Protein AF-0000000087009778 (afdb_homodimer)

Organism: NCBI:txid2722751

InterPro domains:
  IPR010699 Protein of unknown function DUF1275 [PF06912] (2-200)

pLDDT: mean 80.8, std 17.92, range [35.16, 97.31]

Sequence (434 aa):
MLWTVVTGLVDAYSYLVLGRVFVANMTGNVVFVGFALGGAPGFTWWASILAICAFIVGAFTGGKLRRSRLGNHRAQFLAAVMTVQLLLMLFAMGTSLLLNSTLQLVGLVATISLLSTSMGLQNASARAIAVPDLTTTVLTLTITGLAGDGSPVGEKEHNVGRRLVSILAMAFGAFVGAGFIVHDLPIAVLIMAVILLSIILWRLLVHSRDTEEWVKRMLWTVVTGLVDAYSYLVLGRVFVANMTGNVVFVGFALGGAPGFTWWASILAICAFIVGAFTGGKLRRSRLGNHRAQFLAAVMTVQLLLMLFAMGTSLLLNSTLQLVGLVATISLLSTSMGLQNASARAIAVPDLTTTVLTLTITGLAGDGSPVGEKEHNVGRRLVSILAMAFGAFVGAGFIVHDLPIAVLIMAVILLSIILWRLLVHSRDTEEWVKR

Secondary structure (DSSP, 8-state):
-HHHHHHHHHHHHHHHHTTS--SS-HHHHHHHHHHHHTT-TT--HHHHHHHHHHHHHHHHHHHHHHHSGGGGSHHHHHHHHHHHHHHHHHHHHHHHHHHTTT-HHHHHHHHHHHHHHHHHHHHHHHHHHS-TT--SS-HHHHHHHHHH-----TTTHHHHHHHHHHHHHHHHHHHHHHHHHHTT-HHHHHHHHHHHHHHHHHHHHHHHHHHHHHHH-/-HHHHHHHHHHHHHHHHTTS--SS-HHHHHHHHHHHHTT-TT--HHHHHHHHHHHHHHHHHHHHHHHSGGGGSHHHHHHHHHHHHHHHHHHHHHHHHHHTTT-HHHHHHHHHHHHHHHHHHHHHHHHHH--TT--SS-HHHHHHHHHH-----GGGHHHHHHHHHHHHHHHHHHHHHHHHHHTT-HHHHHHHHHHHHHHHHHHHHHHHHHHHHHHH-

Solvent-accessible surface area (backbone atoms only — not comparable to full-atom values): 20302 Å² total; per-residue (Å²): 100,69,66,33,21,38,47,15,18,50,28,28,46,29,27,77,68,64,49,61,24,39,36,66,44,44,48,58,22,40,37,41,30,10,24,21,74,24,58,34,82,78,44,49,38,66,58,22,51,43,15,47,53,25,16,36,53,15,2,30,50,26,28,51,48,47,73,36,81,41,38,77,36,65,64,57,32,51,48,51,53,46,49,53,33,46,50,30,45,52,52,23,47,49,32,51,71,66,20,54,82,74,35,50,65,61,18,48,53,49,27,41,34,29,43,1,18,30,38,16,23,49,53,19,40,45,50,70,66,34,58,96,82,51,63,77,85,44,47,44,55,48,45,30,47,60,30,25,54,68,68,77,56,76,81,51,59,66,51,48,56,55,47,50,49,38,50,49,28,19,19,49,17,4,18,53,19,17,35,33,40,68,70,73,33,57,66,55,33,50,51,49,40,49,50,53,49,49,52,52,45,51,53,52,57,55,50,48,48,50,56,52,54,52,69,74,98,100,69,66,32,22,38,47,15,17,50,29,27,46,29,28,77,69,64,48,60,24,38,36,65,45,44,47,57,20,41,36,41,30,9,24,22,74,23,58,33,81,78,44,49,39,66,58,22,51,44,15,49,53,24,16,36,51,16,3,30,49,25,28,52,47,46,73,35,81,40,38,77,37,66,63,55,31,51,48,51,52,45,50,54,32,46,51,29,44,52,49,23,47,46,32,50,70,66,21,55,81,75,36,49,66,60,18,47,51,49,26,42,34,28,43,1,18,29,39,16,23,49,54,20,41,45,50,70,66,34,56,96,82,51,64,76,84,44,48,45,55,48,46,31,47,59,28,25,54,68,69,76,57,75,82,49,58,67,49,48,56,56,49,52,49,37,50,49,29,19,18,48,17,4,19,55,19,18,35,32,41,66,70,72,32,56,66,55,32,49,51,49,40,50,51,55,49,49,53,53,44,50,53,49,58,55,51,48,48,51,55,54,53,52,68,74,96

Structure (mmCIF, N/CA/C/O backbone):
data_AF-0000000087009778-model_v1
#
loop_
_entity.id
_entity.type
_entity.pdbx_description
1 polymer 'DUF1275 domain-containing protein'
#
loop_
_atom_site.group_PDB
_atom_site.id
_atom_site.type_symbol
_atom_site.label_atom_id
_atom_site.label_alt_id
_atom_site.label_comp_id
_atom_site.label_asym_id
_atom_site.label_entity_id
_atom_site.label_seq_id
_atom_site.pdbx_PDB_ins_code
_atom_site.Cartn_x
_atom_site.Cartn_y
_atom_site.Cartn_z
_atom_site.occupancy
_atom_site.B_iso_or_equiv
_atom_site.auth_seq_id
_atom_site.auth_comp_id
_atom_site.auth_asym_id
_atom_site.auth_atom_id
_atom_site.pdbx_PDB_model_num
ATOM 1 N N . MET A 1 1 ? -13.031 1.924 13.297 1 70.81 1 MET A N 1
ATOM 2 C CA . MET A 1 1 ? -12.461 0.58 13.383 1 70.81 1 MET A CA 1
ATOM 3 C C . MET A 1 1 ? -13.203 -0.381 12.461 1 70.81 1 MET A C 1
ATOM 5 O O . MET A 1 1 ? -12.578 -1.101 11.672 1 70.81 1 MET A O 1
ATOM 9 N N . LEU A 1 2 ? -14.422 -0.281 12.469 1 75.81 2 LEU A N 1
ATOM 10 C CA . LEU A 1 2 ? -15.203 -1.204 11.641 1 75.81 2 LEU A CA 1
ATOM 11 C C . LEU A 1 2 ? -14.992 -0.917 10.164 1 75.81 2 LEU A C 1
ATOM 13 O O . LEU A 1 2 ? -14.969 -1.84 9.344 1 75.81 2 LEU A O 1
ATOM 17 N N . TRP A 1 3 ? -14.672 0.315 9.867 1 81.88 3 TRP A N 1
ATOM 18 C CA . TRP A 1 3 ? -14.414 0.718 8.492 1 81.88 3 TRP A CA 1
ATOM 19 C C . TRP A 1 3 ? -13.141 0.063 7.965 1 81.88 3 TRP A C 1
ATOM 21 O O . TRP A 1 3 ? -13.086 -0.367 6.809 1 81.88 3 TRP A O 1
ATOM 31 N N . THR A 1 4 ? -12.258 -0.094 8.914 1 85.56 4 THR A N 1
ATOM 32 C CA . THR A 1 4 ? -10.969 -0.644 8.523 1 85.56 4 THR A CA 1
ATOM 33 C C . THR A 1 4 ? -11.062 -2.154 8.32 1 85.56 4 THR A C 1
ATOM 35 O O . THR A 1 4 ? -10.375 -2.713 7.457 1 85.56 4 THR A O 1
ATOM 38 N N . VAL A 1 5 ? -11.945 -2.73 9.094 1 91.38 5 VAL A N 1
ATOM 39 C CA . VAL A 1 5 ? -12.188 -4.156 8.891 1 91.38 5 VAL A CA 1
ATOM 40 C C . VAL A 1 5 ? -12.766 -4.391 7.5 1 91.38 5 VAL A C 1
ATOM 42 O O . VAL A 1 5 ? -12.375 -5.336 6.809 1 91.38 5 VAL A O 1
ATOM 45 N N . VAL A 1 6 ? -13.672 -3.523 7.102 1 92.75 6 VAL A N 1
ATOM 46 C CA . VAL A 1 6 ? -14.289 -3.617 5.785 1 92.75 6 VAL A CA 1
ATOM 47 C C . VAL A 1 6 ? -13.219 -3.477 4.703 1 92.75 6 VAL A C 1
ATOM 49 O O . VAL A 1 6 ? -13.258 -4.18 3.689 1 92.75 6 VAL A O 1
ATOM 52 N N . THR A 1 7 ? -12.297 -2.635 4.902 1 91.25 7 THR A N 1
ATOM 53 C CA . THR A 1 7 ? -11.203 -2.43 3.963 1 91.25 7 THR A CA 1
ATOM 54 C C . THR A 1 7 ? -10.422 -3.725 3.75 1 91.25 7 THR A C 1
ATOM 56 O O . THR A 1 7 ? -10.156 -4.117 2.611 1 91.25 7 THR A O 1
ATOM 59 N N . GLY A 1 8 ? -10.078 -4.398 4.875 1 94.25 8 GLY A N 1
ATOM 60 C CA . GLY A 1 8 ? -9.383 -5.672 4.781 1 94.25 8 GLY A CA 1
ATOM 61 C C . GLY A 1 8 ? -10.188 -6.746 4.078 1 94.25 8 GLY A C 1
ATOM 62 O O . GLY A 1 8 ? -9.648 -7.523 3.291 1 94.25 8 GLY A O 1
ATOM 63 N N . LEU A 1 9 ? -11.484 -6.766 4.352 1 95.44 9 LEU A N 1
ATOM 64 C CA . LEU A 1 9 ? -12.391 -7.73 3.74 1 95.44 9 LEU A CA 1
ATOM 65 C C . LEU A 1 9 ? -12.43 -7.559 2.227 1 95.44 9 LEU A C 1
ATOM 67 O O . LEU A 1 9 ? -12.242 -8.523 1.48 1 95.44 9 LEU A O 1
ATOM 71 N N . VAL A 1 10 ? -12.617 -6.34 1.778 1 95.44 10 VAL A N 1
ATOM 72 C CA . VAL A 1 10 ? -12.82 -6.086 0.355 1 95.44 10 VAL A CA 1
ATOM 73 C C . VAL A 1 10 ? -11.5 -6.238 -0.394 1 95.44 10 VAL A C 1
ATOM 75 O O . VAL A 1 10 ? -11.477 -6.676 -1.548 1 95.44 10 VAL A O 1
ATOM 78 N N . ASP A 1 11 ? -10.398 -5.918 0.274 1 95.19 11 ASP A N 1
ATOM 79 C CA . ASP A 1 11 ? -9.102 -6.156 -0.352 1 95.19 11 ASP A CA 1
ATOM 80 C C . ASP A 1 11 ? -8.828 -7.648 -0.503 1 95.19 11 ASP A C 1
ATOM 82 O O . ASP A 1 11 ? -8.203 -8.078 -1.475 1 95.19 11 ASP A O 1
ATOM 86 N N . ALA A 1 12 ? -9.234 -8.43 0.474 1 95.69 12 ALA A N 1
ATOM 87 C CA . ALA A 1 12 ? -9.109 -9.875 0.336 1 95.69 12 ALA A CA 1
ATOM 88 C C . ALA A 1 12 ? -9.898 -10.383 -0.869 1 95.69 12 ALA A C 1
ATOM 90 O O . ALA A 1 12 ? -9.383 -11.164 -1.674 1 95.69 12 ALA A O 1
ATOM 91 N N . TYR A 1 13 ? -11.125 -9.922 -0.999 1 94.94 13 TYR A N 1
ATOM 92 C CA . TYR A 1 13 ? -11.977 -10.32 -2.115 1 94.94 13 TYR A CA 1
ATOM 93 C C . TYR A 1 13 ? -11.359 -9.898 -3.445 1 94.94 13 TYR A C 1
ATOM 95 O O . TYR A 1 13 ? -11.227 -10.711 -4.359 1 94.94 13 TYR A O 1
ATOM 103 N N . SER A 1 14 ? -11 -8.625 -3.572 1 94.12 14 SER A N 1
ATOM 104 C CA . SER A 1 14 ? -10.516 -8.102 -4.844 1 94.12 14 SER A CA 1
ATOM 105 C C . SER A 1 14 ? -9.188 -8.727 -5.234 1 94.12 14 SER A C 1
ATOM 107 O O . SER A 1 14 ? -8.969 -9.062 -6.402 1 94.12 14 SER A O 1
ATOM 109 N N . TYR A 1 15 ? -8.305 -8.953 -4.293 1 94 15 TYR A N 1
ATOM 110 C CA . TYR A 1 15 ? -6.988 -9.508 -4.602 1 94 15 TYR A CA 1
ATOM 111 C C . TYR A 1 15 ? -7.09 -10.984 -4.941 1 94 15 TYR A C 1
ATOM 113 O O . TYR A 1 15 ? -6.492 -11.445 -5.918 1 94 15 TYR A O 1
ATOM 121 N N . LEU A 1 16 ? -7.82 -11.766 -4.176 1 93.06 16 LEU A N 1
ATOM 122 C CA . LEU A 1 16 ? -7.805 -13.219 -4.293 1 93.06 16 LEU A CA 1
ATOM 123 C C . LEU A 1 16 ? -8.789 -13.688 -5.355 1 93.06 16 LEU A C 1
ATOM 125 O O . LEU A 1 16 ? -8.625 -14.766 -5.934 1 93.06 16 LEU A O 1
ATOM 129 N N . VAL A 1 17 ? -9.844 -12.82 -5.598 1 91.25 17 VAL A N 1
ATOM 130 C CA . VAL A 1 17 ? -10.898 -13.289 -6.488 1 91.25 17 VAL A CA 1
ATOM 131 C C . VAL A 1 17 ? -10.836 -12.523 -7.809 1 91.25 17 VAL A C 1
ATOM 133 O O . VAL A 1 17 ? -11.078 -13.094 -8.875 1 91.25 17 VAL A O 1
ATOM 136 N N . LEU A 1 18 ? -10.438 -11.25 -7.824 1 89.56 18 LEU A N 1
ATOM 137 C CA . LEU A 1 18 ? -10.586 -10.414 -9.008 1 89.56 18 LEU A CA 1
ATOM 138 C C . LEU A 1 18 ? -9.258 -10.25 -9.727 1 89.56 18 LEU A C 1
ATOM 140 O O . LEU A 1 18 ? -9.047 -9.266 -10.438 1 89.56 18 LEU A O 1
ATOM 144 N N . GLY A 1 19 ? -8.273 -11.07 -9.516 1 88.62 19 GLY A N 1
ATOM 145 C CA . GLY A 1 19 ? -7.059 -11.062 -10.312 1 88.62 19 GLY A CA 1
ATOM 146 C C . GLY A 1 19 ? -5.953 -10.219 -9.711 1 88.62 19 GLY A C 1
ATOM 147 O O . GLY A 1 19 ? -5.27 -9.484 -10.43 1 88.62 19 GLY A O 1
ATOM 148 N N . ARG A 1 20 ? -5.766 -10.195 -8.453 1 91.5 20 ARG A N 1
ATOM 149 C CA . ARG A 1 20 ? -4.668 -9.57 -7.719 1 91.5 20 ARG A CA 1
ATOM 150 C C . ARG A 1 20 ? -4.688 -8.055 -7.887 1 91.5 20 ARG A C 1
ATOM 152 O O . ARG A 1 20 ? -3.668 -7.453 -8.227 1 91.5 20 ARG A O 1
ATOM 159 N N . VAL A 1 21 ? -5.789 -7.512 -7.73 1 93.56 21 VAL A N 1
ATOM 160 C CA . VAL A 1 21 ? -5.984 -6.066 -7.699 1 93.56 21 VAL A CA 1
ATOM 161 C C . VAL A 1 21 ? -6.457 -5.637 -6.312 1 93.56 21 VAL A C 1
ATOM 163 O O . VAL A 1 21 ? -7.258 -6.328 -5.68 1 93.56 21 VAL A O 1
ATOM 166 N N . PHE A 1 22 ? -5.922 -4.598 -5.855 1 94.12 22 PHE A N 1
ATOM 167 C CA . PHE A 1 22 ? -6.414 -4.012 -4.613 1 94.12 22 PHE A CA 1
ATOM 168 C C . PHE A 1 22 ? -7.422 -2.906 -4.898 1 94.12 22 PHE A C 1
ATOM 170 O O . PHE A 1 22 ? -7.23 -2.105 -5.816 1 94.12 22 PHE A O 1
ATOM 177 N N . VAL A 1 23 ? -8.461 -2.871 -4.148 1 93.81 23 VAL A N 1
ATOM 178 C CA . VAL A 1 23 ? -9.43 -1.8 -4.348 1 93.81 23 VAL A CA 1
ATOM 179 C C . VAL A 1 23 ? -9.203 -0.701 -3.309 1 93.81 23 VAL A C 1
ATOM 181 O O . VAL A 1 23 ? -9.695 0.421 -3.467 1 93.81 23 VAL A O 1
ATOM 184 N N . ALA A 1 24 ? -8.445 -1.03 -2.232 1 90.88 24 ALA A N 1
ATOM 185 C CA . ALA A 1 24 ? -8.195 -0.034 -1.194 1 90.88 24 ALA A CA 1
ATOM 186 C C . ALA A 1 24 ? -6.715 0.315 -1.114 1 90.88 24 ALA A C 1
ATOM 188 O O . ALA A 1 24 ? -6.348 1.38 -0.611 1 90.88 24 ALA A O 1
ATOM 189 N N . ASN A 1 25 ? -5.844 -0.516 -1.491 1 88.94 25 ASN A N 1
ATOM 190 C CA . ASN A 1 25 ? -4.402 -0.291 -1.456 1 88.94 25 ASN A CA 1
ATOM 191 C C . ASN A 1 25 ? -3.869 0.136 -2.82 1 88.94 25 ASN A C 1
ATOM 193 O O . ASN A 1 25 ? -3.41 -0.699 -3.602 1 88.94 25 ASN A O 1
ATOM 197 N N . MET A 1 26 ? -3.777 1.418 -3.076 1 88.88 26 MET A N 1
ATOM 198 C CA . MET A 1 26 ? -3.404 1.957 -4.379 1 88.88 26 MET A CA 1
ATOM 199 C C . MET A 1 26 ? -1.898 1.851 -4.602 1 88.88 26 MET A C 1
ATOM 201 O O . MET A 1 26 ? -1.443 1.664 -5.73 1 88.88 26 MET A O 1
ATOM 205 N N . THR A 1 27 ? -1.139 1.951 -3.533 1 87.06 27 THR A N 1
ATOM 206 C CA . THR A 1 27 ? 0.302 1.765 -3.666 1 87.06 27 THR A CA 1
ATOM 207 C C . THR A 1 27 ? 0.62 0.385 -4.234 1 87.06 27 THR A C 1
ATOM 209 O O . THR A 1 27 ? 1.451 0.254 -5.133 1 87.06 27 THR A O 1
ATOM 212 N N . GLY A 1 28 ? -0.049 -0.585 -3.691 1 91.19 28 GLY A N 1
ATOM 213 C CA . GLY A 1 28 ? 0.099 -1.924 -4.238 1 91.19 28 GLY A CA 1
ATOM 214 C C . GLY A 1 28 ? -0.248 -2.008 -5.715 1 91.19 28 GLY A C 1
ATOM 215 O O . GLY A 1 28 ? 0.47 -2.639 -6.492 1 91.19 28 GLY A O 1
ATOM 216 N N . ASN A 1 29 ? -1.295 -1.335 -6.109 1 93.56 29 ASN A N 1
ATOM 217 C CA . ASN A 1 29 ? -1.711 -1.36 -7.508 1 93.56 29 ASN A CA 1
ATOM 218 C C . ASN A 1 29 ? -0.676 -0.698 -8.414 1 93.56 29 ASN A C 1
ATOM 220 O O . ASN A 1 29 ? -0.46 -1.14 -9.547 1 93.56 29 ASN A O 1
ATOM 224 N N . VAL A 1 30 ? -0.097 0.364 -7.922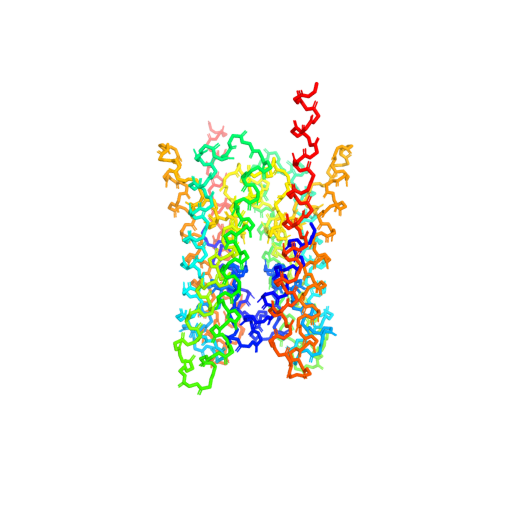 1 91.44 30 VAL A N 1
ATOM 225 C CA . VAL A 1 30 ? 0.926 1.058 -8.703 1 91.44 30 VAL A CA 1
ATOM 226 C C . VAL A 1 30 ? 2.084 0.107 -8.992 1 91.44 30 VAL A C 1
ATOM 228 O O . VAL A 1 30 ? 2.557 0.026 -10.133 1 91.44 30 VAL A O 1
ATOM 231 N N . VAL A 1 31 ? 2.488 -0.584 -7.992 1 93.12 31 VAL A N 1
ATOM 232 C CA . VAL A 1 31 ? 3.58 -1.542 -8.141 1 93.12 31 VAL A CA 1
ATOM 233 C C . VAL A 1 31 ? 3.129 -2.703 -9.023 1 93.12 31 VAL A C 1
ATOM 235 O O . VAL A 1 31 ? 3.895 -3.188 -9.859 1 93.12 31 VAL A O 1
ATOM 238 N N . PHE A 1 32 ? 1.885 -3.119 -8.938 1 95.12 32 PHE A N 1
ATOM 239 C CA . PHE A 1 32 ? 1.366 -4.242 -9.711 1 95.12 32 PHE A CA 1
ATOM 240 C C . PHE A 1 32 ? 1.28 -3.885 -11.188 1 95.12 32 PHE A C 1
ATOM 242 O O . PHE A 1 32 ? 1.487 -4.738 -12.055 1 95.12 32 PHE A O 1
ATOM 249 N N . VAL A 1 33 ? 0.936 -2.625 -11.445 1 94.94 33 VAL A N 1
ATOM 250 C CA . VAL A 1 33 ? 0.977 -2.174 -12.836 1 94.94 33 VAL A CA 1
ATOM 251 C C . VAL A 1 33 ? 2.383 -2.363 -13.398 1 94.94 33 VAL A C 1
ATOM 253 O O . VAL A 1 33 ? 2.547 -2.863 -14.516 1 94.94 33 VAL A O 1
ATOM 256 N N . GLY A 1 34 ? 3.369 -1.984 -12.633 1 95.12 34 GLY A N 1
ATOM 257 C CA . GLY A 1 34 ? 4.75 -2.195 -13.039 1 95.12 34 GLY A CA 1
ATOM 258 C C . GLY A 1 34 ? 5.09 -3.656 -13.266 1 95.12 34 GLY A C 1
ATOM 259 O O . GLY A 1 34 ? 5.711 -4.008 -14.273 1 95.12 34 GLY A O 1
ATOM 260 N N . PHE A 1 35 ? 4.66 -4.496 -12.328 1 95.31 35 PHE A N 1
ATOM 261 C CA . PHE A 1 35 ? 4.898 -5.93 -12.461 1 95.31 35 PHE A CA 1
ATOM 262 C C . PHE A 1 35 ? 4.309 -6.457 -13.758 1 95.31 35 PHE A C 1
ATOM 264 O O . PHE A 1 35 ? 4.98 -7.172 -14.508 1 95.31 35 PHE A O 1
ATOM 271 N N . ALA A 1 36 ? 3.045 -6.105 -13.961 1 94.31 36 ALA A N 1
ATOM 272 C CA . ALA A 1 36 ? 2.311 -6.613 -15.117 1 94.31 36 ALA A CA 1
ATOM 273 C C . ALA A 1 36 ? 2.965 -6.168 -16.422 1 94.31 36 ALA A C 1
ATOM 275 O O . ALA A 1 36 ? 3.176 -6.977 -17.328 1 94.31 36 ALA A O 1
ATOM 276 N N . LEU A 1 37 ? 3.322 -4.961 -16.5 1 94.62 37 LEU A N 1
ATOM 277 C CA . LEU A 1 37 ? 3.941 -4.426 -17.719 1 94.62 37 LEU A CA 1
ATOM 278 C C . LEU A 1 37 ? 5.348 -4.984 -17.891 1 94.62 37 LEU A C 1
ATOM 280 O O . LEU A 1 37 ? 5.848 -5.062 -19.016 1 94.62 37 LEU A O 1
ATOM 284 N N . GLY A 1 38 ? 6.008 -5.34 -16.812 1 94.69 38 GLY A N 1
ATOM 285 C CA . GLY A 1 38 ? 7.316 -5.965 -16.875 1 94.69 38 GLY A CA 1
ATOM 286 C C . GLY A 1 38 ? 7.266 -7.43 -17.25 1 94.69 38 GLY A C 1
ATOM 287 O O . GLY A 1 38 ? 8.305 -8.055 -17.469 1 94.69 38 GLY A O 1
ATOM 288 N N . GLY A 1 39 ? 5.965 -7.996 -17.297 1 93.38 39 GLY A N 1
ATOM 289 C CA . GLY A 1 39 ? 5.789 -9.359 -17.781 1 93.38 39 GLY A CA 1
ATOM 290 C C . GLY A 1 39 ? 5.57 -10.359 -16.656 1 93.38 39 GLY A C 1
ATOM 291 O O . GLY A 1 39 ? 5.527 -11.57 -16.891 1 93.38 39 GLY A O 1
ATOM 292 N N . ALA A 1 40 ? 5.488 -9.867 -15.43 1 90.44 40 ALA A N 1
ATOM 293 C CA . ALA A 1 40 ? 5.246 -10.797 -14.328 1 90.44 40 ALA A CA 1
ATOM 294 C C . ALA A 1 40 ? 3.877 -11.453 -14.461 1 90.44 40 ALA A C 1
ATOM 296 O O . ALA A 1 40 ? 2.871 -10.773 -14.672 1 90.44 40 ALA A O 1
ATOM 297 N N . PRO A 1 41 ? 3.844 -12.742 -14.398 1 88.19 41 PRO A N 1
ATOM 298 C CA . PRO A 1 41 ? 2.564 -13.438 -14.57 1 88.19 41 PRO A CA 1
ATOM 299 C C . PRO A 1 41 ? 1.607 -13.203 -13.406 1 88.19 41 PRO A C 1
ATOM 301 O O . PRO A 1 41 ? 2.049 -12.992 -12.273 1 88.19 41 PRO A O 1
ATOM 304 N N . GLY A 1 42 ? 0.315 -13.289 -13.695 1 87.31 42 GLY A N 1
ATOM 305 C CA . GLY A 1 42 ? -0.693 -13.273 -12.648 1 87.31 42 GLY A CA 1
ATOM 306 C C . GLY A 1 42 ? -1.255 -11.891 -12.391 1 87.31 42 GLY A C 1
ATOM 307 O O . GLY A 1 42 ? -2.174 -11.727 -11.586 1 87.31 42 GLY A O 1
ATOM 308 N N . PHE A 1 43 ? -0.651 -10.945 -13.109 1 88.06 43 PHE A N 1
ATOM 309 C CA . PHE A 1 43 ? -1.097 -9.57 -12.914 1 88.06 43 PHE A CA 1
ATOM 310 C C . PHE A 1 43 ? -1.745 -9.031 -14.188 1 88.06 43 PHE A C 1
ATOM 312 O O . PHE A 1 43 ? -1.33 -9.367 -15.297 1 88.06 43 PHE A O 1
ATOM 319 N N . THR A 1 44 ? -2.814 -8.266 -13.961 1 88.62 44 THR A N 1
ATOM 320 C CA . THR A 1 44 ? -3.51 -7.586 -15.055 1 88.62 44 THR A CA 1
ATOM 321 C C . THR A 1 44 ? -3.361 -6.074 -14.93 1 88.62 44 THR A C 1
ATOM 323 O O . THR A 1 44 ? -3.957 -5.457 -14.047 1 88.62 44 THR A O 1
ATOM 326 N N . TRP A 1 45 ? -2.609 -5.531 -15.844 1 91.62 45 TRP A N 1
ATOM 327 C CA . TRP A 1 45 ? -2.225 -4.129 -15.719 1 91.62 45 TRP A CA 1
ATOM 328 C C . TRP A 1 45 ? -3.447 -3.219 -15.781 1 91.62 45 TRP A C 1
ATOM 330 O O . TRP A 1 45 ? -3.525 -2.227 -15.055 1 91.62 45 TRP A O 1
ATOM 340 N N . TRP A 1 46 ? -4.422 -3.506 -16.641 1 92.5 46 TRP A N 1
ATOM 341 C CA . TRP A 1 46 ? -5.551 -2.604 -16.828 1 92.5 46 TRP A CA 1
ATOM 342 C C . TRP A 1 46 ? -6.492 -2.654 -15.633 1 92.5 46 TRP A C 1
ATOM 344 O O . TRP A 1 46 ? -7.203 -1.687 -15.352 1 92.5 46 TRP A O 1
ATOM 354 N N . ALA A 1 47 ? -6.582 -3.793 -14.945 1 93.44 47 ALA A N 1
ATOM 355 C CA . ALA A 1 47 ? -7.426 -3.92 -13.758 1 93.44 47 ALA A CA 1
ATOM 356 C C . ALA A 1 47 ? -6.934 -3.014 -12.641 1 93.44 47 ALA A C 1
ATOM 358 O O . ALA A 1 47 ? -7.73 -2.369 -11.953 1 93.44 47 ALA A O 1
ATOM 359 N N . SER A 1 48 ? -5.578 -2.996 -12.484 1 94.12 48 SER A N 1
ATOM 360 C CA . SER A 1 48 ? -4.992 -2.123 -11.477 1 94.12 48 SER A CA 1
ATOM 361 C C . SER A 1 48 ? -5.203 -0.654 -11.82 1 94.12 48 SER A C 1
ATOM 363 O O . SER A 1 48 ? -5.516 0.157 -10.945 1 94.12 48 SER A O 1
ATOM 365 N N . ILE A 1 49 ? -5.047 -0.321 -13.039 1 93.94 49 ILE A N 1
ATOM 366 C CA . ILE A 1 49 ? -5.281 1.05 -13.477 1 93.94 49 ILE A CA 1
ATOM 367 C C . ILE A 1 49 ? -6.746 1.423 -13.25 1 93.94 49 ILE A C 1
ATOM 369 O O . ILE A 1 49 ? -7.047 2.527 -12.789 1 93.94 49 ILE A O 1
ATOM 373 N N . LEU A 1 50 ? -7.637 0.518 -13.57 1 94.94 50 LEU A N 1
ATOM 374 C CA . LEU A 1 50 ? -9.062 0.729 -13.359 1 94.94 50 LEU A CA 1
ATOM 375 C C . LEU A 1 50 ? -9.359 0.999 -11.883 1 94.94 50 LEU A C 1
ATOM 377 O O . LEU A 1 50 ? -10.117 1.913 -11.555 1 94.94 50 LEU A O 1
ATOM 381 N N . ALA A 1 51 ? -8.773 0.187 -11.047 1 95.06 51 ALA A N 1
ATOM 382 C CA . ALA A 1 51 ? -8.977 0.356 -9.617 1 95.06 51 ALA A CA 1
ATOM 383 C C . ALA A 1 51 ? -8.5 1.729 -9.148 1 95.06 51 ALA A C 1
ATOM 385 O O . ALA A 1 51 ? -9.18 2.4 -8.375 1 95.06 51 ALA A O 1
ATOM 386 N N . ILE A 1 52 ? -7.32 2.143 -9.648 1 91.88 52 ILE A N 1
ATOM 387 C CA . ILE A 1 52 ? -6.75 3.432 -9.273 1 91.88 52 ILE A CA 1
ATOM 388 C C . ILE A 1 52 ? -7.672 4.559 -9.742 1 91.88 52 ILE A C 1
ATOM 390 O O . ILE A 1 52 ? -8.008 5.453 -8.9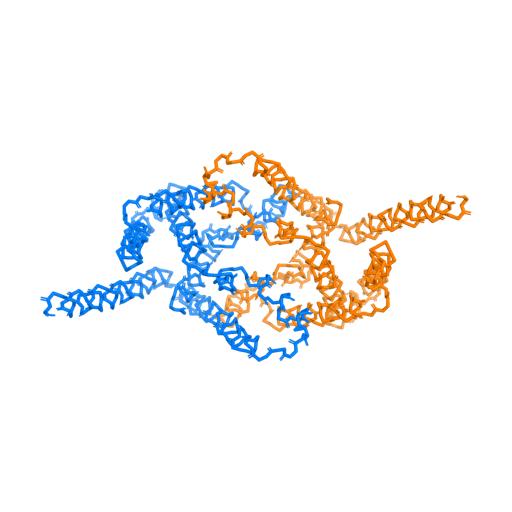61 1 91.88 52 ILE A O 1
ATOM 394 N N . CYS A 1 53 ? -8.109 4.516 -11 1 93.12 53 CYS A N 1
ATOM 395 C CA . CYS A 1 53 ? -8.984 5.543 -11.547 1 93.12 53 CYS A CA 1
ATOM 396 C C . CYS A 1 53 ? -10.32 5.582 -10.805 1 93.12 53 CYS A C 1
ATOM 398 O O . CYS A 1 53 ? -10.812 6.656 -10.469 1 93.12 53 CYS A O 1
ATOM 400 N N . ALA A 1 54 ? -10.914 4.438 -10.578 1 94.56 54 ALA A N 1
ATOM 401 C CA . ALA A 1 54 ? -12.172 4.363 -9.852 1 94.56 54 ALA A CA 1
ATOM 402 C C . ALA A 1 54 ? -12.023 4.91 -8.438 1 94.56 54 ALA A C 1
ATOM 404 O O . ALA A 1 54 ? -12.914 5.594 -7.926 1 94.56 54 ALA A O 1
ATOM 405 N N . PHE A 1 55 ? -10.945 4.559 -7.828 1 92.31 55 PHE A N 1
ATOM 406 C CA . PHE A 1 55 ? -10.641 5.082 -6.504 1 92.31 55 PHE A CA 1
ATOM 407 C C . PHE A 1 55 ? -10.602 6.605 -6.52 1 92.31 55 PHE A C 1
ATOM 409 O O . PHE A 1 55 ? -11.148 7.258 -5.629 1 92.31 55 PHE A O 1
ATOM 416 N N . ILE A 1 56 ? -9.953 7.152 -7.516 1 88 56 ILE A N 1
ATOM 417 C CA . ILE A 1 56 ? -9.828 8.602 -7.66 1 88 56 ILE A CA 1
ATOM 418 C C . ILE A 1 56 ? -11.219 9.219 -7.809 1 88 56 ILE A C 1
ATOM 420 O O . ILE A 1 56 ? -11.508 10.258 -7.211 1 88 56 ILE A O 1
ATOM 424 N N . VAL A 1 57 ? -12.047 8.609 -8.586 1 90.81 57 VAL A N 1
ATOM 425 C CA . VAL A 1 57 ? -13.414 9.086 -8.766 1 90.81 57 VAL A CA 1
ATOM 426 C C . VAL A 1 57 ? -1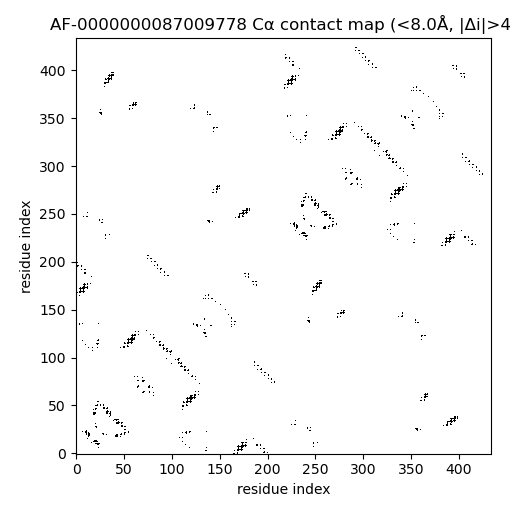4.141 9.094 -7.426 1 90.81 57 VAL A C 1
ATOM 428 O O . VAL A 1 57 ? -14.82 10.062 -7.086 1 90.81 57 VAL A O 1
ATOM 431 N N . GLY A 1 58 ? -14.023 8.016 -6.688 1 91.94 58 GLY A N 1
ATOM 432 C CA . GLY A 1 58 ? -14.617 7.957 -5.363 1 91.94 58 GLY A CA 1
ATOM 433 C C . GLY A 1 58 ? -14.102 9.039 -4.43 1 91.94 58 GLY A C 1
ATOM 434 O O . GLY A 1 58 ? -14.883 9.688 -3.73 1 91.94 58 GLY A O 1
ATOM 435 N N . ALA A 1 59 ? -12.805 9.188 -4.441 1 86.38 59 ALA A N 1
ATOM 436 C CA . ALA A 1 59 ? -12.195 10.203 -3.588 1 86.38 59 ALA A CA 1
ATOM 437 C C . ALA A 1 59 ? -12.672 11.602 -3.969 1 86.38 59 ALA A C 1
ATOM 439 O O . ALA A 1 59 ? -12.938 12.43 -3.096 1 86.38 59 ALA A O 1
ATOM 440 N N . PHE A 1 60 ? -12.781 11.844 -5.25 1 84.19 60 PHE A N 1
ATOM 441 C CA . PHE A 1 60 ? -13.281 13.117 -5.742 1 84.19 60 PHE A CA 1
ATOM 442 C C . PHE A 1 60 ? -14.719 13.359 -5.277 1 84.19 60 PHE A C 1
ATOM 444 O O . PHE A 1 60 ? -15.062 14.469 -4.863 1 84.19 60 PHE A O 1
ATOM 451 N N . THR A 1 61 ? -15.5 12.391 -5.371 1 85.62 61 THR A N 1
ATOM 452 C CA . THR A 1 61 ? -16.891 12.477 -4.926 1 85.62 61 THR A CA 1
ATOM 453 C C . THR A 1 61 ? -16.953 12.758 -3.428 1 85.62 61 THR A C 1
ATOM 455 O O . THR A 1 61 ? -17.797 13.539 -2.975 1 85.62 61 THR A O 1
ATOM 458 N N . GLY A 1 62 ? -16.156 12.062 -2.674 1 83.31 62 GLY A N 1
ATOM 459 C CA . GLY A 1 62 ? -16.094 12.328 -1.246 1 83.31 62 GLY A CA 1
ATOM 460 C C . GLY A 1 62 ? -15.719 13.766 -0.928 1 83.31 62 GLY A C 1
ATOM 461 O O . GLY A 1 62 ? -16.297 14.383 -0.031 1 83.31 62 GLY A O 1
ATOM 462 N N . GLY A 1 63 ? -14.734 14.273 -1.642 1 78.19 63 GLY A N 1
ATOM 463 C CA . GLY A 1 63 ? -14.359 15.664 -1.48 1 78.19 63 GLY A CA 1
ATOM 464 C C . GLY A 1 63 ? -15.492 16.625 -1.819 1 78.19 63 GLY A C 1
ATOM 465 O O . GLY A 1 63 ? -15.703 17.609 -1.114 1 78.19 63 GLY A O 1
ATOM 466 N N . LYS A 1 64 ? -16.203 16.344 -2.863 1 83.31 64 LYS A N 1
ATOM 467 C CA . LYS A 1 64 ? -17.328 17.172 -3.268 1 83.31 64 LYS A CA 1
ATOM 468 C C . LYS A 1 64 ? -18.438 17.141 -2.223 1 83.31 64 LYS A C 1
ATOM 470 O O . LYS A 1 64 ? -19.062 18.156 -1.942 1 83.31 64 LYS A O 1
ATOM 475 N N . LEU A 1 65 ? -18.703 16.016 -1.72 1 82.75 65 LEU A N 1
ATOM 476 C CA . LEU A 1 65 ? -19.719 15.859 -0.698 1 82.75 65 LEU A CA 1
ATOM 477 C C . LEU A 1 65 ? -19.375 16.656 0.556 1 82.75 65 LEU A C 1
ATOM 479 O O . LEU A 1 65 ? -20.25 17.219 1.212 1 82.75 65 LEU A O 1
ATOM 483 N N . ARG A 1 66 ? -18.109 16.656 0.859 1 81 66 ARG A N 1
ATOM 484 C CA . ARG A 1 66 ? -17.656 17.391 2.033 1 81 66 ARG A CA 1
ATOM 485 C C . ARG A 1 66 ? -17.844 18.891 1.847 1 81 66 ARG A C 1
ATOM 487 O O . ARG A 1 66 ? -18.141 19.609 2.805 1 81 66 ARG A O 1
ATOM 494 N N . ARG A 1 67 ? -17.688 19.359 0.691 1 79.56 67 ARG A N 1
ATOM 495 C CA . ARG A 1 67 ? -17.812 20.781 0.393 1 79.56 67 ARG A CA 1
ATOM 496 C C . ARG A 1 67 ? 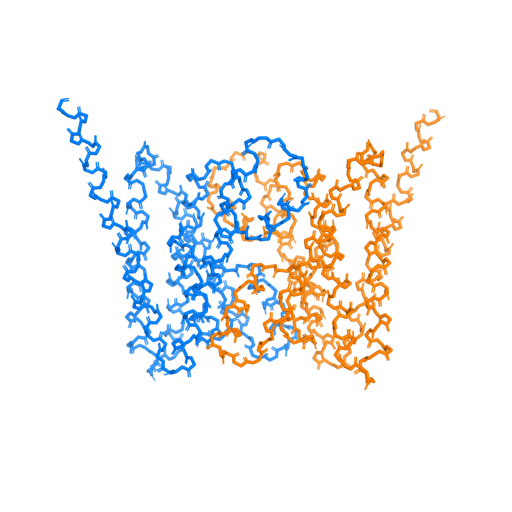-19.266 21.188 0.257 1 79.56 67 ARG A C 1
ATOM 498 O O . ARG A 1 67 ? -19.594 22.375 0.287 1 79.56 67 ARG A O 1
ATOM 505 N N . SER A 1 68 ? -20.062 20.266 0.2 1 81.56 68 SER A N 1
ATOM 506 C CA . SER A 1 68 ? -21.5 20.547 0.092 1 81.56 68 SER A CA 1
ATOM 507 C C . SER A 1 68 ? -22.094 20.875 1.453 1 81.56 68 SER A C 1
ATOM 509 O O . SER A 1 68 ? -21.375 20.969 2.451 1 81.56 68 SER A O 1
ATOM 511 N N . ARG A 1 69 ? -23.359 21.141 1.452 1 76.25 69 ARG A N 1
ATOM 512 C CA . ARG A 1 69 ? -24.078 21.516 2.662 1 76.25 69 ARG A CA 1
ATOM 513 C C . ARG A 1 69 ? -23.984 20.438 3.725 1 76.25 69 ARG A C 1
ATOM 515 O O . ARG A 1 69 ? -24.031 20.719 4.922 1 76.25 69 ARG A O 1
ATOM 522 N N . LEU A 1 70 ? -23.812 19.266 3.297 1 74.31 70 LEU A N 1
ATOM 523 C CA . LEU A 1 70 ? -23.75 18.125 4.207 1 74.31 70 LEU A CA 1
ATOM 524 C C . LEU A 1 70 ? -22.453 18.156 5.027 1 74.31 70 LEU A C 1
ATOM 526 O O . LEU A 1 70 ? -22.391 17.578 6.113 1 74.31 70 LEU A O 1
ATOM 530 N N . GLY A 1 71 ? -21.484 18.812 4.398 1 70.31 71 GLY A N 1
ATOM 531 C CA . GLY A 1 71 ? -20.188 18.891 5.043 1 70.31 71 GLY A CA 1
ATOM 532 C C . GLY A 1 71 ? -20.203 19.703 6.324 1 70.31 71 GLY A C 1
ATOM 533 O O . GLY A 1 71 ? -19.281 19.594 7.141 1 70.31 71 GLY A O 1
ATOM 534 N N . ASN A 1 72 ? -21.297 20.469 6.473 1 74.62 72 ASN A N 1
ATOM 535 C CA . ASN A 1 72 ? -21.391 21.328 7.641 1 74.62 72 ASN A CA 1
ATOM 536 C C . ASN A 1 72 ? -21.781 20.547 8.891 1 74.62 72 ASN A C 1
ATOM 538 O O . ASN A 1 72 ? -21.531 21 10.016 1 74.62 72 ASN A O 1
ATOM 542 N N . HIS A 1 73 ? -22.391 19.484 8.664 1 80.38 73 HIS A N 1
ATOM 543 C CA . HIS A 1 73 ? -22.797 18.609 9.766 1 80.38 73 HIS A CA 1
ATOM 544 C C . HIS A 1 73 ? -22.078 17.266 9.688 1 80.38 73 HIS A C 1
ATOM 546 O O . HIS A 1 73 ? -22.359 16.469 8.805 1 80.38 73 HIS A O 1
ATOM 552 N N . ARG A 1 74 ? -21.266 16.969 10.586 1 79.5 74 ARG A N 1
ATOM 553 C CA . ARG A 1 74 ? -20.406 15.789 10.594 1 79.5 74 ARG A CA 1
ATOM 554 C C . ARG A 1 74 ? -21.219 14.508 10.477 1 79.5 74 ARG A C 1
ATOM 556 O O . ARG A 1 74 ? -20.891 13.617 9.695 1 79.5 74 ARG A O 1
ATOM 563 N N . ALA A 1 75 ? -22.281 14.445 11.234 1 78.38 75 ALA A N 1
ATOM 564 C CA . ALA A 1 75 ? -23.094 13.234 11.266 1 78.38 75 ALA A CA 1
ATOM 565 C C . ALA A 1 75 ? -23.797 13.023 9.93 1 78.38 75 ALA A C 1
ATOM 567 O O . ALA A 1 75 ? -23.875 11.898 9.43 1 78.38 75 ALA A O 1
ATOM 568 N N . GLN A 1 76 ? -24.297 14.133 9.391 1 82.06 76 GLN A N 1
ATOM 569 C CA . GLN A 1 76 ? -25 14.039 8.117 1 82.06 76 GLN A CA 1
ATOM 570 C C . GLN A 1 76 ? -24.031 13.68 6.984 1 82.06 76 GLN A C 1
ATOM 572 O O . GLN A 1 76 ? -24.391 12.922 6.078 1 82.06 76 GLN A O 1
ATOM 577 N N . PHE A 1 77 ? -22.922 14.234 7.051 1 85.94 77 PHE A N 1
ATOM 578 C CA . PHE A 1 77 ? -21.875 13.953 6.062 1 85.94 77 PHE A CA 1
ATOM 579 C C . PHE A 1 77 ? -21.484 12.477 6.094 1 85.94 77 PHE A C 1
ATOM 581 O O . PHE A 1 77 ? -21.5 11.812 5.059 1 85.94 77 PHE A O 1
ATOM 588 N N . LEU A 1 78 ? -21.281 11.938 7.25 1 83.62 78 LEU A N 1
ATOM 589 C CA . LEU A 1 78 ? -20.859 10.547 7.402 1 83.62 78 LEU A CA 1
ATOM 590 C C . LEU A 1 78 ? -21.969 9.602 6.98 1 83.62 78 LEU A C 1
ATOM 592 O O . LEU A 1 78 ? -21.719 8.562 6.363 1 83.62 78 LEU A O 1
ATOM 596 N N . ALA A 1 79 ? -23.141 10.039 7.332 1 86.81 79 ALA A N 1
ATOM 597 C CA . ALA A 1 79 ? -24.297 9.219 6.941 1 86.81 79 ALA A CA 1
ATOM 598 C C . ALA A 1 79 ? -24.438 9.156 5.426 1 86.81 79 ALA A C 1
ATOM 600 O O . ALA A 1 79 ? -24.734 8.102 4.863 1 86.81 79 ALA A O 1
ATOM 601 N N . ALA A 1 80 ? -24.234 10.258 4.801 1 89.62 80 ALA A N 1
ATOM 602 C CA . ALA A 1 80 ? -24.312 10.32 3.346 1 89.62 80 ALA A CA 1
ATOM 603 C C . ALA A 1 80 ? -23.234 9.469 2.693 1 89.62 80 ALA A C 1
ATOM 605 O O . ALA A 1 80 ? -23.5 8.703 1.765 1 89.62 80 ALA A O 1
ATOM 606 N N . VAL A 1 81 ? -22.031 9.578 3.15 1 89.69 81 VAL A N 1
ATOM 607 C CA . VAL A 1 81 ? -20.906 8.828 2.627 1 89.69 81 VAL A CA 1
ATOM 608 C C . VAL A 1 81 ? -21.141 7.332 2.789 1 89.69 81 VAL A C 1
ATOM 610 O O . VAL A 1 81 ? -20.984 6.562 1.839 1 89.69 81 VAL A O 1
ATOM 613 N N . MET A 1 82 ? -21.625 6.977 3.922 1 90.56 82 MET A N 1
ATOM 614 C CA . MET A 1 82 ? -21.844 5.562 4.219 1 90.56 82 MET A CA 1
ATOM 615 C C . MET A 1 82 ? -22.984 4.996 3.377 1 90.56 82 MET A C 1
ATOM 617 O O . MET A 1 82 ? -22.953 3.828 2.992 1 90.56 82 MET A O 1
ATOM 621 N N . THR A 1 83 ? -23.953 5.848 3.209 1 93.75 83 THR A N 1
ATOM 622 C CA . THR A 1 83 ? -25.062 5.41 2.377 1 93.75 83 THR A CA 1
ATOM 623 C C . THR A 1 83 ? -24.594 5.133 0.95 1 93.75 83 THR A C 1
ATOM 625 O O . THR A 1 83 ? -24.922 4.094 0.373 1 93.75 83 THR A O 1
ATOM 628 N N . VAL A 1 84 ? -23.859 6.051 0.402 1 94.69 84 VAL A N 1
ATOM 629 C CA . VAL A 1 84 ? -23.344 5.875 -0.952 1 94.69 84 VAL A CA 1
ATOM 630 C C . VAL A 1 84 ? -22.438 4.648 -1.006 1 94.69 84 VAL A C 1
ATOM 632 O O . VAL A 1 84 ? -22.516 3.844 -1.938 1 94.69 84 VAL A O 1
ATOM 635 N N . GLN A 1 85 ? -21.594 4.492 -0.057 1 94.38 85 GLN A N 1
ATOM 636 C CA . GLN A 1 85 ? -20.688 3.35 0.025 1 94.38 85 GLN A CA 1
ATOM 637 C C . GLN A 1 85 ? -21.469 2.039 0.079 1 94.38 85 GLN A C 1
ATOM 639 O O . GLN A 1 85 ? -21.125 1.075 -0.608 1 94.38 85 GLN A O 1
ATOM 644 N N . LEU A 1 86 ? -22.484 2.047 0.912 1 95.56 86 LEU A N 1
ATOM 645 C CA . LEU A 1 86 ? -23.312 0.856 1.044 1 95.56 86 LEU A CA 1
ATOM 646 C C . LEU A 1 86 ? -23.969 0.494 -0.29 1 95.56 86 LEU A C 1
ATOM 648 O O . LEU A 1 86 ? -24 -0.679 -0.669 1 95.56 86 LEU A O 1
ATOM 652 N N . LEU A 1 87 ? -24.469 1.47 -0.966 1 96.81 87 LEU A N 1
ATOM 653 C CA . LEU A 1 87 ? -25.094 1.229 -2.258 1 96.81 87 LEU A CA 1
ATOM 654 C C . LEU A 1 87 ? -24.094 0.681 -3.264 1 96.81 87 LEU A C 1
ATOM 656 O O . LEU A 1 87 ? -24.391 -0.266 -3.994 1 96.81 87 LEU A O 1
ATOM 660 N N . LEU A 1 88 ? -22.953 1.254 -3.332 1 97.25 88 LEU A N 1
ATOM 661 C CA . LEU A 1 88 ? -21.906 0.788 -4.238 1 97.25 88 LEU A CA 1
ATOM 662 C C . LEU A 1 88 ? -21.531 -0.66 -3.938 1 97.25 88 LEU A C 1
ATOM 664 O O . LEU A 1 88 ? -21.375 -1.467 -4.855 1 97.25 88 LEU A O 1
ATOM 668 N N . MET A 1 89 ? -21.438 -0.978 -2.682 1 95.81 89 MET A N 1
ATOM 669 C CA . MET A 1 89 ? -21.047 -2.33 -2.281 1 95.81 89 MET A CA 1
ATOM 670 C C . MET A 1 89 ? -22.156 -3.326 -2.619 1 95.81 89 MET A C 1
ATOM 672 O O . MET A 1 89 ? -21.875 -4.461 -3.004 1 95.81 89 MET A O 1
ATOM 676 N N . LEU A 1 90 ? -23.422 -2.926 -2.416 1 96.44 90 LEU A N 1
ATOM 677 C CA . LEU A 1 90 ? -24.547 -3.771 -2.781 1 96.44 90 LEU A CA 1
ATOM 678 C C . LEU A 1 90 ? -24.562 -4.059 -4.277 1 96.44 90 LEU A C 1
ATOM 680 O O . LEU A 1 90 ? -24.781 -5.195 -4.699 1 96.44 90 LEU A O 1
ATOM 684 N N . PHE A 1 91 ? -24.312 -3.039 -5.039 1 96.12 91 PHE A N 1
ATOM 685 C CA . PHE A 1 91 ? -24.266 -3.221 -6.488 1 96.12 91 PHE A CA 1
ATOM 686 C C . PHE A 1 91 ? -23.094 -4.117 -6.879 1 96.12 91 PHE A C 1
ATOM 688 O O . PHE A 1 91 ? -23.203 -4.93 -7.797 1 96.12 91 PHE A O 1
ATOM 695 N N . ALA A 1 92 ? -21.953 -3.967 -6.207 1 95.31 92 ALA A N 1
ATOM 696 C CA . ALA A 1 92 ? -20.812 -4.84 -6.465 1 95.31 92 ALA A CA 1
ATOM 697 C C . ALA A 1 92 ? -21.141 -6.293 -6.152 1 95.31 92 ALA A C 1
ATOM 699 O O . ALA A 1 92 ? -20.766 -7.199 -6.898 1 95.31 92 ALA A O 1
ATOM 700 N N . MET A 1 93 ? -21.859 -6.48 -5.039 1 93.81 93 MET A N 1
ATOM 701 C CA . MET A 1 93 ? -22.312 -7.82 -4.672 1 93.81 93 MET A CA 1
ATOM 702 C C . MET A 1 93 ? -23.234 -8.398 -5.738 1 93.81 93 MET A C 1
ATOM 704 O O . MET A 1 93 ? -23.094 -9.562 -6.121 1 93.81 93 MET A O 1
ATOM 708 N N . GLY A 1 94 ? -24.141 -7.578 -6.23 1 92.62 94 GLY A N 1
ATOM 709 C CA . GLY A 1 94 ? -25.047 -8 -7.285 1 92.62 94 GLY A CA 1
ATOM 710 C C . GLY A 1 94 ? -24.328 -8.383 -8.57 1 92.62 94 GLY A C 1
ATOM 711 O O . GLY A 1 94 ? -24.641 -9.406 -9.18 1 92.62 94 GLY A O 1
ATOM 712 N N . THR A 1 95 ? -23.406 -7.539 -8.953 1 90.88 95 THR A N 1
ATOM 713 C CA . THR A 1 95 ? -22.656 -7.82 -10.172 1 90.88 95 THR A CA 1
ATOM 714 C C . THR A 1 95 ? -21.844 -9.094 -10.023 1 90.88 95 THR A C 1
ATOM 716 O O . THR A 1 95 ? -21.703 -9.867 -10.984 1 90.88 95 THR A O 1
ATOM 719 N N . SER A 1 96 ? -21.266 -9.32 -8.883 1 87.94 96 SER A N 1
ATOM 720 C CA . SER A 1 96 ? -20.484 -10.523 -8.633 1 87.94 96 SER A CA 1
ATOM 721 C C . SER A 1 96 ? -21.344 -11.773 -8.719 1 87.94 96 SER A C 1
ATOM 723 O O . SER A 1 96 ? -20.906 -12.82 -9.188 1 87.94 96 SER A O 1
ATOM 725 N N . LEU A 1 97 ? -22.578 -11.703 -8.328 1 85.62 97 LEU A N 1
ATOM 726 C CA . LEU A 1 97 ? -23.5 -12.836 -8.32 1 85.62 97 LEU A CA 1
ATOM 727 C C . LEU A 1 97 ? -24.062 -13.086 -9.719 1 85.62 97 LEU A C 1
ATOM 729 O O . LEU A 1 97 ? -24.203 -14.234 -10.141 1 85.62 97 LEU A O 1
ATOM 733 N N . LEU A 1 98 ? -24.281 -12 -10.422 1 82.5 98 LEU A N 1
ATOM 734 C CA . LEU A 1 98 ? -25.047 -12.125 -11.656 1 82.5 98 LEU A CA 1
ATOM 735 C C . LEU A 1 98 ? -24.109 -12.297 -12.852 1 82.5 98 LEU A C 1
ATOM 737 O O . LEU A 1 98 ? -24.453 -12.992 -13.812 1 82.5 98 LEU A O 1
ATOM 741 N N . LEU A 1 99 ? -22.953 -11.641 -12.805 1 72.31 99 LEU A N 1
ATOM 742 C CA . LEU A 1 99 ? -22.125 -11.562 -14.008 1 72.31 99 LEU A CA 1
ATOM 743 C C . LEU A 1 99 ? -20.938 -12.508 -13.906 1 72.31 99 LEU A C 1
ATOM 745 O O . LEU A 1 99 ? -20.172 -12.648 -14.867 1 72.31 99 LEU A O 1
ATOM 749 N N . ASN A 1 100 ? -20.484 -13.039 -12.789 1 63.88 100 ASN A N 1
ATOM 750 C CA . ASN A 1 100 ? -19.312 -13.883 -12.625 1 63.88 100 ASN A CA 1
ATOM 751 C C . ASN A 1 100 ? -19.312 -15.055 -13.602 1 63.88 100 ASN A C 1
ATOM 753 O O . ASN A 1 100 ? -18.266 -15.438 -14.125 1 63.88 100 ASN A O 1
ATOM 757 N N . SER A 1 101 ? -20.422 -15.539 -14.008 1 59.41 101 SER A N 1
ATOM 758 C CA . SER A 1 101 ? -20.516 -16.734 -14.828 1 59.41 101 SER A CA 1
ATOM 759 C C . SER A 1 101 ? -20.656 -16.391 -16.312 1 59.41 101 SER A C 1
ATOM 761 O O . SER A 1 101 ? -20.141 -17.109 -17.172 1 59.41 101 SER A O 1
ATOM 763 N N . THR A 1 102 ? -21.266 -15.297 -16.547 1 54.22 102 THR A N 1
ATOM 764 C CA . THR A 1 102 ? -21.688 -15.102 -17.922 1 54.22 102 THR A CA 1
ATOM 765 C C . THR A 1 102 ? -20.766 -14.117 -18.641 1 54.22 102 THR A C 1
ATOM 767 O O . THR A 1 102 ? -20.406 -14.32 -19.797 1 54.22 102 THR A O 1
ATOM 770 N N . LEU A 1 103 ? -20.484 -13.086 -17.984 1 66.19 103 LEU A N 1
ATOM 771 C CA . LEU A 1 103 ? -19.672 -12.016 -18.547 1 66.19 103 LEU A CA 1
ATOM 772 C C . LEU A 1 103 ? -18.531 -11.648 -17.609 1 66.19 103 LEU A C 1
ATOM 774 O O . LEU A 1 103 ? -18.547 -10.594 -16.984 1 66.19 103 LEU A O 1
ATOM 778 N N . GLN A 1 104 ? -17.609 -12.508 -17.766 1 77.88 104 GLN A N 1
ATOM 779 C CA . GLN A 1 104 ? -16.547 -12.508 -16.75 1 77.88 104 GLN A CA 1
ATOM 780 C C . GLN A 1 104 ? -15.812 -11.172 -16.719 1 77.88 104 GLN A C 1
ATOM 782 O O . GLN A 1 104 ? -15.617 -10.586 -15.656 1 77.88 104 GLN A O 1
ATOM 787 N N . LEU A 1 105 ? -15.711 -10.633 -17.984 1 84.62 105 LEU A N 1
ATOM 788 C CA . LEU A 1 105 ? -14.945 -9.398 -18.047 1 84.62 105 LEU A CA 1
ATOM 789 C C . LEU A 1 105 ? -15.766 -8.219 -17.547 1 84.62 105 LEU A C 1
ATOM 791 O O . LEU A 1 105 ? -15.266 -7.379 -16.797 1 84.62 105 LEU A O 1
ATOM 795 N N . VAL A 1 106 ? -17.062 -8.227 -17.953 1 85.88 106 VAL A N 1
ATOM 796 C CA . VAL A 1 106 ? -17.953 -7.137 -17.562 1 85.88 106 VAL A CA 1
ATOM 797 C C . VAL A 1 106 ? -18.156 -7.156 -16.047 1 85.88 106 VAL A C 1
ATOM 799 O O . VAL A 1 106 ? -18.156 -6.105 -15.398 1 85.88 106 VAL A O 1
ATOM 802 N N . GLY A 1 107 ? -18.359 -8.352 -15.539 1 88.62 107 GLY A N 1
ATOM 803 C CA . GLY A 1 107 ? -18.5 -8.492 -14.102 1 88.62 107 GLY A CA 1
ATOM 804 C C . GLY A 1 107 ? -17.281 -8.047 -13.328 1 88.62 107 GLY A C 1
ATOM 805 O O . GLY A 1 107 ? -17.391 -7.383 -12.297 1 88.62 107 GLY A O 1
ATOM 806 N N . LEU A 1 108 ? -16.156 -8.359 -13.906 1 90.38 108 LEU A N 1
ATOM 807 C CA . LEU A 1 108 ? -14.891 -8 -13.273 1 90.38 108 LEU A CA 1
ATOM 808 C C . LEU A 1 108 ? -14.711 -6.488 -13.242 1 90.38 108 LEU A C 1
ATOM 810 O O . LEU A 1 108 ? -14.414 -5.918 -12.188 1 90.38 108 LEU A O 1
ATOM 814 N N . VAL A 1 109 ? -14.992 -5.863 -14.328 1 93.5 109 VAL A N 1
ATOM 815 C CA . VAL A 1 109 ? -14.82 -4.422 -14.469 1 93.5 109 VAL A CA 1
ATOM 816 C C . VAL A 1 109 ? -15.789 -3.693 -13.531 1 93.5 109 VAL A C 1
ATOM 818 O O . VAL A 1 109 ? -15.391 -2.768 -12.82 1 93.5 109 VAL A O 1
ATOM 821 N N . ALA A 1 110 ? -16.969 -4.18 -13.555 1 94.56 110 ALA A N 1
ATOM 822 C CA . ALA A 1 110 ? -18 -3.541 -12.742 1 94.56 110 ALA A CA 1
ATOM 823 C C . ALA A 1 110 ? -17.688 -3.682 -11.25 1 94.56 110 ALA A C 1
ATOM 825 O O . ALA A 1 110 ? -17.766 -2.707 -10.5 1 94.56 110 ALA A O 1
ATOM 826 N N . THR A 1 111 ? -17.312 -4.852 -10.852 1 94.62 111 THR A N 1
ATOM 827 C CA . THR A 1 111 ? -17.062 -5.121 -9.438 1 94.62 111 THR A CA 1
ATOM 828 C C . THR A 1 111 ? -15.844 -4.336 -8.953 1 94.62 111 THR A C 1
ATOM 830 O O . THR A 1 111 ? -15.898 -3.703 -7.895 1 94.62 111 THR A O 1
ATOM 833 N N . ILE A 1 112 ? -14.812 -4.277 -9.727 1 95.62 112 ILE A N 1
ATOM 834 C CA . ILE A 1 112 ? -13.609 -3.523 -9.375 1 95.62 112 ILE A CA 1
ATOM 835 C C . ILE A 1 112 ? -13.945 -2.037 -9.281 1 95.62 112 ILE A C 1
ATOM 837 O O . ILE A 1 112 ? -13.562 -1.373 -8.312 1 95.62 112 ILE A O 1
ATOM 841 N N . SER A 1 113 ? -14.68 -1.547 -10.273 1 97.12 113 SER A N 1
ATOM 842 C CA . SER A 1 113 ? -15.016 -0.128 -10.312 1 97.12 113 SER A CA 1
ATOM 843 C C . SER A 1 113 ? -15.859 0.279 -9.109 1 97.12 113 SER A C 1
ATOM 845 O O . SER A 1 113 ? -15.586 1.294 -8.469 1 97.12 113 SER A O 1
ATOM 847 N N . LEU A 1 114 ? -16.812 -0.511 -8.805 1 97.31 114 LEU A N 1
ATOM 848 C CA . LEU A 1 114 ? -17.75 -0.191 -7.727 1 97.31 114 LEU A CA 1
ATOM 849 C C . LEU A 1 114 ? -17.047 -0.256 -6.371 1 97.31 114 LEU A C 1
ATOM 851 O O . LEU A 1 114 ? -17.188 0.66 -5.555 1 97.31 114 LEU A O 1
ATOM 855 N N . LEU A 1 115 ? -16.297 -1.303 -6.156 1 96.69 115 LEU A N 1
ATOM 856 C CA . LEU A 1 115 ? -15.617 -1.474 -4.883 1 96.69 115 LEU A CA 1
ATOM 857 C C . LEU A 1 115 ? -14.539 -0.407 -4.695 1 96.69 115 LEU A C 1
ATOM 859 O O . LEU A 1 115 ? -14.414 0.167 -3.609 1 96.69 115 LEU A O 1
ATOM 863 N N . SER A 1 116 ? -13.766 -0.165 -5.734 1 96.19 116 SER A N 1
ATOM 864 C CA . SER A 1 116 ? -12.688 0.813 -5.633 1 96.19 116 SER A CA 1
ATOM 865 C C . SER A 1 116 ? -13.234 2.223 -5.438 1 96.19 116 SER A C 1
ATOM 867 O O . SER A 1 116 ? -12.672 3.01 -4.668 1 96.19 116 SER A O 1
ATOM 869 N N . THR A 1 117 ? -14.297 2.582 -6.16 1 95.12 117 THR A N 1
ATOM 870 C CA . THR A 1 117 ? -14.953 3.869 -5.945 1 95.12 117 THR A CA 1
ATOM 871 C C . THR A 1 117 ? -15.422 4.004 -4.5 1 95.12 117 THR A C 1
ATOM 873 O O . THR A 1 117 ? -15.242 5.059 -3.883 1 95.12 117 THR A O 1
ATOM 876 N N . SER A 1 118 ? -15.992 2.965 -3.996 1 94.75 118 SER A N 1
ATOM 877 C CA . SER A 1 118 ? -16.438 2.947 -2.609 1 94.75 118 SER A CA 1
ATOM 878 C C . SER A 1 118 ? -15.297 3.223 -1.647 1 94.75 118 SER A C 1
ATOM 880 O O . SER A 1 118 ? -15.43 4.02 -0.716 1 94.75 118 SER A O 1
ATOM 882 N N . MET A 1 119 ? -14.203 2.561 -1.917 1 92.06 119 MET A N 1
ATOM 883 C CA . MET A 1 119 ? -13.047 2.721 -1.038 1 92.06 119 MET A CA 1
ATOM 884 C C . MET A 1 119 ? -12.445 4.117 -1.18 1 92.06 119 MET A C 1
ATOM 886 O O . MET A 1 119 ? -11.977 4.695 -0.199 1 92.06 119 MET A O 1
ATOM 890 N N . GLY A 1 120 ? -12.406 4.652 -2.4 1 89.25 120 GLY A N 1
ATOM 891 C CA . GLY A 1 120 ? -11.977 6.027 -2.592 1 89.25 120 GLY A CA 1
ATOM 892 C C . GLY A 1 120 ? -12.812 7.027 -1.813 1 89.25 120 GLY A C 1
ATOM 893 O O . GLY A 1 120 ? -12.266 7.938 -1.182 1 89.25 120 GLY A O 1
ATOM 894 N N . LEU A 1 121 ? -14.094 6.84 -1.915 1 88.38 121 LEU A N 1
ATOM 895 C CA . LEU A 1 121 ? -15.031 7.676 -1.175 1 88.38 121 LEU A CA 1
ATOM 896 C C . LEU A 1 121 ? -14.766 7.602 0.324 1 88.38 121 LEU A C 1
ATOM 898 O O . LEU A 1 121 ? -14.703 8.633 1.001 1 88.38 121 LEU A O 1
ATOM 902 N N . GLN A 1 122 ? -14.609 6.422 0.762 1 85.5 122 GLN A N 1
ATOM 903 C CA . GLN A 1 122 ? -14.352 6.184 2.178 1 85.5 122 GLN A CA 1
ATOM 904 C C . GLN A 1 122 ? -13.062 6.871 2.617 1 85.5 122 GLN A C 1
ATOM 906 O O . GLN A 1 122 ? -13.023 7.539 3.652 1 85.5 122 GLN A O 1
ATOM 911 N N . ASN A 1 123 ? -12.023 6.719 1.913 1 82.56 123 ASN A N 1
ATOM 912 C CA . ASN A 1 123 ? -10.719 7.254 2.275 1 82.56 123 ASN A CA 1
ATOM 913 C C . ASN A 1 123 ? -10.711 8.781 2.254 1 82.56 123 ASN A C 1
ATOM 915 O O . ASN A 1 123 ? -10.125 9.414 3.137 1 82.56 123 ASN A O 1
ATOM 919 N N . ALA A 1 124 ? -11.336 9.344 1.283 1 80.75 124 ALA A N 1
ATOM 920 C CA . ALA A 1 124 ? -11.414 10.805 1.208 1 80.75 124 ALA A CA 1
ATOM 921 C C . ALA A 1 124 ? -12.234 11.367 2.363 1 80.75 124 ALA A C 1
ATOM 923 O O . ALA A 1 124 ? -11.891 12.414 2.924 1 80.75 124 ALA A O 1
ATOM 924 N N . SER A 1 125 ? -13.289 10.711 2.682 1 79.81 125 SER A N 1
ATOM 925 C CA . SER A 1 125 ? -14.156 11.164 3.766 1 79.81 125 SER A CA 1
ATOM 926 C C . SER A 1 125 ? -13.461 11.031 5.117 1 79.81 125 SER A C 1
ATOM 928 O O . SER A 1 125 ? -13.609 11.898 5.984 1 79.81 125 SER A O 1
ATOM 930 N N . ALA A 1 126 ? -12.781 9.93 5.336 1 75.12 126 ALA A N 1
ATOM 931 C CA . ALA A 1 126 ? -12.016 9.742 6.566 1 75.12 126 ALA A CA 1
ATOM 932 C C . ALA A 1 126 ? -10.961 10.836 6.727 1 75.12 126 ALA A C 1
ATOM 934 O O . ALA A 1 126 ? -10.75 11.352 7.828 1 75.12 126 ALA A O 1
ATOM 935 N N . ARG A 1 127 ? -10.344 11.141 5.645 1 70.62 127 ARG A N 1
ATOM 936 C CA . ARG A 1 127 ? -9.336 12.195 5.652 1 70.62 127 ARG A CA 1
ATOM 937 C C . ARG A 1 127 ? -9.961 13.547 5.984 1 70.62 127 ARG A C 1
ATOM 939 O O . ARG A 1 127 ? -9.359 14.359 6.688 1 70.62 127 ARG A O 1
ATOM 946 N N . ALA A 1 128 ? -11.086 13.766 5.422 1 67.62 128 ALA A N 1
ATOM 947 C CA . ALA A 1 128 ? -11.758 15.047 5.613 1 67.62 128 ALA A CA 1
ATOM 948 C C . ALA A 1 128 ? -12.156 15.242 7.074 1 67.62 128 ALA A C 1
ATOM 950 O O . ALA A 1 128 ? -12.188 16.375 7.57 1 67.62 128 ALA A O 1
ATOM 951 N N . ILE A 1 129 ? -12.633 14.094 7.617 1 65 129 ILE A N 1
ATOM 952 C CA . ILE A 1 129 ? -13.062 14.203 9.008 1 65 129 ILE A CA 1
ATOM 953 C C . ILE A 1 129 ? -11.836 14.234 9.922 1 65 129 ILE A C 1
ATOM 955 O O . ILE A 1 129 ? -11.898 14.75 11.039 1 65 129 ILE A O 1
ATOM 959 N N . ALA A 1 130 ? -10.75 13.25 9.594 1 56.97 130 ALA A N 1
ATOM 960 C CA . ALA A 1 130 ? -9.57 13.102 10.445 1 56.97 130 ALA A CA 1
ATOM 961 C C . ALA A 1 130 ? -8.836 14.43 10.609 1 56.97 130 ALA A C 1
ATOM 963 O O . ALA A 1 130 ? -8.539 15.102 9.617 1 56.97 130 ALA A O 1
ATOM 964 N N . VAL A 1 131 ? -9.289 14.969 11.602 1 44 131 VAL A N 1
ATOM 965 C CA . VAL A 1 131 ? -8.328 15.898 12.18 1 44 131 VAL A CA 1
ATOM 966 C C . VAL A 1 131 ? -6.91 15.406 11.914 1 44 131 VAL A C 1
ATOM 968 O O . VAL A 1 131 ? -6.691 14.211 11.695 1 44 131 VAL A O 1
ATOM 971 N N . PRO A 1 132 ? -5.887 15.953 11.922 1 41.12 132 PRO A N 1
ATOM 972 C CA . PRO A 1 132 ? -4.492 15.734 11.531 1 41.12 132 PRO A CA 1
ATOM 973 C C . PRO A 1 132 ? -4.09 14.258 11.594 1 41.12 132 PRO A C 1
ATOM 975 O O . PRO A 1 132 ? -3.338 13.781 10.742 1 41.12 132 PRO A O 1
ATOM 978 N N . ASP A 1 133 ? -4.207 13.398 12.641 1 37.56 133 ASP A N 1
ATOM 979 C CA . ASP A 1 133 ? -3.43 12.203 12.977 1 37.56 133 ASP A CA 1
ATOM 980 C C . ASP A 1 133 ? -4.168 10.938 12.555 1 37.56 133 ASP A C 1
ATOM 982 O O . ASP A 1 133 ? -3.713 9.82 12.836 1 37.56 133 ASP A O 1
ATOM 986 N N . LEU A 1 134 ? -5.441 10.977 12.133 1 38.19 134 LEU A N 1
ATOM 987 C CA . LEU A 1 134 ? -6.164 9.711 12.031 1 38.19 134 LEU A CA 1
ATOM 988 C C . LEU A 1 134 ? -6.031 9.117 10.641 1 38.19 134 LEU A C 1
ATOM 990 O O . LEU A 1 134 ? -6.871 9.367 9.773 1 38.19 134 LEU A O 1
ATOM 994 N N . THR A 1 135 ? -4.988 8.945 10.016 1 40.88 135 THR A N 1
ATOM 995 C CA . THR A 1 135 ? -4.887 8.414 8.664 1 40.88 135 THR A CA 1
ATOM 996 C C . THR A 1 135 ? -5.336 6.957 8.617 1 40.88 135 THR A C 1
ATOM 998 O O . THR A 1 135 ? -4.617 6.062 9.07 1 40.88 135 THR A O 1
ATOM 1001 N N . THR A 1 136 ? -6.656 6.547 8.695 1 39.41 136 THR A N 1
ATOM 1002 C CA . THR A 1 136 ? -7.27 5.223 8.75 1 39.41 136 THR A CA 1
ATOM 1003 C C . THR A 1 136 ? -6.586 4.27 7.77 1 39.41 136 THR A C 1
ATOM 1005 O O . THR A 1 136 ? -6.41 3.088 8.07 1 39.41 136 THR A O 1
ATOM 1008 N N . THR A 1 137 ? -6.504 4.562 6.355 1 43.31 137 THR A N 1
ATOM 1009 C CA . THR A 1 137 ? -6.211 3.51 5.391 1 43.31 137 THR A CA 1
ATOM 1010 C C . THR A 1 137 ? -4.73 3.512 5.02 1 43.31 137 THR A C 1
ATOM 1012 O O . THR A 1 137 ? -4.27 2.635 4.285 1 43.31 137 THR A O 1
ATOM 1015 N N . VAL A 1 138 ? -3.846 4.488 5.488 1 50.44 138 VAL A N 1
ATOM 1016 C CA . VAL A 1 138 ? -2.471 4.492 5 1 50.44 138 VAL A CA 1
ATOM 1017 C C . VAL A 1 138 ? -1.519 4.113 6.129 1 50.44 138 VAL A C 1
ATOM 1019 O O . VAL A 1 138 ? -1.144 4.961 6.945 1 50.44 138 VAL A O 1
ATOM 1022 N N . LEU A 1 139 ? -1.397 2.672 6.305 1 53.47 139 LEU A N 1
ATOM 1023 C CA . LEU A 1 139 ? -0.712 2.08 7.449 1 53.47 139 LEU A CA 1
ATOM 1024 C C . LEU A 1 139 ? 0.791 2.326 7.367 1 53.47 139 LEU A C 1
ATOM 1026 O O . LEU A 1 139 ? 1.467 2.41 8.391 1 53.47 139 LEU A O 1
ATOM 1030 N N . THR A 1 140 ? 1.233 2.559 6.074 1 54.44 140 THR A N 1
ATOM 1031 C CA . THR A 1 140 ? 2.676 2.764 5.992 1 54.44 140 THR A CA 1
ATOM 1032 C C . THR A 1 140 ? 3.08 4.051 6.707 1 54.44 140 THR A C 1
ATOM 1034 O O . THR A 1 140 ? 4.035 4.062 7.484 1 54.44 140 THR A O 1
ATOM 1037 N N . LEU A 1 141 ? 2.311 5.051 6.504 1 53 141 LEU A N 1
ATOM 1038 C CA . LEU A 1 141 ? 2.607 6.309 7.176 1 53 141 LEU A CA 1
ATOM 1039 C C . LEU A 1 141 ? 2.359 6.195 8.672 1 53 141 LEU A C 1
ATOM 1041 O O . LEU A 1 141 ? 3.098 6.773 9.477 1 53 141 LEU A O 1
ATOM 1045 N N . THR A 1 142 ? 1.391 5.434 8.945 1 51.47 142 THR A N 1
ATOM 1046 C CA . THR A 1 142 ? 1.08 5.223 10.352 1 51.47 142 THR A CA 1
ATOM 1047 C C . THR A 1 142 ? 2.213 4.473 11.055 1 51.47 142 THR A C 1
ATOM 1049 O O . THR A 1 142 ? 2.645 4.863 12.141 1 51.47 142 THR A O 1
ATOM 1052 N N . ILE A 1 143 ? 2.77 3.598 10.305 1 48.34 143 ILE A N 1
ATOM 1053 C CA . ILE A 1 143 ? 3.828 2.773 10.883 1 48.34 143 ILE A CA 1
ATOM 1054 C C . ILE A 1 143 ? 5.121 3.582 10.969 1 48.34 143 ILE A C 1
ATOM 1056 O O . ILE A 1 143 ? 5.82 3.533 11.984 1 48.34 143 ILE A O 1
ATOM 1060 N N . THR A 1 144 ? 5.387 4.34 9.953 1 54.5 144 THR A N 1
ATOM 1061 C CA . THR A 1 144 ? 6.582 5.176 9.945 1 54.5 144 THR A CA 1
ATOM 1062 C C . THR A 1 144 ? 6.488 6.258 11.023 1 54.5 144 THR A C 1
ATOM 1064 O O . THR A 1 144 ? 7.477 6.566 11.688 1 54.5 144 THR A O 1
ATOM 1067 N N . GLY A 1 145 ? 5.328 6.812 11.133 1 57.75 145 GLY A N 1
ATOM 1068 C CA . GLY A 1 145 ? 5.125 7.82 12.156 1 57.75 145 GLY A CA 1
ATOM 1069 C C . GLY A 1 145 ? 5.281 7.273 13.562 1 57.75 145 GLY A C 1
ATOM 1070 O O . GLY A 1 145 ? 5.895 7.914 14.422 1 57.75 145 GLY A O 1
ATOM 1071 N N . LEU A 1 146 ? 4.797 6.133 13.781 1 52.38 146 LEU A N 1
ATOM 1072 C CA . LEU A 1 146 ? 4.918 5.469 15.078 1 52.38 146 LEU A CA 1
ATOM 1073 C C . LEU A 1 146 ? 6.383 5.191 15.406 1 52.38 146 LEU A C 1
ATOM 1075 O O . LEU A 1 146 ? 6.797 5.336 16.562 1 52.38 146 LEU A O 1
ATOM 1079 N N . ALA A 1 147 ? 7.105 4.773 14.406 1 48.16 147 ALA A N 1
ATOM 1080 C CA . ALA A 1 147 ? 8.492 4.367 14.625 1 48.16 147 ALA A CA 1
ATOM 1081 C C . ALA A 1 147 ? 9.414 5.582 14.68 1 48.16 147 ALA A C 1
ATOM 1083 O O . ALA A 1 147 ? 10.406 5.578 15.414 1 48.16 147 ALA A O 1
ATOM 1084 N N . GLY A 1 148 ? 9.086 6.57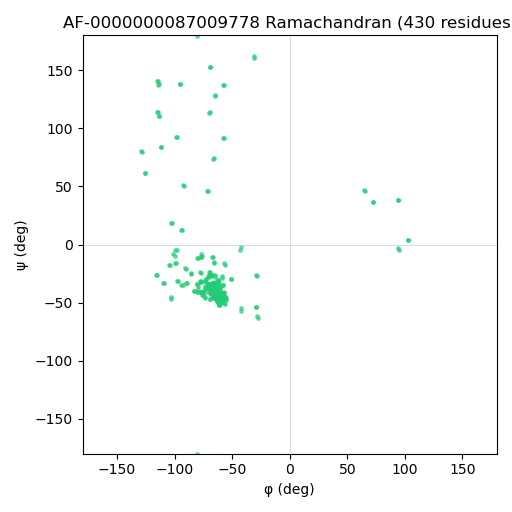 13.914 1 51.59 148 GLY A N 1
ATOM 1085 C CA . GLY A 1 148 ? 9.945 7.742 13.828 1 51.59 148 GLY A CA 1
ATOM 1086 C C . GLY A 1 148 ? 9.719 8.734 14.953 1 51.59 148 GLY A C 1
ATOM 1087 O O . GLY A 1 148 ? 10.625 9.484 15.312 1 51.59 148 GLY A O 1
ATOM 1088 N N . ASP A 1 149 ? 8.398 8.961 15.352 1 49.59 149 ASP A N 1
ATOM 1089 C CA . ASP A 1 149 ? 8.117 9.953 16.391 1 49.59 149 ASP A CA 1
ATOM 1090 C C . ASP A 1 149 ? 8.57 9.461 17.766 1 49.59 149 ASP A C 1
ATOM 1092 O O . ASP A 1 149 ? 7.891 8.648 18.391 1 49.59 149 ASP A O 1
ATOM 1096 N N . GLY A 1 150 ? 9.648 8.938 18 1 40.81 150 GLY A N 1
ATOM 1097 C CA . GLY A 1 150 ? 10.18 8.656 19.328 1 40.81 150 GLY A CA 1
ATOM 1098 C C . GLY A 1 150 ? 9.695 9.633 20.391 1 40.81 150 GLY A C 1
ATOM 1099 O O . GLY A 1 150 ? 10.164 9.602 21.531 1 40.81 150 GLY A O 1
ATOM 1100 N N . SER A 1 151 ? 9.352 10.781 20.078 1 37.91 151 SER A N 1
ATOM 1101 C CA . SER A 1 151 ? 9.164 11.648 21.234 1 37.91 151 SER A CA 1
ATOM 1102 C C . SER A 1 151 ? 7.945 11.234 22.047 1 37.91 151 SER A C 1
ATOM 1104 O O . SER A 1 151 ? 6.879 10.977 21.484 1 37.91 151 SER A O 1
ATOM 1106 N N . PRO A 1 152 ? 8.172 10.75 23.328 1 35.16 152 PRO A N 1
ATOM 1107 C CA . PRO A 1 152 ? 7.184 10.469 24.359 1 35.16 152 PRO A CA 1
ATOM 1108 C C . PRO A 1 152 ? 6.109 11.555 24.469 1 35.16 152 PRO A C 1
ATOM 1110 O O . PRO A 1 152 ? 5.449 11.672 25.5 1 35.16 152 PRO A O 1
ATOM 1113 N N . VAL A 1 153 ? 6 12.648 23.875 1 36.19 153 VAL A N 1
ATOM 1114 C CA . VAL A 1 153 ? 5.07 13.594 24.469 1 36.19 153 VAL A CA 1
ATOM 1115 C C . VAL A 1 153 ? 3.682 12.969 24.578 1 36.19 153 VAL A C 1
ATOM 1117 O O . VAL A 1 153 ? 3.277 12.195 23.703 1 36.19 153 VAL A O 1
ATOM 1120 N N . GLY A 1 154 ? 2.941 13.117 25.656 1 38.44 154 GLY A N 1
ATOM 1121 C CA . GLY A 1 154 ? 1.676 12.758 26.281 1 38.44 154 GLY A CA 1
ATOM 1122 C C . GLY A 1 154 ? 0.572 12.484 25.266 1 38.44 154 GLY A C 1
ATOM 1123 O O . GLY A 1 154 ? -0.165 11.508 25.391 1 38.44 154 GLY A O 1
ATOM 1124 N N . GLU A 1 155 ? 0.237 13.391 24.531 1 40.81 155 GLU A N 1
ATOM 1125 C CA . GLU A 1 155 ? -0.894 13.336 23.609 1 40.81 155 GLU A CA 1
ATOM 1126 C C . GLU A 1 155 ? -0.642 12.336 22.484 1 40.81 155 GLU A C 1
ATOM 1128 O O . GLU A 1 155 ? -1.577 11.922 21.797 1 40.81 155 GLU A O 1
ATOM 1133 N N . LYS A 1 156 ? 0.601 11.82 22.344 1 46.5 156 LYS A N 1
ATOM 1134 C CA . LYS A 1 156 ? 1.235 11.07 21.266 1 46.5 156 LYS A CA 1
ATOM 1135 C C . LYS A 1 156 ? 1.029 9.57 21.438 1 46.5 156 LYS A C 1
ATOM 1137 O O . LYS A 1 156 ? 0.951 8.82 20.469 1 46.5 156 LYS A O 1
ATOM 1142 N N . GLU A 1 157 ? 0.976 9.117 22.766 1 45.38 157 GLU A N 1
ATOM 1143 C CA . GLU A 1 157 ? 0.705 7.734 23.141 1 45.38 157 GLU A CA 1
ATOM 1144 C C . GLU A 1 157 ? -0.65 7.273 22.609 1 45.38 157 GLU A C 1
ATOM 1146 O O . GLU A 1 157 ? -0.792 6.137 22.156 1 45.38 157 GLU A O 1
ATOM 1151 N N . HIS A 1 158 ? -1.706 8.195 22.859 1 49.19 158 HIS A N 1
ATOM 1152 C CA . HIS A 1 158 ? -3.061 7.875 22.422 1 49.19 158 HIS A CA 1
ATOM 1153 C C . HIS A 1 158 ? -3.109 7.609 20.922 1 49.19 158 HIS A C 1
ATOM 1155 O O . HIS A 1 158 ? -3.863 6.746 20.469 1 49.19 158 HIS A O 1
ATOM 1161 N N . ASN A 1 159 ? -2.045 8.031 20.25 1 59.41 159 ASN A N 1
ATOM 1162 C CA . ASN A 1 159 ? -2.035 7.965 18.781 1 59.41 159 ASN A CA 1
ATOM 1163 C C . ASN A 1 159 ? -1.446 6.648 18.281 1 59.41 159 ASN A C 1
ATOM 1165 O O . ASN A 1 159 ? -1.975 6.039 17.359 1 59.41 159 ASN A O 1
ATOM 1169 N N . VAL A 1 160 ? -0.673 6.039 19.219 1 61.91 160 VAL A N 1
ATOM 1170 C CA . VAL A 1 160 ? -0.036 4.785 18.828 1 61.91 160 VAL A CA 1
ATOM 1171 C C . VAL A 1 160 ? -1.038 3.639 18.938 1 61.91 160 VAL A C 1
ATOM 1173 O O . VAL A 1 160 ? -1.081 2.754 18.078 1 61.91 160 VAL A O 1
ATOM 1176 N N . GLY A 1 161 ? -1.834 3.682 20.016 1 66.19 161 GLY A N 1
ATOM 1177 C CA . GLY A 1 161 ? -2.834 2.645 20.234 1 66.19 161 GLY A CA 1
ATOM 1178 C C . GLY A 1 161 ? -3.869 2.582 19.125 1 66.19 161 GLY A C 1
ATOM 1179 O O . GLY A 1 161 ? -4.172 1.504 18.609 1 66.19 161 GLY A O 1
ATOM 1180 N N . ARG A 1 162 ? -4.312 3.664 18.734 1 70 162 ARG A N 1
ATOM 1181 C CA . ARG A 1 162 ? -5.328 3.729 17.688 1 70 162 ARG A CA 1
ATOM 1182 C C . ARG A 1 162 ? -4.77 3.25 16.344 1 70 162 ARG A C 1
ATOM 1184 O O . ARG A 1 162 ? -5.465 2.57 15.586 1 70 162 ARG A O 1
ATOM 1191 N N . ARG A 1 163 ? -3.545 3.553 16.125 1 71.75 163 ARG A N 1
ATOM 1192 C CA . ARG A 1 163 ? -2.895 3.146 14.883 1 71.75 163 ARG A CA 1
ATOM 1193 C C . ARG A 1 163 ? -2.705 1.633 14.836 1 71.75 163 ARG A C 1
ATOM 1195 O O . ARG A 1 163 ? -2.955 1.004 13.805 1 71.75 163 ARG A O 1
ATOM 1202 N N . LEU A 1 164 ? -2.316 1.124 15.945 1 77.19 164 LEU A N 1
ATOM 1203 C CA . LEU A 1 164 ? -2.137 -0.321 16.016 1 77.19 164 LEU A CA 1
ATOM 1204 C C . LEU A 1 164 ? -3.469 -1.045 15.852 1 77.19 164 LEU A C 1
ATOM 1206 O O . LEU A 1 164 ? -3.535 -2.086 15.195 1 77.19 164 LEU A O 1
ATOM 1210 N N . VAL A 1 165 ? -4.449 -0.468 16.375 1 79 165 VAL A N 1
ATOM 1211 C CA . VAL A 1 165 ? -5.777 -1.064 16.281 1 79 165 VAL A CA 1
ATOM 1212 C C . VAL A 1 165 ? -6.234 -1.059 14.82 1 79 165 VAL A C 1
ATOM 1214 O O . VAL A 1 165 ? -6.844 -2.023 14.352 1 79 165 VAL A O 1
ATOM 1217 N N . SER A 1 166 ? -5.93 -0.016 14.125 1 81.5 166 SER A N 1
ATOM 1218 C CA . SER A 1 166 ? -6.309 0.072 12.719 1 81.5 166 SER A CA 1
ATOM 1219 C C . SER A 1 166 ? -5.582 -0.976 11.883 1 81.5 166 SER A C 1
ATOM 1221 O O . SER A 1 166 ? -6.184 -1.605 11.008 1 81.5 166 SER A O 1
ATOM 1223 N N . ILE A 1 167 ? -4.352 -1.193 12.219 1 83.75 167 ILE A N 1
ATOM 1224 C CA . ILE A 1 167 ? -3.539 -2.184 11.523 1 83.75 167 ILE A CA 1
ATOM 1225 C C . ILE A 1 167 ? -4.113 -3.58 11.758 1 83.75 167 ILE A C 1
ATOM 1227 O O . ILE A 1 167 ? -4.32 -4.34 10.805 1 83.75 167 ILE A O 1
ATOM 1231 N N . LEU A 1 168 ? -4.422 -3.811 12.969 1 88.94 168 LEU A N 1
ATOM 1232 C CA . LEU A 1 168 ? -4.941 -5.121 13.344 1 88.94 168 LEU A CA 1
ATOM 1233 C C . LEU A 1 168 ? -6.34 -5.332 12.766 1 88.94 168 LEU A C 1
ATOM 1235 O O . LEU A 1 168 ? -6.695 -6.449 12.383 1 88.94 168 LEU A O 1
ATOM 1239 N N . ALA A 1 169 ? -7.113 -4.281 12.75 1 90 169 ALA A N 1
ATOM 1240 C CA . ALA A 1 169 ? -8.461 -4.359 12.188 1 90 169 ALA A CA 1
ATOM 1241 C C . ALA A 1 169 ? -8.414 -4.699 10.703 1 90 169 ALA A C 1
ATOM 1243 O O . ALA A 1 169 ? -9.188 -5.531 10.219 1 90 169 ALA A O 1
ATOM 1244 N N . MET A 1 170 ? -7.512 -4.062 10.031 1 91.06 170 MET A N 1
ATOM 1245 C CA . MET A 1 170 ? -7.363 -4.336 8.602 1 91.06 170 MET A CA 1
ATOM 1246 C C . MET A 1 170 ? -6.914 -5.777 8.367 1 91.06 170 MET A C 1
ATOM 1248 O O . MET A 1 170 ? -7.461 -6.469 7.512 1 91.06 170 MET A O 1
ATOM 1252 N N . ALA A 1 171 ? -5.922 -6.168 9.141 1 94.25 171 ALA A N 1
ATOM 1253 C CA . ALA A 1 171 ? -5.422 -7.539 9.031 1 94.25 171 ALA A CA 1
ATOM 1254 C C . ALA A 1 171 ? -6.523 -8.547 9.328 1 94.25 171 ALA A C 1
ATOM 1256 O O . ALA A 1 171 ? -6.617 -9.586 8.672 1 94.25 171 ALA A O 1
ATOM 1257 N N . PHE A 1 172 ? -7.289 -8.234 10.328 1 95.25 172 PHE A N 1
ATOM 1258 C CA . PHE A 1 172 ? -8.391 -9.109 10.711 1 95.25 172 PHE A CA 1
ATOM 1259 C C . PHE A 1 172 ? -9.398 -9.242 9.578 1 95.25 172 PHE A C 1
ATOM 1261 O O . PHE A 1 172 ? -9.875 -10.344 9.289 1 95.25 172 PHE A O 1
ATOM 1268 N N . GLY A 1 173 ? -9.797 -8.164 8.961 1 95.88 173 GLY A N 1
ATOM 1269 C CA . GLY A 1 173 ? -10.672 -8.227 7.797 1 95.88 173 GLY A CA 1
ATOM 1270 C C . GLY A 1 173 ? -10.109 -9.086 6.676 1 95.88 173 GLY A C 1
ATOM 1271 O O . GLY A 1 173 ? -10.828 -9.891 6.086 1 95.88 173 GLY A O 1
ATOM 1272 N N . ALA A 1 174 ? -8.859 -8.852 6.41 1 96.56 174 ALA A N 1
ATOM 1273 C CA . ALA A 1 174 ? -8.188 -9.641 5.375 1 96.56 174 ALA A CA 1
ATOM 1274 C C . ALA A 1 174 ? -8.164 -11.117 5.734 1 96.56 174 ALA A C 1
ATOM 1276 O O . ALA A 1 174 ? -8.359 -11.977 4.871 1 96.56 174 ALA A O 1
ATOM 1277 N N . PHE A 1 175 ? -7.918 -11.422 6.992 1 96.88 175 PHE A N 1
ATOM 1278 C CA . PHE A 1 175 ? -7.898 -12.789 7.504 1 96.88 175 PHE A CA 1
ATOM 1279 C C . PHE A 1 175 ? -9.25 -13.461 7.305 1 96.88 175 PHE A C 1
ATOM 1281 O O . PHE A 1 175 ? -9.328 -14.562 6.75 1 96.88 175 PHE A O 1
ATOM 1288 N N . VAL A 1 176 ? -10.273 -12.828 7.711 1 96.88 176 VAL A N 1
ATOM 1289 C CA . VAL A 1 176 ? -11.625 -13.359 7.59 1 96.88 176 VAL A CA 1
ATOM 1290 C C . VAL A 1 176 ? -11.984 -13.523 6.113 1 96.88 176 VAL A C 1
ATOM 1292 O O . VAL A 1 176 ? -12.523 -14.555 5.711 1 96.88 176 VAL A O 1
ATOM 1295 N N . GLY A 1 177 ? -11.742 -12.484 5.312 1 96.94 177 GLY A N 1
ATOM 1296 C CA . GLY A 1 177 ? -12.008 -12.555 3.885 1 96.94 177 GLY A CA 1
ATOM 1297 C C . GLY A 1 177 ? -11.305 -13.719 3.207 1 96.94 177 GLY A C 1
ATOM 1298 O O . GLY A 1 177 ? -11.922 -14.469 2.455 1 96.94 177 GLY A O 1
ATOM 1299 N N . ALA A 1 178 ? -10 -13.898 3.48 1 96.25 178 ALA A N 1
ATOM 1300 C CA . ALA A 1 178 ? -9.234 -15 2.91 1 96.25 178 ALA A CA 1
ATOM 1301 C C . ALA A 1 178 ? -9.805 -16.344 3.342 1 96.25 178 ALA A C 1
ATOM 1303 O O . ALA A 1 178 ? -9.852 -17.297 2.549 1 96.25 178 ALA A O 1
ATOM 1304 N N . GLY A 1 179 ? -10.188 -16.406 4.605 1 95.94 179 GLY A N 1
ATOM 1305 C CA . GLY A 1 179 ? -10.797 -17.625 5.102 1 95.94 179 GLY A CA 1
ATOM 1306 C C . GLY A 1 179 ? -12.016 -18.047 4.316 1 95.94 179 GLY A C 1
ATOM 1307 O O . GLY A 1 179 ? -12.164 -19.219 3.967 1 95.94 179 GLY A O 1
ATOM 1308 N N . PHE A 1 180 ? -12.914 -17.125 4 1 95.56 180 PHE A N 1
ATOM 1309 C CA . PHE A 1 180 ? -14.109 -17.438 3.221 1 95.56 180 PHE A CA 1
ATOM 1310 C C . PHE A 1 180 ? -13.742 -17.875 1.809 1 95.56 180 PHE A C 1
ATOM 1312 O O . PHE A 1 180 ? -14.328 -18.797 1.267 1 95.56 180 PHE A O 1
ATOM 1319 N N . ILE A 1 181 ? -12.789 -17.234 1.233 1 93.75 181 ILE A N 1
ATOM 1320 C CA . ILE A 1 181 ? -12.43 -17.484 -0.159 1 93.75 181 ILE A CA 1
ATOM 1321 C C . ILE A 1 181 ? -11.789 -18.859 -0.295 1 93.75 181 ILE A C 1
ATOM 1323 O O . ILE A 1 181 ? -12.078 -19.594 -1.243 1 93.75 181 ILE A O 1
ATOM 1327 N N . VAL A 1 182 ? -10.906 -19.219 0.663 1 93.88 182 VAL A N 1
ATOM 1328 C CA . VAL A 1 182 ? -10.219 -20.516 0.614 1 93.88 182 VAL A CA 1
ATOM 1329 C C . VAL A 1 182 ? -11.234 -21.641 0.769 1 93.88 182 VAL A C 1
ATOM 1331 O O . VAL A 1 182 ? -11.039 -22.734 0.243 1 93.88 182 VAL A O 1
ATOM 1334 N N . HIS A 1 183 ? -12.328 -21.359 1.419 1 94.69 183 HIS A N 1
ATOM 1335 C CA . HIS A 1 183 ? -13.375 -22.344 1.588 1 94.69 183 HIS A CA 1
ATOM 1336 C C . HIS A 1 183 ? -14.445 -22.219 0.504 1 94.69 183 HIS A C 1
ATOM 1338 O O . HIS A 1 183 ? -15.578 -22.656 0.686 1 94.69 183 HIS A O 1
ATOM 1344 N N . ASP A 1 184 ? -14.18 -21.453 -0.541 1 92.94 184 ASP A N 1
ATOM 1345 C CA . ASP A 1 184 ? -14.961 -21.344 -1.768 1 92.94 184 ASP A CA 1
ATOM 1346 C C . ASP A 1 184 ? -16.266 -20.578 -1.521 1 92.94 184 ASP A C 1
ATOM 1348 O O . ASP A 1 184 ? -17.312 -20.953 -2.043 1 92.94 184 ASP A O 1
ATOM 1352 N N . LEU A 1 185 ? -16.219 -19.547 -0.646 1 93.31 185 LEU A N 1
ATOM 1353 C CA . LEU A 1 185 ? -17.359 -18.688 -0.367 1 93.31 185 LEU A CA 1
ATOM 1354 C C . LEU A 1 185 ? -17 -17.219 -0.568 1 93.31 185 LEU A C 1
ATOM 1356 O O . LEU A 1 185 ? -17.125 -16.422 0.358 1 93.31 185 LEU A O 1
ATOM 1360 N N . PRO A 1 186 ? -16.656 -16.938 -1.771 1 92.5 186 PRO A N 1
ATOM 1361 C CA . PRO A 1 186 ? -16.219 -15.555 -1.998 1 92.5 186 PRO A CA 1
ATOM 1362 C C . PRO A 1 186 ? -17.344 -14.539 -1.762 1 92.5 186 PRO A C 1
ATOM 1364 O O . PRO A 1 186 ? -17.078 -13.43 -1.288 1 92.5 186 PRO A O 1
ATOM 1367 N N . ILE A 1 187 ? -18.578 -14.883 -2.043 1 92.62 187 ILE A N 1
ATOM 1368 C CA . ILE A 1 187 ? -19.688 -13.945 -1.916 1 92.62 187 ILE A CA 1
ATOM 1369 C C . ILE A 1 187 ? -19.906 -13.602 -0.445 1 92.62 187 ILE A C 1
ATOM 1371 O O . ILE A 1 187 ? -20.406 -12.516 -0.123 1 92.62 187 ILE A O 1
ATOM 1375 N N . ALA A 1 188 ? -19.516 -14.5 0.452 1 95.38 188 ALA A N 1
ATOM 1376 C CA . ALA A 1 188 ? -19.672 -14.281 1.889 1 95.38 188 ALA A CA 1
ATOM 1377 C C . ALA A 1 188 ? -18.859 -13.07 2.346 1 95.38 188 ALA A C 1
ATOM 1379 O O . ALA A 1 188 ? -19.234 -12.383 3.301 1 95.38 188 ALA A O 1
ATOM 1380 N N . VAL A 1 189 ? -17.766 -12.828 1.677 1 95.75 189 VAL A N 1
ATOM 1381 C CA . VAL A 1 189 ? -16.922 -11.688 2.002 1 95.75 189 VAL A CA 1
ATOM 1382 C C . VAL A 1 189 ? -17.688 -10.391 1.762 1 95.75 189 VAL A C 1
ATOM 1384 O O . VAL A 1 189 ? -17.734 -9.516 2.633 1 95.75 189 VAL A O 1
ATOM 1387 N N . LEU A 1 190 ? -18.344 -10.266 0.597 1 95.81 190 LEU A N 1
ATOM 1388 C CA . LEU A 1 190 ? -19.094 -9.062 0.244 1 95.81 190 LEU A CA 1
ATOM 1389 C C . LEU A 1 190 ? -20.328 -8.914 1.129 1 95.81 190 LEU A C 1
ATOM 1391 O O . LEU A 1 190 ? -20.672 -7.801 1.537 1 95.81 190 LEU A O 1
ATOM 1395 N N . ILE A 1 191 ? -20.953 -10.016 1.459 1 96.38 191 ILE A N 1
ATOM 1396 C CA . ILE A 1 191 ? -22.109 -10 2.346 1 96.38 191 ILE A CA 1
ATOM 1397 C C . ILE A 1 191 ? -21.703 -9.445 3.711 1 96.38 191 ILE A C 1
ATOM 1399 O O . ILE A 1 191 ? -22.391 -8.578 4.266 1 96.38 191 ILE A O 1
ATOM 1403 N N . MET A 1 192 ? -20.641 -9.961 4.207 1 96.69 192 MET A N 1
ATOM 1404 C CA . MET A 1 192 ? -20.141 -9.5 5.504 1 96.69 192 MET A CA 1
ATOM 1405 C C . MET A 1 192 ? -19.828 -8.016 5.469 1 96.69 192 MET A C 1
ATOM 1407 O O . MET A 1 192 ? -20.141 -7.281 6.406 1 96.69 192 MET A O 1
ATOM 1411 N N . ALA A 1 193 ? -19.141 -7.59 4.414 1 95.88 193 ALA A N 1
ATOM 1412 C CA . ALA A 1 193 ? -18.828 -6.172 4.266 1 95.88 193 ALA A CA 1
ATOM 1413 C C . ALA A 1 193 ? -20.094 -5.32 4.289 1 95.88 193 ALA A C 1
ATOM 1415 O O . ALA A 1 193 ? -20.141 -4.293 4.969 1 95.88 193 ALA A O 1
ATOM 1416 N N . VAL A 1 194 ? -21.125 -5.727 3.576 1 96 194 VAL A N 1
ATOM 1417 C CA . VAL A 1 194 ? -22.391 -5.012 3.502 1 96 194 VAL A CA 1
ATOM 1418 C C . VAL A 1 194 ? -23.047 -4.973 4.883 1 96 194 VAL A C 1
ATOM 1420 O O . VAL A 1 194 ? -23.562 -3.932 5.305 1 96 194 VAL A O 1
ATOM 1423 N N . ILE A 1 195 ? -23.016 -6.094 5.582 1 96.25 195 ILE A N 1
ATOM 1424 C CA . ILE A 1 195 ? -23.625 -6.18 6.906 1 96.25 195 ILE A CA 1
ATOM 1425 C C . ILE A 1 195 ? -22.922 -5.215 7.855 1 96.25 195 ILE A C 1
ATOM 1427 O O . ILE A 1 195 ? -23.562 -4.461 8.586 1 96.25 195 ILE A O 1
ATOM 1431 N N . LEU A 1 196 ? -21.594 -5.254 7.867 1 94.38 196 LEU A N 1
ATOM 1432 C CA . LEU A 1 196 ? -20.828 -4.383 8.75 1 94.38 196 LEU A CA 1
ATOM 1433 C C . LEU A 1 196 ? -21.125 -2.916 8.453 1 94.38 196 LEU A C 1
ATOM 1435 O O . LEU A 1 196 ? -21.344 -2.125 9.375 1 94.38 196 LEU A O 1
ATOM 1439 N N . LEU A 1 197 ? -21.125 -2.586 7.188 1 93.31 197 LEU A N 1
ATOM 1440 C CA . LEU A 1 197 ? -21.391 -1.206 6.801 1 93.31 197 LEU A CA 1
ATOM 1441 C C . LEU A 1 197 ? -22.812 -0.797 7.219 1 93.31 197 LEU A C 1
ATOM 1443 O O . LEU A 1 197 ? -23.031 0.341 7.637 1 93.31 197 LEU A O 1
ATOM 1447 N N . SER A 1 198 ? -23.766 -1.667 7.059 1 94.31 198 SER A N 1
ATOM 1448 C CA . SER A 1 198 ? -25.141 -1.396 7.469 1 94.31 198 SER A CA 1
ATOM 1449 C C . SER A 1 198 ? -25.234 -1.125 8.969 1 94.31 198 SER A C 1
ATOM 1451 O O . SER A 1 198 ? -25.969 -0.237 9.398 1 94.31 198 SER A O 1
ATOM 1453 N N . ILE A 1 199 ? -24.547 -1.916 9.742 1 92.88 199 ILE A N 1
ATOM 1454 C CA . ILE A 1 199 ? -24.531 -1.746 11.195 1 92.88 199 ILE A CA 1
ATOM 1455 C C . ILE A 1 199 ? -23.953 -0.375 11.547 1 92.88 199 ILE A C 1
ATOM 1457 O O . ILE A 1 199 ? -24.516 0.336 12.383 1 92.88 199 ILE A O 1
ATOM 1461 N N . ILE A 1 200 ? -22.875 0.007 10.891 1 87.56 200 ILE A N 1
ATOM 1462 C CA . ILE A 1 200 ? -22.25 1.3 11.141 1 87.56 200 ILE A CA 1
ATOM 1463 C C . ILE A 1 200 ? -23.219 2.422 10.781 1 87.56 200 ILE A C 1
ATOM 1465 O O . ILE A 1 200 ? -23.391 3.375 11.547 1 87.56 200 ILE A O 1
ATOM 1469 N N . LEU A 1 201 ? -23.812 2.32 9.625 1 89.69 201 LEU A N 1
ATOM 1470 C CA . LEU A 1 201 ? -24.781 3.324 9.18 1 89.69 201 LEU A CA 1
ATOM 1471 C C . LEU A 1 201 ? -25.953 3.42 10.148 1 89.69 201 LEU A C 1
ATOM 1473 O O . LEU A 1 201 ? -26.391 4.52 10.492 1 89.69 201 LEU A O 1
ATOM 1477 N N . TRP A 1 202 ? -26.438 2.256 10.586 1 90.88 202 TRP A N 1
ATOM 1478 C CA . TRP A 1 202 ? -27.562 2.217 11.523 1 90.88 202 TRP A CA 1
ATOM 1479 C C . TRP A 1 202 ? -27.203 2.926 12.82 1 90.88 202 TRP A C 1
ATOM 1481 O O . TRP A 1 202 ? -27.984 3.723 13.336 1 90.88 202 TRP A O 1
ATOM 1491 N N . ARG A 1 203 ? -26.078 2.695 13.375 1 86.12 203 ARG A N 1
ATOM 1492 C CA . ARG A 1 203 ? -25.625 3.314 14.617 1 86.12 203 ARG A CA 1
ATOM 1493 C C . ARG A 1 203 ? -25.484 4.824 14.453 1 86.12 203 ARG A C 1
ATOM 1495 O O . ARG A 1 203 ? -25.781 5.586 15.375 1 86.12 203 ARG A O 1
ATOM 1502 N N . LEU A 1 204 ? -25.016 5.227 13.336 1 81.94 204 LEU A N 1
ATOM 1503 C CA . LEU A 1 204 ? -24.828 6.645 13.055 1 81.94 204 LEU A CA 1
ATOM 1504 C C . LEU A 1 204 ? -26.172 7.359 12.961 1 81.94 204 LEU A C 1
ATOM 1506 O O . LEU A 1 204 ? -26.328 8.477 13.461 1 81.94 204 LEU A O 1
ATOM 1510 N N . LEU A 1 205 ? -27.125 6.773 12.32 1 85.56 205 LEU A N 1
ATOM 1511 C CA . LEU A 1 205 ? -28.438 7.383 12.125 1 85.56 205 LEU A CA 1
ATOM 1512 C C . LEU A 1 205 ? -29.219 7.445 13.43 1 85.56 205 LEU A C 1
ATOM 1514 O O . LEU A 1 205 ? -29.953 8.398 13.672 1 85.56 205 LEU A O 1
ATOM 1518 N N . VAL A 1 206 ? -29.031 6.5 14.234 1 83.12 206 VAL A N 1
ATOM 1519 C CA . VAL A 1 206 ? -29.75 6.449 15.508 1 83.12 206 VAL A CA 1
ATOM 1520 C C . VAL A 1 206 ? -29.141 7.457 16.484 1 83.12 206 VAL A C 1
ATOM 1522 O O . VAL A 1 206 ? -29.859 8.141 17.203 1 83.12 206 VAL A O 1
ATOM 1525 N N . HIS A 1 207 ? -27.812 7.559 16.531 1 73.75 207 HIS A N 1
ATOM 1526 C CA . HIS A 1 207 ? -27.141 8.469 17.438 1 73.75 207 HIS A CA 1
ATOM 1527 C C . HIS A 1 207 ? -27.297 9.922 17 1 73.75 207 HIS A C 1
ATOM 1529 O O . HIS A 1 207 ? -27.328 10.836 17.828 1 73.75 207 HIS A O 1
ATOM 1535 N N . SER A 1 208 ? -27.203 10.172 15.727 1 63.72 208 SER A N 1
ATOM 1536 C CA . SER A 1 208 ? -27.453 11.531 15.25 1 63.72 208 SER A CA 1
ATOM 1537 C C . SER A 1 208 ? -28.859 12.008 15.641 1 63.72 208 SER A C 1
ATOM 1539 O O . SER A 1 208 ? -29.062 13.203 15.852 1 63.72 208 SER A O 1
ATOM 1541 N N . ARG A 1 209 ? -29.766 11.133 15.641 1 57.12 209 ARG A N 1
ATOM 1542 C CA . ARG A 1 209 ? -31.125 11.469 16.062 1 57.12 209 ARG A CA 1
ATOM 1543 C C . ARG A 1 209 ? -31.172 11.836 17.531 1 57.12 209 ARG A C 1
ATOM 1545 O O . ARG A 1 209 ? -31.922 12.727 17.938 1 57.12 209 ARG A O 1
ATOM 1552 N N . ASP A 1 210 ? -30.297 11.18 18.172 1 52.53 210 ASP A N 1
ATOM 1553 C CA . ASP A 1 210 ? -30.312 11.461 19.609 1 52.53 210 ASP A CA 1
ATOM 1554 C C . ASP A 1 210 ? -29.766 12.852 19.906 1 52.53 210 ASP A C 1
ATOM 1556 O O . ASP A 1 210 ? -30.266 13.539 20.812 1 52.53 210 ASP A O 1
ATOM 1560 N N . THR A 1 211 ? -28.734 13.211 19.125 1 50.88 211 THR A N 1
ATOM 1561 C CA . THR A 1 211 ? -28.156 14.523 19.406 1 50.88 211 THR A CA 1
ATOM 1562 C C . THR A 1 211 ? -29.094 15.633 18.906 1 50.88 211 THR A C 1
ATOM 1564 O O . THR A 1 211 ? -29.125 16.719 19.484 1 50.88 211 THR A O 1
ATOM 1567 N N . GLU A 1 212 ? -29.734 15.438 17.812 1 52.66 212 GLU A N 1
ATOM 1568 C CA . GLU A 1 212 ? -30.672 16.438 17.328 1 52.66 212 GLU A CA 1
ATOM 1569 C C . GLU A 1 212 ? -31.859 16.578 18.25 1 52.66 212 GLU A C 1
ATOM 1571 O O . GLU A 1 212 ? -32.375 17.688 18.453 1 52.66 212 GLU A O 1
ATOM 1576 N N . GLU A 1 213 ? -32.312 15.461 18.672 1 49.22 213 GLU A N 1
ATOM 1577 C CA . GLU A 1 213 ? -33.469 15.539 19.562 1 49.22 213 GLU A CA 1
ATOM 1578 C C . GLU A 1 213 ? -33.125 16.297 20.844 1 49.22 213 GLU A C 1
ATOM 1580 O O . GLU A 1 213 ? -33.969 17 21.406 1 49.22 213 GLU A O 1
ATOM 1585 N N . TRP A 1 214 ? -31.891 16.109 21.188 1 44.19 214 TRP A N 1
ATOM 1586 C CA . TRP A 1 214 ? -31.516 16.781 22.422 1 44.19 214 TRP A CA 1
ATOM 1587 C C . TRP A 1 214 ? -31.438 18.297 22.219 1 44.19 214 TRP A C 1
ATOM 1589 O O . TRP A 1 214 ? -31.828 19.062 23.094 1 44.19 214 TRP A O 1
ATOM 1599 N N . VAL A 1 215 ? -31 18.719 21.125 1 46.97 215 VAL A N 1
ATOM 1600 C CA . VAL A 1 215 ? -30.891 20.156 20.906 1 46.97 215 VAL A CA 1
ATOM 1601 C C . VAL A 1 215 ? -32.281 20.75 20.734 1 46.97 215 VAL A C 1
ATOM 1603 O O . VAL A 1 215 ? -32.5 21.938 20.984 1 46.97 215 VAL A O 1
ATOM 1606 N N . LYS A 1 216 ? -33.188 20.094 20.188 1 50.94 216 LYS A N 1
ATOM 1607 C CA . LYS A 1 216 ? -34.531 20.656 20 1 50.94 216 LYS A CA 1
ATOM 1608 C C . LYS A 1 216 ? -35.312 20.641 21.297 1 50.94 216 LYS A C 1
ATOM 1610 O O . LYS A 1 216 ? -36.406 21.234 21.391 1 50.94 216 LYS A O 1
ATOM 1615 N N . ARG A 1 217 ? -34.844 20.016 22.234 1 38.31 217 ARG A N 1
ATOM 1616 C CA . ARG A 1 217 ? -35.594 20.188 23.484 1 38.31 217 ARG A CA 1
ATOM 1617 C C . ARG A 1 217 ? -34.969 21.312 24.328 1 38.31 217 ARG A C 1
ATOM 1619 O O . ARG A 1 217 ? -33.75 21.438 24.422 1 38.31 217 ARG A O 1
ATOM 1626 N N . MET B 1 1 ? 12.969 11.695 -6.352 1 70.94 1 MET B N 1
ATOM 1627 C CA . MET B 1 1 ? 12.453 10.898 -7.461 1 70.94 1 MET B CA 1
ATOM 1628 C C . MET B 1 1 ? 13.234 9.602 -7.613 1 70.94 1 MET B C 1
ATOM 1630 O O . MET B 1 1 ? 12.648 8.523 -7.684 1 70.94 1 MET B O 1
ATOM 1634 N N . LEU B 1 2 ? 14.453 9.719 -7.527 1 75.75 2 LEU B N 1
ATOM 1635 C CA . LEU B 1 2 ? 15.266 8.523 -7.711 1 75.75 2 LEU B CA 1
ATOM 1636 C C . LEU B 1 2 ? 15.078 7.547 -6.551 1 75.75 2 LEU B C 1
ATOM 1638 O O . LEU B 1 2 ? 15.086 6.332 -6.75 1 75.75 2 LEU B O 1
ATOM 1642 N N . TRP B 1 3 ? 14.727 8.094 -5.422 1 81.94 3 TRP B N 1
ATOM 1643 C CA . TRP B 1 3 ? 14.469 7.273 -4.242 1 81.94 3 TRP B CA 1
ATOM 1644 C C . TRP B 1 3 ? 13.227 6.414 -4.43 1 81.94 3 TRP B C 1
ATOM 1646 O O . TRP B 1 3 ? 13.203 5.246 -4.031 1 81.94 3 TRP B O 1
ATOM 1656 N N . THR B 1 4 ? 12.344 7.023 -5.164 1 85.62 4 THR B N 1
ATOM 1657 C CA . THR B 1 4 ? 11.07 6.332 -5.363 1 85.62 4 THR B CA 1
ATOM 1658 C C . THR B 1 4 ? 11.219 5.219 -6.398 1 85.62 4 THR B C 1
ATOM 1660 O O . THR B 1 4 ? 10.562 4.176 -6.293 1 85.62 4 THR B O 1
ATOM 1663 N N . VAL B 1 5 ? 12.109 5.484 -7.32 1 91.44 5 VAL B N 1
ATOM 1664 C CA . VAL B 1 5 ? 12.398 4.43 -8.289 1 91.44 5 VAL B CA 1
ATOM 1665 C C . VAL B 1 5 ? 13.008 3.225 -7.578 1 91.44 5 VAL B C 1
ATOM 1667 O O . VAL B 1 5 ? 12.656 2.08 -7.875 1 91.44 5 VAL B O 1
ATOM 1670 N N . VAL B 1 6 ? 13.891 3.494 -6.645 1 92.62 6 VAL B N 1
ATOM 1671 C CA . VAL B 1 6 ? 14.523 2.436 -5.871 1 92.62 6 VAL B CA 1
ATOM 1672 C C . VAL B 1 6 ? 13.469 1.656 -5.09 1 92.62 6 VAL B C 1
ATOM 1674 O O . VAL B 1 6 ? 13.539 0.429 -4.992 1 92.62 6 VAL B O 1
ATOM 1677 N N . THR B 1 7 ? 12.516 2.318 -4.578 1 91.31 7 THR B N 1
ATOM 1678 C CA . THR B 1 7 ? 11.422 1.69 -3.842 1 91.31 7 THR B CA 1
ATOM 1679 C C . THR B 1 7 ? 10.688 0.682 -4.719 1 91.31 7 THR B C 1
ATOM 1681 O O . THR B 1 7 ? 10.453 -0.456 -4.305 1 91.31 7 THR B O 1
ATOM 1684 N N . GLY B 1 8 ? 10.344 1.112 -5.957 1 94.25 8 GLY B N 1
ATOM 1685 C CA . GLY B 1 8 ? 9.688 0.212 -6.895 1 94.25 8 GLY B CA 1
ATOM 1686 C C . GLY B 1 8 ? 10.539 -0.988 -7.266 1 94.25 8 GLY B C 1
ATOM 1687 O O . GLY B 1 8 ? 10.031 -2.105 -7.375 1 94.25 8 GLY B O 1
ATOM 1688 N N . LEU B 1 9 ? 11.836 -0.757 -7.434 1 95.44 9 LEU B N 1
ATOM 1689 C CA . LEU B 1 9 ? 12.781 -1.815 -7.777 1 95.44 9 LEU B CA 1
ATOM 1690 C C . LEU B 1 9 ? 12.828 -2.873 -6.68 1 95.44 9 LEU B C 1
ATOM 1692 O O . LEU B 1 9 ? 12.68 -4.066 -6.953 1 95.44 9 LEU B O 1
ATOM 1696 N N . VAL B 1 10 ? 12.992 -2.441 -5.449 1 95.38 10 VAL B N 1
ATOM 1697 C CA . VAL B 1 10 ? 13.203 -3.375 -4.348 1 95.38 10 VAL B CA 1
ATOM 1698 C C . VAL B 1 10 ? 11.898 -4.09 -4.012 1 95.38 10 VAL B C 1
ATOM 1700 O O . VAL B 1 10 ? 11.906 -5.258 -3.613 1 95.38 10 VAL B O 1
ATOM 1703 N N . ASP B 1 11 ? 10.773 -3.41 -4.211 1 95.06 11 ASP B N 1
ATOM 1704 C CA . ASP B 1 11 ? 9.492 -4.082 -4.02 1 95.06 11 ASP B CA 1
ATOM 1705 C C . ASP B 1 11 ? 9.266 -5.156 -5.082 1 95.06 11 ASP B C 1
ATOM 1707 O O . ASP B 1 11 ? 8.672 -6.195 -4.805 1 95.06 11 ASP B O 1
ATOM 1711 N N . ALA B 1 12 ? 9.695 -4.875 -6.297 1 95.62 12 ALA B N 1
ATOM 1712 C CA . ALA B 1 12 ? 9.617 -5.906 -7.328 1 95.62 12 ALA B CA 1
ATOM 1713 C C . ALA B 1 12 ? 10.438 -7.133 -6.941 1 95.62 12 ALA B C 1
ATOM 1715 O O . ALA B 1 12 ? 9.953 -8.266 -7.035 1 95.62 12 ALA B O 1
ATOM 1716 N N . TYR B 1 13 ? 11.648 -6.895 -6.484 1 94.88 13 TYR B N 1
ATOM 1717 C CA . TYR B 1 13 ? 12.531 -7.984 -6.07 1 94.88 13 TYR B CA 1
ATOM 1718 C C . TYR B 1 13 ? 11.922 -8.766 -4.91 1 94.88 13 TYR B C 1
ATOM 1720 O O . TYR B 1 13 ? 11.828 -9.992 -4.961 1 94.88 13 TYR B O 1
ATOM 1728 N N . SER B 1 14 ? 11.516 -8.07 -3.859 1 94.12 14 SER B N 1
ATOM 1729 C CA . SER B 1 14 ? 11.039 -8.734 -2.65 1 94.12 14 SER B CA 1
ATOM 1730 C C . SER B 1 14 ? 9.734 -9.477 -2.906 1 94.12 14 SER B C 1
ATOM 1732 O O . SER B 1 14 ? 9.547 -10.594 -2.424 1 94.12 14 SER B O 1
ATOM 1734 N N . TYR B 1 15 ? 8.836 -8.914 -3.684 1 93.94 15 TYR B N 1
ATOM 1735 C CA . TYR B 1 15 ? 7.547 -9.547 -3.936 1 93.94 15 TYR B CA 1
ATOM 1736 C C . TYR B 1 15 ? 7.699 -10.742 -4.863 1 93.94 15 TYR B C 1
ATOM 1738 O O . TYR B 1 15 ? 7.133 -11.812 -4.609 1 93.94 15 TYR B O 1
ATOM 1746 N N . LEU B 1 16 ? 8.445 -10.625 -5.941 1 93.12 16 LEU B N 1
ATOM 1747 C CA . LEU B 1 16 ? 8.477 -11.633 -6.988 1 93.12 16 LEU B CA 1
ATOM 1748 C C . LEU B 1 16 ? 9.492 -12.727 -6.664 1 93.12 16 LEU B C 1
ATOM 1750 O O . LEU B 1 16 ? 9.375 -13.852 -7.145 1 93.12 16 LEU B O 1
ATOM 1754 N N . VAL B 1 17 ? 10.508 -12.328 -5.824 1 91.19 17 VAL B N 1
ATOM 1755 C CA . VAL B 1 17 ? 11.594 -13.281 -5.605 1 91.19 17 VAL B CA 1
ATOM 1756 C C . VAL B 1 17 ? 11.531 -13.82 -4.176 1 91.19 17 VAL B C 1
ATOM 1758 O O . VAL B 1 17 ? 11.805 -15 -3.934 1 91.19 17 VAL B O 1
ATOM 1761 N N . LEU B 1 18 ? 11.109 -13.039 -3.195 1 89.56 18 LEU B N 1
ATOM 1762 C CA . LEU B 1 18 ? 11.25 -13.414 -1.793 1 89.56 18 LEU B CA 1
ATOM 1763 C C . LEU B 1 18 ? 9.922 -13.906 -1.224 1 89.56 18 LEU B C 1
ATOM 1765 O O . LEU B 1 18 ? 9.703 -13.844 -0.013 1 89.56 18 LEU B O 1
ATOM 1769 N N . GLY B 1 19 ? 8.961 -14.289 -2.018 1 88.5 19 GLY B N 1
ATOM 1770 C CA . GLY B 1 19 ? 7.758 -14.945 -1.521 1 88.5 19 GLY B CA 1
ATOM 1771 C C . GLY B 1 19 ? 6.617 -13.977 -1.263 1 88.5 19 GLY B C 1
ATOM 1772 O O . GLY B 1 19 ? 5.918 -14.086 -0.251 1 88.5 19 GLY B O 1
ATOM 1773 N N . ARG B 1 20 ? 6.41 -13 -2.045 1 91.44 20 ARG B N 1
ATOM 1774 C CA . ARG B 1 20 ? 5.281 -12.078 -2.047 1 91.44 20 ARG B CA 1
ATOM 1775 C C . ARG B 1 20 ? 5.258 -11.242 -0.771 1 91.44 20 ARG B C 1
ATOM 1777 O O . ARG B 1 20 ? 4.227 -11.148 -0.103 1 91.44 20 ARG B O 1
ATOM 1784 N N . VAL B 1 21 ? 6.34 -10.75 -0.427 1 93.56 21 VAL B N 1
ATOM 1785 C CA . VAL B 1 21 ? 6.492 -9.797 0.672 1 93.56 21 VAL B CA 1
ATOM 1786 C C . VAL B 1 21 ? 6.926 -8.438 0.128 1 93.56 21 VAL B C 1
ATOM 1788 O O . VAL B 1 21 ? 7.73 -8.367 -0.801 1 93.56 21 VAL B O 1
ATOM 1791 N N . PHE B 1 22 ? 6.359 -7.445 0.643 1 94.19 22 PHE B N 1
ATOM 1792 C CA . PHE B 1 22 ? 6.812 -6.098 0.312 1 94.19 22 PHE B CA 1
ATOM 1793 C C . PHE B 1 22 ? 7.793 -5.586 1.359 1 94.19 22 PHE B C 1
ATOM 1795 O O . PHE B 1 22 ? 7.59 -5.785 2.559 1 94.19 22 PHE B O 1
ATOM 1802 N N . VAL B 1 23 ? 8.82 -4.957 0.922 1 93.75 23 VAL B N 1
ATOM 1803 C CA . VAL B 1 23 ? 9.766 -4.395 1.885 1 93.75 23 VAL B CA 1
ATOM 1804 C C . VAL B 1 23 ? 9.492 -2.904 2.068 1 93.75 23 VAL B C 1
ATOM 1806 O O . VAL B 1 23 ? 9.953 -2.297 3.037 1 93.75 23 VAL B O 1
ATOM 1809 N N . ALA B 1 24 ? 8.719 -2.303 1.134 1 90.81 24 ALA B N 1
ATOM 1810 C CA . ALA B 1 24 ? 8.422 -0.875 1.237 1 90.81 24 ALA B CA 1
ATOM 1811 C C . ALA B 1 24 ? 6.93 -0.637 1.433 1 90.81 24 ALA B C 1
ATOM 1813 O O . ALA B 1 24 ? 6.523 0.415 1.932 1 90.81 24 ALA B O 1
ATOM 1814 N N . ASN B 1 25 ? 6.09 -1.482 1.011 1 88.94 25 ASN B N 1
ATOM 1815 C CA . ASN B 1 25 ? 4.641 -1.356 1.141 1 88.94 25 ASN B CA 1
ATOM 1816 C C . ASN B 1 25 ? 4.113 -2.152 2.33 1 88.94 25 ASN B C 1
ATOM 1818 O O . ASN B 1 25 ? 3.689 -3.301 2.176 1 88.94 25 ASN B O 1
ATOM 1822 N N . MET B 1 26 ? 3.998 -1.544 3.477 1 88.88 26 MET B N 1
ATOM 1823 C CA . MET B 1 26 ? 3.627 -2.221 4.715 1 88.88 26 MET B CA 1
ATOM 1824 C C . MET B 1 26 ? 2.127 -2.498 4.754 1 88.88 26 MET B C 1
ATOM 1826 O O . MET B 1 26 ? 1.694 -3.504 5.324 1 88.88 26 MET B O 1
ATOM 1830 N N . THR B 1 27 ? 1.346 -1.635 4.148 1 87.06 27 THR B N 1
ATOM 1831 C CA . THR B 1 27 ? -0.087 -1.898 4.074 1 87.06 27 THR B CA 1
ATOM 1832 C C . THR B 1 27 ? -0.355 -3.223 3.361 1 87.06 27 THR B C 1
ATOM 1834 O O . THR B 1 27 ? -1.167 -4.027 3.822 1 87.06 27 THR B O 1
ATOM 1837 N N . GLY B 1 28 ? 0.333 -3.395 2.277 1 91.31 28 GLY B N 1
ATOM 1838 C CA . GLY B 1 28 ? 0.233 -4.672 1.589 1 91.31 28 GLY B CA 1
ATOM 1839 C C . GLY B 1 28 ? 0.604 -5.852 2.465 1 91.31 28 GLY B C 1
ATOM 1840 O O . GLY B 1 28 ? -0.083 -6.875 2.461 1 91.31 28 GLY B O 1
ATOM 1841 N N . ASN B 1 29 ? 1.646 -5.695 3.25 1 93.56 29 ASN B N 1
ATOM 1842 C CA . ASN B 1 29 ? 2.084 -6.781 4.121 1 93.56 29 ASN B CA 1
ATOM 1843 C C . ASN B 1 29 ? 1.045 -7.094 5.191 1 93.56 29 ASN B C 1
ATOM 1845 O O . ASN B 1 29 ? 0.862 -8.25 5.566 1 93.56 29 ASN B O 1
ATOM 1849 N N . VAL B 1 30 ? 0.422 -6.051 5.695 1 91.44 30 VAL B N 1
ATOM 1850 C CA . VAL B 1 30 ? -0.608 -6.246 6.711 1 91.44 30 VAL B CA 1
ATOM 1851 C C . VAL B 1 30 ? -1.732 -7.113 6.145 1 91.44 30 VAL B C 1
ATOM 1853 O O . VAL B 1 30 ? -2.184 -8.055 6.797 1 91.44 30 VAL B O 1
ATOM 1856 N N . VAL B 1 31 ? -2.133 -6.793 4.969 1 93.06 31 VAL B N 1
ATOM 1857 C CA . VAL B 1 31 ? -3.193 -7.551 4.312 1 93.06 31 VAL B CA 1
ATOM 1858 C C . VAL B 1 31 ? -2.695 -8.953 3.982 1 93.06 31 VAL B C 1
ATOM 1860 O O . VAL B 1 31 ? -3.434 -9.93 4.133 1 93.06 31 VAL B O 1
ATOM 1863 N N . PHE B 1 32 ? -1.438 -9.109 3.617 1 95.25 32 PHE B N 1
ATOM 1864 C CA . PHE B 1 32 ? -0.876 -10.406 3.25 1 95.25 32 PHE B CA 1
ATOM 1865 C C . PHE B 1 32 ? -0.779 -11.32 4.465 1 95.25 32 PHE B C 1
ATOM 1867 O O . PHE B 1 32 ? -0.946 -12.539 4.352 1 95.25 32 PHE B O 1
ATOM 1874 N N . VAL B 1 33 ? -0.465 -10.719 5.609 1 95 33 VAL B N 1
ATOM 1875 C CA . VAL B 1 33 ? -0.499 -11.5 6.836 1 95 33 VAL B CA 1
ATOM 1876 C C . VAL B 1 33 ? -1.89 -12.102 7.031 1 95 33 VAL B C 1
ATOM 1878 O O . VAL B 1 33 ? -2.023 -13.289 7.348 1 95 33 VAL B O 1
ATOM 1881 N N . GLY B 1 34 ? -2.904 -11.305 6.828 1 95.19 34 GLY B N 1
ATOM 1882 C CA . GLY B 1 34 ? -4.273 -11.789 6.902 1 95.19 34 GLY B CA 1
ATOM 1883 C C . GLY B 1 34 ? -4.562 -12.906 5.914 1 95.19 34 GLY B C 1
ATOM 1884 O O . GLY B 1 34 ? -5.16 -13.922 6.277 1 95.19 34 GLY B O 1
ATOM 1885 N N . PHE B 1 35 ? -4.125 -12.688 4.676 1 95.38 35 PHE B N 1
ATOM 1886 C CA . PHE B 1 35 ? -4.316 -13.703 3.65 1 95.38 35 PHE B CA 1
ATOM 1887 C C . PHE B 1 35 ? -3.693 -15.031 4.078 1 95.38 35 PHE B C 1
ATOM 1889 O O . PHE B 1 35 ? -4.332 -16.078 3.99 1 95.38 35 PHE B O 1
ATOM 1896 N N . ALA B 1 36 ? -2.43 -14.922 4.48 1 94.44 36 ALA B N 1
ATOM 1897 C CA . ALA B 1 36 ? -1.667 -16.125 4.836 1 94.44 36 ALA B CA 1
ATOM 1898 C C . ALA B 1 36 ? -2.318 -16.859 6 1 94.44 36 ALA B C 1
ATOM 1900 O O . ALA B 1 36 ? -2.492 -18.078 5.945 1 94.44 36 ALA B O 1
ATOM 1901 N N . LEU B 1 37 ? -2.711 -16.172 6.977 1 94.69 37 LEU B N 1
ATOM 1902 C CA . LEU B 1 37 ? -3.332 -16.781 8.148 1 94.69 37 LEU B CA 1
ATOM 1903 C C . LEU B 1 37 ? -4.719 -17.312 7.812 1 94.69 37 LEU B C 1
ATOM 1905 O O . LEU B 1 37 ? -5.203 -18.25 8.461 1 94.69 37 LEU B O 1
ATOM 1909 N N . GLY B 1 38 ? -5.383 -16.734 6.852 1 94.75 38 GLY B N 1
ATOM 1910 C CA . GLY B 1 38 ? -6.676 -17.203 6.379 1 94.75 38 GLY B CA 1
ATOM 1911 C C . GLY B 1 38 ? -6.574 -18.438 5.492 1 94.75 38 GLY B C 1
ATOM 1912 O O . GLY B 1 38 ? -7.594 -19.031 5.125 1 94.75 38 GLY B O 1
ATOM 1913 N N . GLY B 1 39 ? -5.258 -18.797 5.094 1 93.5 39 GLY B N 1
ATOM 1914 C CA . GLY B 1 39 ? -5.035 -20.016 4.344 1 93.5 39 GLY B CA 1
ATOM 1915 C C . GLY B 1 39 ? -4.801 -19.781 2.865 1 93.5 39 GLY B C 1
ATOM 1916 O O . GLY B 1 39 ? -4.715 -20.719 2.082 1 93.5 39 GLY B O 1
ATOM 1917 N N . ALA B 1 40 ? -4.758 -18.516 2.475 1 90.56 40 ALA B N 1
ATOM 1918 C CA . ALA B 1 40 ? -4.5 -18.25 1.062 1 90.56 40 ALA B CA 1
ATOM 1919 C C . ALA B 1 40 ? -3.107 -18.719 0.657 1 90.56 40 ALA B C 1
ATOM 1921 O O . ALA B 1 40 ? -2.121 -18.438 1.333 1 90.56 40 ALA B O 1
ATOM 1922 N N . PRO B 1 41 ? -3.037 -19.484 -0.377 1 88.38 41 PRO B N 1
ATOM 1923 C CA . PRO B 1 41 ? -1.734 -20.031 -0.782 1 88.38 41 PRO B CA 1
ATOM 1924 C C . PRO B 1 41 ? -0.799 -18.953 -1.329 1 88.38 41 PRO B C 1
ATOM 1926 O O . PRO B 1 41 ? -1.261 -17.953 -1.887 1 88.38 41 PRO B O 1
ATOM 1929 N N . GLY B 1 42 ? 0.501 -19.203 -1.193 1 87.5 42 GLY B N 1
ATOM 1930 C CA . GLY B 1 42 ? 1.496 -18.359 -1.828 1 87.5 42 GLY B CA 1
ATOM 1931 C C . GLY B 1 42 ? 2.008 -17.25 -0.918 1 87.5 42 GLY B C 1
ATOM 1932 O O . GLY B 1 42 ? 2.906 -16.5 -1.295 1 87.5 42 GLY B O 1
ATOM 1933 N N . PHE B 1 43 ? 1.391 -17.234 0.258 1 88.19 43 PHE B N 1
ATOM 1934 C CA . PHE B 1 43 ? 1.79 -16.188 1.202 1 88.19 43 PHE B CA 1
ATOM 1935 C C . PHE B 1 43 ? 2.441 -16.797 2.436 1 88.19 43 PHE B C 1
ATOM 1937 O O . PHE B 1 43 ? 2.061 -17.891 2.871 1 88.19 43 PHE B O 1
ATOM 1944 N N . THR B 1 44 ? 3.484 -16.109 2.895 1 88.81 44 THR B N 1
ATOM 1945 C CA . THR B 1 44 ? 4.176 -16.5 4.117 1 88.81 44 THR B CA 1
ATOM 1946 C C . THR B 1 44 ? 3.979 -15.453 5.207 1 88.81 44 THR B C 1
ATOM 1948 O O . THR B 1 44 ? 4.539 -14.359 5.133 1 88.81 44 THR B O 1
ATOM 1951 N N . TRP B 1 45 ? 3.225 -15.844 6.203 1 91.62 45 TRP B N 1
ATOM 1952 C CA . TRP B 1 45 ? 2.795 -14.867 7.199 1 91.62 45 TRP B CA 1
ATOM 1953 C C . TRP B 1 45 ? 3.99 -14.305 7.957 1 91.62 45 TRP B C 1
ATOM 1955 O O . TRP B 1 45 ? 4.027 -13.109 8.266 1 91.62 45 TRP B O 1
ATOM 1965 N N . TRP B 1 46 ? 4.98 -15.117 8.297 1 92.62 46 TRP B N 1
ATOM 1966 C CA . TRP B 1 46 ? 6.086 -14.656 9.133 1 92.62 46 TRP B CA 1
ATOM 1967 C C . TRP B 1 46 ? 7.016 -13.734 8.344 1 92.62 46 TRP B C 1
ATOM 1969 O O . TRP B 1 46 ? 7.691 -12.883 8.93 1 92.62 46 TRP B O 1
ATOM 1979 N N . ALA B 1 47 ? 7.129 -13.93 7.035 1 93.56 47 ALA B N 1
ATOM 1980 C CA . ALA B 1 47 ? 7.961 -13.062 6.199 1 93.56 47 ALA B CA 1
ATOM 1981 C C . ALA B 1 47 ? 7.422 -11.641 6.18 1 93.56 47 ALA B C 1
ATOM 1983 O O . ALA B 1 47 ? 8.188 -10.68 6.25 1 93.56 47 ALA B O 1
ATOM 1984 N N . SER B 1 48 ? 6.066 -11.547 6.074 1 94.19 48 SER B N 1
ATOM 1985 C CA . SER B 1 48 ? 5.441 -10.234 6.094 1 94.19 48 SER B CA 1
ATOM 1986 C C . SER B 1 48 ? 5.609 -9.562 7.453 1 94.19 48 SER B C 1
ATOM 1988 O O . SER B 1 48 ? 5.883 -8.359 7.527 1 94.19 48 SER B O 1
ATOM 1990 N N . ILE B 1 49 ? 5.461 -10.297 8.484 1 93.94 49 ILE B N 1
ATOM 1991 C CA . ILE B 1 49 ? 5.656 -9.758 9.828 1 93.94 49 ILE B CA 1
ATOM 1992 C C . ILE B 1 49 ? 7.105 -9.305 9.992 1 93.94 49 ILE B C 1
ATOM 1994 O O . ILE B 1 49 ? 7.367 -8.242 10.562 1 93.94 49 ILE B O 1
ATOM 1998 N N . LEU B 1 50 ? 8.023 -10.094 9.516 1 95 50 LEU B N 1
ATOM 1999 C CA . LEU B 1 50 ? 9.445 -9.75 9.562 1 95 50 LEU B CA 1
ATOM 2000 C C . LEU B 1 50 ? 9.711 -8.438 8.844 1 95 50 LEU B C 1
ATOM 2002 O O . LEU B 1 50 ? 10.438 -7.578 9.352 1 95 50 LEU B O 1
ATOM 2006 N N . ALA B 1 51 ? 9.141 -8.32 7.664 1 95.06 51 ALA B N 1
ATOM 2007 C CA . ALA B 1 51 ? 9.32 -7.102 6.887 1 95.06 51 ALA B CA 1
ATOM 2008 C C . ALA B 1 51 ? 8.789 -5.887 7.648 1 95.06 51 ALA B C 1
ATOM 2010 O O . ALA B 1 51 ? 9.438 -4.84 7.684 1 95.06 51 ALA B O 1
ATOM 2011 N N . ILE B 1 52 ? 7.609 -6.047 8.266 1 91.88 52 ILE B N 1
ATOM 2012 C CA . ILE B 1 52 ? 6.996 -4.957 9.016 1 91.88 52 ILE B CA 1
ATOM 2013 C C . ILE B 1 52 ? 7.887 -4.574 10.195 1 91.88 52 ILE B C 1
ATOM 2015 O O . ILE B 1 52 ? 8.188 -3.396 10.398 1 91.88 52 ILE B O 1
ATOM 2019 N N . CYS B 1 53 ? 8.344 -5.559 10.961 1 93.12 53 CYS B N 1
ATOM 2020 C CA . CYS B 1 53 ? 9.195 -5.309 12.117 1 93.12 53 CYS B CA 1
ATOM 2021 C C . CYS B 1 53 ? 10.516 -4.668 11.703 1 93.12 53 CYS B C 1
ATOM 2023 O O . CYS B 1 53 ? 10.969 -3.707 12.32 1 93.12 53 CYS B O 1
ATOM 2025 N N . ALA B 1 54 ? 11.141 -5.199 10.688 1 94.56 54 ALA B N 1
ATOM 2026 C CA . ALA B 1 54 ? 12.398 -4.645 10.18 1 94.56 54 ALA B CA 1
ATOM 2027 C C . ALA B 1 54 ? 12.211 -3.209 9.703 1 94.56 54 ALA B C 1
ATOM 2029 O O . ALA B 1 54 ? 13.07 -2.355 9.922 1 94.56 54 ALA B O 1
ATOM 2030 N N . PHE B 1 55 ? 11.133 -3 9.031 1 92.25 55 PHE B N 1
ATOM 2031 C CA . PHE B 1 55 ? 10.789 -1.651 8.586 1 92.25 55 PHE B CA 1
ATOM 2032 C C . PHE B 1 55 ? 10.703 -0.7 9.773 1 92.25 55 PHE B C 1
ATOM 2034 O O . PHE B 1 55 ? 11.219 0.419 9.719 1 92.25 55 PHE B O 1
ATOM 2041 N N . ILE B 1 56 ? 10.047 -1.133 10.82 1 87.94 56 ILE B N 1
ATOM 2042 C CA . ILE B 1 56 ? 9.891 -0.333 12.031 1 87.94 56 ILE B CA 1
ATOM 2043 C C . ILE B 1 56 ? 11.266 -0.015 12.625 1 87.94 56 ILE B C 1
ATOM 2045 O O . ILE B 1 56 ? 11.516 1.114 13.047 1 87.94 56 ILE B O 1
ATOM 2049 N N . VAL B 1 57 ? 12.117 -0.974 12.656 1 90.88 57 VAL B N 1
ATOM 2050 C CA . VAL B 1 57 ? 13.469 -0.774 13.164 1 90.88 57 VAL B CA 1
ATOM 2051 C C . VAL B 1 57 ? 14.18 0.29 12.328 1 90.88 57 VAL B C 1
ATOM 2053 O O . VAL B 1 57 ? 14.828 1.186 12.867 1 90.88 57 VAL B O 1
ATOM 2056 N N . GLY B 1 58 ? 14.086 0.164 11.031 1 92 58 GLY B N 1
ATOM 2057 C CA . GLY B 1 58 ? 14.664 1.168 10.148 1 92 58 GLY B CA 1
ATOM 2058 C C . GLY B 1 58 ? 14.102 2.559 10.383 1 92 58 GLY B C 1
ATOM 2059 O O . GLY B 1 58 ? 14.859 3.533 10.453 1 92 58 GLY B O 1
ATOM 2060 N N . ALA B 1 59 ? 12.812 2.615 10.484 1 86.31 59 ALA B N 1
ATOM 2061 C CA . ALA B 1 59 ? 12.156 3.9 10.719 1 86.31 59 ALA B CA 1
ATOM 2062 C C . ALA B 1 59 ? 12.602 4.508 12.047 1 86.31 59 ALA B C 1
ATOM 2064 O O . ALA B 1 59 ? 12.828 5.715 12.141 1 86.31 59 ALA B O 1
ATOM 2065 N N . PHE B 1 60 ? 12.719 3.67 13.047 1 84.12 60 PHE B N 1
ATOM 2066 C CA . PHE B 1 60 ? 13.195 4.117 14.352 1 84.12 60 PHE B CA 1
ATOM 2067 C C . PHE B 1 60 ? 14.609 4.672 14.258 1 84.12 60 PHE B C 1
ATOM 2069 O O . PHE B 1 60 ? 14.922 5.703 14.859 1 84.12 60 PHE B O 1
ATOM 2076 N N . THR B 1 61 ? 15.43 4.02 13.586 1 85.44 61 THR B N 1
ATOM 2077 C CA . THR B 1 61 ? 16.797 4.457 13.383 1 85.44 61 THR B CA 1
ATOM 2078 C C . THR B 1 61 ? 16.844 5.797 12.648 1 85.44 61 THR B C 1
ATOM 2080 O O . THR B 1 61 ? 17.656 6.664 12.977 1 85.44 61 THR B O 1
ATOM 2083 N N . GLY B 1 62 ? 16.047 5.906 11.625 1 83.19 62 GLY B N 1
ATOM 2084 C CA . GLY B 1 62 ? 15.945 7.18 10.93 1 83.19 62 GLY B CA 1
ATOM 2085 C C . GLY B 1 62 ? 15.531 8.328 11.836 1 83.19 62 GLY B C 1
ATOM 2086 O O . GLY B 1 62 ? 16.094 9.422 11.75 1 83.19 62 GLY B O 1
ATOM 2087 N N . GLY B 1 63 ? 14.539 8.062 12.664 1 78.12 63 GLY B N 1
ATOM 2088 C CA . GLY B 1 63 ? 14.133 9.062 13.641 1 78.12 63 GLY B CA 1
ATOM 2089 C C . GLY B 1 63 ? 15.242 9.438 14.602 1 78.12 63 GLY B C 1
ATOM 2090 O O . GLY B 1 63 ? 15.414 10.617 14.922 1 78.12 63 GLY B O 1
ATOM 2091 N N . LYS B 1 64 ? 15.969 8.469 15.062 1 83.19 64 LYS B N 1
ATOM 2092 C CA . LYS B 1 64 ? 17.078 8.719 15.969 1 83.19 64 LYS B CA 1
ATOM 2093 C C . LYS B 1 64 ? 18.172 9.531 15.289 1 83.19 64 LYS B C 1
ATOM 2095 O O . LYS B 1 64 ? 18.781 10.414 15.914 1 83.19 64 LYS B O 1
ATOM 2100 N N . LEU B 1 65 ? 18.453 9.219 14.109 1 82.62 65 LEU B N 1
ATOM 2101 C CA . LEU B 1 65 ? 19.469 9.938 13.352 1 82.62 65 LEU B CA 1
ATOM 2102 C C . LEU B 1 65 ? 19.078 11.398 13.164 1 82.62 65 LEU B C 1
ATOM 2104 O O . LEU B 1 65 ? 19.938 12.289 13.188 1 82.62 65 LEU B O 1
ATOM 2108 N N . ARG B 1 66 ? 17.812 11.602 12.961 1 80.88 66 ARG B N 1
ATOM 2109 C CA . ARG B 1 66 ? 17.312 12.969 12.789 1 80.88 66 ARG B CA 1
ATOM 2110 C C . ARG B 1 66 ? 17.484 13.781 14.062 1 80.88 66 ARG B C 1
ATOM 2112 O O . ARG B 1 66 ? 17.734 14.984 14.016 1 80.88 66 ARG B O 1
ATOM 2119 N N . ARG B 1 67 ? 17.312 13.172 15.148 1 79.38 67 ARG B N 1
ATOM 2120 C CA . ARG B 1 67 ? 17.391 13.852 16.438 1 79.38 67 ARG B CA 1
ATOM 2121 C C . ARG B 1 67 ? 18.859 14.047 16.859 1 79.38 67 ARG B C 1
ATOM 2123 O O . ARG B 1 67 ? 19.141 14.828 17.766 1 79.38 67 ARG B O 1
ATOM 2130 N N . SER B 1 68 ? 19.672 13.43 16.188 1 81.31 68 SER B N 1
ATOM 2131 C CA . SER B 1 68 ? 21.094 13.57 16.5 1 81.31 68 SER B CA 1
ATOM 2132 C C . SER B 1 68 ? 21.672 14.852 15.898 1 81.31 68 SER B C 1
ATOM 2134 O O . SER B 1 68 ? 20.938 15.656 15.328 1 81.31 68 SER B O 1
ATOM 2136 N N . ARG B 1 69 ? 22.922 15.047 16.125 1 75.69 69 ARG B N 1
ATOM 2137 C CA . ARG B 1 69 ? 23.625 16.25 15.656 1 75.69 69 ARG B CA 1
ATOM 2138 C C . ARG B 1 69 ? 23.531 16.375 14.141 1 75.69 69 ARG B C 1
ATOM 2140 O O . ARG B 1 69 ? 23.562 17.484 13.602 1 75.69 69 ARG B O 1
ATOM 2147 N N . LEU B 1 70 ? 23.422 15.305 13.492 1 73.88 70 LEU B N 1
ATOM 2148 C CA . LEU B 1 70 ? 23.375 15.289 12.039 1 73.88 70 LEU B CA 1
ATOM 2149 C C . LEU B 1 70 ? 22.078 15.906 11.531 1 73.88 70 LEU B C 1
ATOM 2151 O O . LEU B 1 70 ? 22 16.375 10.398 1 73.88 70 LEU B O 1
ATOM 2155 N N . GLY B 1 71 ? 21.094 15.812 12.414 1 70.06 71 GLY B N 1
ATOM 2156 C CA . GLY B 1 71 ? 19.781 16.328 12.047 1 70.06 71 GLY B CA 1
ATOM 2157 C C . GLY B 1 71 ? 19.766 17.828 11.859 1 70.06 71 GLY B C 1
ATOM 2158 O O . GLY B 1 71 ? 18.844 18.375 11.242 1 70.06 71 GLY B O 1
ATOM 2159 N N . ASN B 1 72 ? 20.828 18.453 12.383 1 74.19 72 ASN B N 1
ATOM 2160 C CA . ASN B 1 72 ? 20.875 19.922 12.312 1 74.19 72 ASN B CA 1
ATOM 2161 C C . ASN B 1 72 ? 21.266 20.391 10.922 1 74.19 72 ASN B C 1
ATOM 2163 O O . ASN B 1 72 ? 21 21.547 10.562 1 74.19 72 ASN B O 1
ATOM 2167 N N . HIS B 1 73 ? 21.922 19.578 10.25 1 80.12 73 HIS B N 1
ATOM 2168 C CA . HIS B 1 73 ? 22.344 19.875 8.883 1 80.12 73 HIS B CA 1
ATOM 2169 C C . HIS B 1 73 ? 21.656 18.953 7.883 1 80.12 73 HIS B C 1
ATOM 2171 O O . HIS B 1 73 ? 21.969 17.75 7.828 1 80.12 73 HIS B O 1
ATOM 2177 N N . ARG B 1 74 ? 20.844 19.422 7.062 1 79.12 74 ARG B N 1
ATOM 2178 C CA . ARG B 1 74 ? 20.016 18.656 6.141 1 79.12 74 ARG B CA 1
ATOM 2179 C C . ARG B 1 74 ? 20.859 17.781 5.234 1 79.12 74 ARG B C 1
ATOM 2181 O O . ARG B 1 74 ? 20.562 16.594 5.035 1 79.12 74 ARG B O 1
ATOM 2188 N N . ALA B 1 75 ? 21.906 18.344 4.727 1 78.19 75 ALA B N 1
ATOM 2189 C CA . ALA B 1 75 ? 22.766 17.625 3.783 1 78.19 75 ALA B CA 1
ATOM 2190 C C . ALA B 1 75 ? 23.5 16.469 4.473 1 78.19 75 ALA B C 1
ATOM 2192 O O . ALA B 1 75 ? 23.594 15.375 3.922 1 78.19 75 ALA B O 1
ATOM 2193 N N . GLN B 1 76 ? 23.953 16.781 5.684 1 81.81 76 GLN B N 1
ATOM 2194 C CA . GLN B 1 76 ? 24.672 15.75 6.426 1 81.81 76 GLN B CA 1
ATOM 2195 C C . GLN B 1 76 ? 23.734 14.625 6.859 1 81.81 76 GLN B C 1
ATOM 2197 O O . GLN B 1 76 ? 24.125 13.453 6.848 1 81.81 76 GLN B O 1
ATOM 2202 N N . PHE B 1 77 ? 22.609 15 7.227 1 85.81 77 PHE B N 1
ATOM 2203 C CA . PHE B 1 77 ? 21.594 14.031 7.621 1 85.81 77 PHE B CA 1
ATOM 2204 C C . PHE B 1 77 ? 21.25 13.109 6.457 1 85.81 77 PHE B C 1
ATOM 2206 O O . PHE B 1 77 ? 21.281 11.883 6.598 1 85.81 77 PHE B O 1
ATOM 2213 N N . LEU B 1 78 ? 21.031 13.656 5.297 1 83.5 78 LEU B N 1
ATOM 2214 C CA . LEU B 1 78 ? 20.656 12.875 4.117 1 83.5 78 LEU B CA 1
ATOM 2215 C C . LEU B 1 78 ? 21.812 11.977 3.67 1 83.5 78 LEU B C 1
ATOM 2217 O O . LEU B 1 78 ? 21.578 10.836 3.258 1 83.5 78 LEU B O 1
ATOM 2221 N N . ALA B 1 79 ? 22.953 12.562 3.807 1 86.69 79 ALA B N 1
ATOM 2222 C CA . ALA B 1 79 ? 24.125 11.773 3.439 1 86.69 79 ALA B CA 1
ATOM 2223 C C . ALA B 1 79 ? 24.297 10.57 4.359 1 86.69 79 ALA B C 1
ATOM 2225 O O . ALA B 1 79 ? 24.641 9.477 3.906 1 86.69 79 ALA B O 1
ATOM 2226 N N . ALA B 1 80 ? 24.062 10.781 5.602 1 89.5 80 ALA B N 1
ATOM 2227 C CA . ALA B 1 80 ? 24.172 9.695 6.574 1 89.5 80 ALA B CA 1
ATOM 2228 C C . ALA B 1 80 ? 23.109 8.625 6.316 1 89.5 80 ALA B C 1
ATOM 2230 O O . ALA B 1 80 ? 23.422 7.434 6.324 1 89.5 80 ALA B O 1
ATOM 2231 N N . VAL B 1 81 ? 21.922 9.016 6.102 1 89.62 81 VAL B N 1
ATOM 2232 C CA . VAL B 1 81 ? 20.812 8.102 5.84 1 89.62 81 VAL B CA 1
ATOM 2233 C C . VAL B 1 81 ? 21.094 7.285 4.586 1 89.62 81 VAL B C 1
ATOM 2235 O O . VAL B 1 81 ? 20.969 6.059 4.594 1 89.62 81 VAL B O 1
ATOM 2238 N N . MET B 1 82 ? 21.578 7.949 3.592 1 90.69 82 MET B N 1
ATOM 2239 C CA . MET B 1 82 ? 21.828 7.289 2.316 1 90.69 82 MET B CA 1
ATOM 2240 C C . MET B 1 82 ? 22.984 6.309 2.432 1 90.69 82 MET B C 1
ATOM 2242 O O . MET B 1 82 ? 23 5.27 1.771 1 90.69 82 MET B O 1
ATOM 2246 N N . THR B 1 83 ? 23.938 6.746 3.211 1 93.69 83 THR B N 1
ATOM 2247 C CA . THR B 1 83 ? 25.078 5.855 3.416 1 93.69 83 THR B CA 1
ATOM 2248 C C . THR B 1 83 ? 24.641 4.566 4.102 1 93.69 83 THR B C 1
ATOM 2250 O O . THR B 1 83 ? 25 3.471 3.67 1 93.69 83 THR B O 1
ATOM 2253 N N . VAL B 1 84 ? 23.875 4.699 5.145 1 94.62 84 VAL B N 1
ATOM 2254 C CA . VAL B 1 84 ? 23.391 3.527 5.863 1 94.62 84 VAL B CA 1
ATOM 2255 C C . VAL B 1 84 ? 22.516 2.682 4.938 1 94.62 84 VAL B C 1
ATOM 2257 O O . VAL B 1 84 ? 22.625 1.455 4.91 1 94.62 84 VAL B O 1
ATOM 2260 N N . GLN B 1 85 ? 21.672 3.297 4.207 1 94.31 85 GLN B N 1
ATOM 2261 C CA . GLN B 1 85 ? 20.797 2.607 3.26 1 94.31 85 GLN B CA 1
ATOM 2262 C C . GLN B 1 85 ? 21.609 1.841 2.223 1 94.31 85 GLN B C 1
ATOM 2264 O O . GLN B 1 85 ? 21.297 0.69 1.907 1 94.31 85 GLN B O 1
ATOM 2269 N N . LEU B 1 86 ? 22.625 2.518 1.71 1 95.5 86 LEU B N 1
ATOM 2270 C CA . LEU B 1 86 ? 23.484 1.89 0.719 1 95.5 86 LEU B CA 1
ATOM 2271 C C . LEU B 1 86 ? 24.156 0.647 1.293 1 95.5 86 LEU B C 1
ATOM 2273 O O . LEU B 1 86 ? 24.234 -0.389 0.629 1 95.5 86 LEU B O 1
ATOM 2277 N N . LEU B 1 87 ? 24.641 0.763 2.482 1 96.75 87 LEU B N 1
ATOM 2278 C CA . LEU B 1 87 ? 25.297 -0.371 3.127 1 96.75 87 LEU B CA 1
ATOM 2279 C C . LEU B 1 87 ? 24.312 -1.524 3.324 1 96.75 87 LEU B C 1
ATOM 2281 O O . LEU B 1 87 ? 24.656 -2.682 3.061 1 96.75 87 LEU B O 1
ATOM 2285 N N . LEU B 1 88 ? 23.172 -1.252 3.795 1 97.19 88 LEU B N 1
ATOM 2286 C CA . LEU B 1 88 ? 22.141 -2.277 3.992 1 97.19 88 LEU B CA 1
ATOM 2287 C C . LEU B 1 88 ? 21.812 -2.975 2.678 1 97.19 88 LEU B C 1
ATOM 2289 O O . LEU B 1 88 ? 21.688 -4.199 2.635 1 97.19 88 LEU B O 1
ATOM 2293 N N . MET B 1 89 ? 21.703 -2.207 1.637 1 95.69 89 MET B N 1
ATOM 2294 C CA . MET B 1 89 ? 21.359 -2.766 0.332 1 95.69 89 MET B CA 1
ATOM 2295 C C . MET B 1 89 ? 22.5 -3.627 -0.206 1 95.69 89 MET B C 1
ATOM 2297 O O . MET B 1 89 ? 22.266 -4.656 -0.84 1 95.69 89 MET B O 1
ATOM 2301 N N . LEU B 1 90 ? 23.75 -3.18 -0.013 1 96.38 90 LEU B N 1
ATOM 2302 C CA . LEU B 1 90 ? 24.906 -3.963 -0.42 1 96.38 90 LEU B CA 1
ATOM 2303 C C . LEU B 1 90 ? 24.938 -5.301 0.31 1 96.38 90 LEU B C 1
ATOM 2305 O O . LEU B 1 90 ? 25.219 -6.34 -0.299 1 96.38 90 LEU B O 1
ATOM 2309 N N . PHE B 1 91 ? 24.688 -5.25 1.571 1 96.06 91 PHE B N 1
ATOM 2310 C CA . PHE B 1 91 ? 24.656 -6.484 2.348 1 96.06 91 PHE B CA 1
ATOM 2311 C C . PHE B 1 91 ? 23.516 -7.391 1.889 1 96.06 91 PHE B C 1
ATOM 2313 O O . PHE B 1 91 ? 23.672 -8.617 1.847 1 96.06 91 PHE B O 1
ATOM 2320 N N . ALA B 1 92 ? 22.375 -6.812 1.577 1 95.25 92 ALA B N 1
ATOM 2321 C CA . ALA B 1 92 ? 21.25 -7.598 1.052 1 95.25 92 ALA B CA 1
ATOM 2322 C C . ALA B 1 92 ? 21.625 -8.266 -0.267 1 95.25 92 ALA B C 1
ATOM 2324 O O . ALA B 1 92 ? 21.297 -9.43 -0.497 1 95.25 92 ALA B O 1
ATOM 2325 N N . MET B 1 93 ? 22.328 -7.504 -1.111 1 93.69 93 MET B N 1
ATOM 2326 C CA . MET B 1 93 ? 22.812 -8.055 -2.375 1 93.69 93 MET B CA 1
ATOM 2327 C C . MET B 1 93 ? 23.766 -9.219 -2.131 1 93.69 93 MET B C 1
ATOM 2329 O O . MET B 1 93 ? 23.672 -10.258 -2.785 1 93.69 93 MET B O 1
ATOM 2333 N N . GLY B 1 94 ? 24.641 -9.055 -1.178 1 92.5 94 GLY B N 1
ATOM 2334 C CA . GLY B 1 94 ? 25.578 -10.109 -0.824 1 92.5 94 GLY B CA 1
ATOM 2335 C C . GLY B 1 94 ? 24.906 -11.367 -0.313 1 92.5 94 GLY B C 1
ATOM 2336 O O . GLY B 1 94 ? 25.25 -12.477 -0.71 1 92.5 94 GLY B O 1
ATOM 2337 N N . THR B 1 95 ? 23.969 -11.164 0.581 1 90.88 95 THR B N 1
ATOM 2338 C CA . THR B 1 95 ? 23.25 -12.305 1.128 1 90.88 95 THR B CA 1
ATOM 2339 C C . THR B 1 95 ? 22.469 -13.023 0.034 1 90.88 95 THR B C 1
ATOM 2341 O O . THR B 1 95 ? 22.344 -14.258 0.046 1 90.88 95 THR B O 1
ATOM 2344 N N . SER B 1 96 ? 21.891 -12.305 -0.877 1 87.88 96 SER B N 1
ATOM 2345 C CA . SER B 1 96 ? 21.125 -12.898 -1.978 1 87.88 96 SER B CA 1
ATOM 2346 C C . SER B 1 96 ? 22.031 -13.734 -2.881 1 87.88 96 SER B C 1
ATOM 2348 O O . SER B 1 96 ? 21.625 -14.773 -3.398 1 87.88 96 SER B O 1
ATOM 2350 N N . LEU B 1 97 ? 23.25 -13.352 -3.047 1 85.38 97 LEU B N 1
ATOM 2351 C CA . LEU B 1 97 ? 24.219 -14.039 -3.908 1 85.38 97 LEU B CA 1
ATOM 2352 C C . LEU B 1 97 ? 24.797 -15.258 -3.201 1 85.38 97 LEU B C 1
ATOM 2354 O O . LEU B 1 97 ? 24.984 -16.312 -3.816 1 85.38 97 LEU B O 1
ATOM 2358 N N . LEU B 1 98 ? 25.016 -15.094 -1.917 1 82.12 98 LEU B N 1
ATOM 2359 C CA . LEU B 1 98 ? 25.797 -16.094 -1.209 1 82.12 98 LEU B CA 1
ATOM 2360 C C . LEU B 1 98 ? 24.891 -17.156 -0.597 1 82.12 98 LEU B C 1
ATOM 2362 O O . LEU B 1 98 ? 25.281 -18.328 -0.497 1 82.12 98 LEU B O 1
ATOM 2366 N N . LEU B 1 99 ? 23.703 -16.766 -0.138 1 72 99 LEU B N 1
ATOM 2367 C CA . LEU B 1 99 ? 22.891 -17.656 0.665 1 72 99 LEU B CA 1
ATOM 2368 C C . LEU B 1 99 ? 21.734 -18.219 -0.154 1 72 99 LEU B C 1
ATOM 2370 O O . LEU B 1 99 ? 20.969 -19.062 0.334 1 72 99 LEU B O 1
ATOM 2374 N N . ASN B 1 100 ? 21.312 -17.703 -1.282 1 63.78 100 ASN B N 1
ATOM 2375 C CA . ASN B 1 100 ? 20.172 -18.156 -2.068 1 63.78 100 ASN B CA 1
ATOM 2376 C C . ASN B 1 100 ? 20.219 -19.656 -2.332 1 63.78 100 ASN B C 1
ATOM 2378 O O . ASN B 1 100 ? 19.203 -20.328 -2.314 1 63.78 100 ASN B O 1
ATOM 2382 N N . SER B 1 101 ? 21.344 -20.25 -2.416 1 59.28 101 SER B N 1
ATOM 2383 C CA . SER B 1 101 ? 21.5 -21.641 -2.811 1 59.28 101 SER B CA 1
ATOM 2384 C C . SER B 1 101 ? 21.641 -22.547 -1.59 1 59.28 101 SER B C 1
ATOM 2386 O O . SER B 1 101 ? 21.172 -23.688 -1.605 1 59.28 101 SER B O 1
ATOM 2388 N N . THR B 1 102 ? 22.203 -22.016 -0.604 1 54.03 102 THR B N 1
ATOM 2389 C CA . THR B 1 102 ? 22.641 -22.938 0.439 1 54.03 102 THR B CA 1
ATOM 2390 C C . THR B 1 102 ? 21.688 -22.891 1.634 1 54.03 102 THR B C 1
ATOM 2392 O O . THR B 1 102 ? 21.344 -23.922 2.203 1 54.03 102 THR B O 1
ATOM 2395 N N . LEU B 1 103 ? 21.375 -21.75 2.021 1 65.69 103 LEU B N 1
ATOM 2396 C CA . LEU B 1 103 ? 20.531 -21.531 3.193 1 65.69 103 LEU B CA 1
ATOM 2397 C C . LEU B 1 103 ? 19.359 -20.609 2.857 1 65.69 103 LEU B C 1
ATOM 2399 O O . LEU B 1 103 ? 19.328 -19.453 3.271 1 65.69 103 LEU B O 1
ATOM 2403 N N . GLN B 1 104 ? 18.469 -21.297 2.262 1 78.06 104 GLN B N 1
ATOM 2404 C CA . GLN B 1 104 ? 17.391 -20.547 1.604 1 78.06 104 GLN B CA 1
ATOM 2405 C C . GLN B 1 104 ? 16.625 -19.703 2.605 1 78.06 104 GLN B C 1
ATOM 2407 O O . GLN B 1 104 ? 16.391 -18.516 2.365 1 78.06 104 GLN B O 1
ATOM 2412 N N . LEU B 1 105 ? 16.516 -20.344 3.816 1 84.69 105 LEU B N 1
ATOM 2413 C CA . LEU B 1 105 ? 15.711 -19.625 4.801 1 84.69 105 LEU B CA 1
ATOM 2414 C C . LEU B 1 105 ? 16.484 -18.469 5.402 1 84.69 105 LEU B C 1
ATOM 2416 O O . LEU B 1 105 ? 15.945 -17.359 5.562 1 84.69 105 LEU B O 1
ATOM 2420 N N . VAL B 1 106 ? 17.781 -18.734 5.676 1 85.75 106 VAL B N 1
ATOM 2421 C CA . VAL B 1 106 ? 18.625 -17.719 6.285 1 85.75 106 VAL B CA 1
ATOM 2422 C C . VAL B 1 106 ? 18.812 -16.547 5.312 1 85.75 106 VAL B C 1
ATOM 2424 O O . VAL B 1 106 ? 18.781 -15.383 5.711 1 85.75 106 VAL B O 1
ATOM 2427 N N . GLY B 1 107 ? 19.031 -16.922 4.07 1 88.5 107 GLY B N 1
ATOM 2428 C CA . GLY B 1 107 ? 19.172 -15.891 3.049 1 88.5 107 GLY B CA 1
ATOM 2429 C C . GLY B 1 107 ? 17.922 -15.047 2.885 1 88.5 107 GLY B C 1
ATOM 2430 O O . GLY B 1 107 ? 18.016 -13.82 2.744 1 88.5 107 GLY B O 1
ATOM 2431 N N . LEU B 1 108 ? 16.812 -15.727 2.99 1 90.44 108 LEU B N 1
ATOM 2432 C CA . LEU B 1 108 ? 15.531 -15.055 2.857 1 90.44 108 LEU B CA 1
ATOM 2433 C C . LEU B 1 108 ? 15.312 -14.07 4.004 1 90.44 108 LEU B C 1
ATOM 2435 O O . LEU B 1 108 ? 14.984 -12.898 3.771 1 90.44 108 LEU B O 1
ATOM 2439 N N . VAL B 1 109 ? 15.586 -14.5 5.168 1 93.5 109 VAL B N 1
ATOM 2440 C CA . VAL B 1 109 ? 15.375 -13.695 6.371 1 93.5 109 VAL B CA 1
ATOM 2441 C C . VAL B 1 109 ? 16.297 -12.484 6.355 1 93.5 109 VAL B C 1
ATOM 2443 O O . VAL B 1 109 ? 15.867 -11.359 6.609 1 93.5 109 VAL B O 1
ATOM 2446 N N . ALA B 1 110 ? 17.5 -12.766 6.016 1 94.56 110 ALA B N 1
ATOM 2447 C CA . ALA B 1 110 ? 18.5 -11.703 6 1 94.56 110 ALA B CA 1
ATOM 2448 C C . ALA B 1 110 ? 18.172 -10.648 4.945 1 94.56 110 ALA B C 1
ATOM 2450 O O . ALA B 1 110 ? 18.203 -9.453 5.227 1 94.56 110 ALA B O 1
ATOM 2451 N N . THR B 1 111 ? 17.828 -11.102 3.781 1 94.62 111 THR B N 1
ATOM 2452 C CA . THR B 1 111 ? 17.562 -10.188 2.672 1 94.62 111 THR B CA 1
ATOM 2453 C C . THR B 1 111 ? 16.312 -9.352 2.949 1 94.62 111 THR B C 1
ATOM 2455 O O . THR B 1 111 ? 16.328 -8.133 2.771 1 94.62 111 THR B O 1
ATOM 2458 N N . ILE B 1 112 ? 15.289 -9.945 3.475 1 95.62 112 ILE B N 1
ATOM 2459 C CA . ILE B 1 112 ? 14.062 -9.234 3.814 1 95.62 112 ILE B CA 1
ATOM 2460 C C . ILE B 1 112 ? 14.344 -8.203 4.902 1 95.62 112 ILE B C 1
ATOM 2462 O O . ILE B 1 112 ? 13.93 -7.051 4.797 1 95.62 112 ILE B O 1
ATOM 2466 N N . SER B 1 113 ? 15.078 -8.641 5.922 1 97.12 113 SER B N 1
ATOM 2467 C CA . SER B 1 113 ? 15.367 -7.766 7.051 1 97.12 113 SER B CA 1
ATOM 2468 C C . SER B 1 113 ? 16.188 -6.551 6.613 1 97.12 113 SER B C 1
ATOM 2470 O O . SER B 1 113 ? 15.867 -5.418 6.98 1 97.12 113 SER B O 1
ATOM 2472 N N . LEU B 1 114 ? 17.156 -6.785 5.828 1 97.31 114 LEU B N 1
ATOM 2473 C CA . LEU B 1 114 ? 18.062 -5.723 5.402 1 97.31 114 LEU B CA 1
ATOM 2474 C C . LEU B 1 114 ? 17.359 -4.738 4.48 1 97.31 114 LEU B C 1
ATOM 2476 O O . LEU B 1 114 ? 17.438 -3.525 4.668 1 97.31 114 LEU B O 1
ATOM 2480 N N . LEU B 1 115 ? 16.641 -5.266 3.516 1 96.69 115 LEU B N 1
ATOM 2481 C CA . LEU B 1 115 ? 15.938 -4.41 2.562 1 96.69 115 LEU B CA 1
ATOM 2482 C C . LEU B 1 115 ? 14.828 -3.621 3.252 1 96.69 115 LEU B C 1
ATOM 2484 O O . LEU B 1 115 ? 14.664 -2.424 3.006 1 96.69 115 LEU B O 1
ATOM 2488 N N . SER B 1 116 ? 14.062 -4.285 4.094 1 96.12 116 SER B N 1
ATOM 2489 C CA . SER B 1 116 ? 12.953 -3.619 4.77 1 96.12 116 SER B CA 1
ATOM 2490 C C . SER B 1 116 ? 13.453 -2.557 5.742 1 96.12 116 SER B C 1
ATOM 2492 O O . SER B 1 116 ? 12.859 -1.48 5.852 1 96.12 116 SER B O 1
ATOM 2494 N N . THR B 1 117 ? 14.516 -2.857 6.496 1 95.06 117 THR B N 1
ATOM 2495 C CA . THR B 1 117 ? 15.125 -1.858 7.363 1 95.06 117 THR B CA 1
ATOM 2496 C C . THR B 1 117 ? 15.57 -0.64 6.559 1 95.06 117 THR B C 1
ATOM 2498 O O . THR B 1 117 ? 15.352 0.5 6.977 1 95.06 117 THR B O 1
ATOM 2501 N N . SER B 1 118 ? 16.172 -0.885 5.438 1 94.69 118 SER B N 1
ATOM 2502 C CA . SER B 1 118 ? 16.609 0.19 4.551 1 94.69 118 SER B CA 1
ATOM 2503 C C . SER B 1 118 ? 15.43 1.072 4.137 1 94.69 118 SER B C 1
ATOM 2505 O O . SER B 1 118 ? 15.531 2.301 4.16 1 94.69 118 SER B O 1
ATOM 2507 N N . MET B 1 119 ? 14.359 0.406 3.785 1 92 119 MET B N 1
ATOM 2508 C CA . MET B 1 119 ? 13.18 1.15 3.336 1 92 119 MET B CA 1
ATOM 2509 C C . MET B 1 119 ? 12.539 1.908 4.492 1 92 119 MET B C 1
ATOM 2511 O O . MET B 1 119 ? 12.039 3.02 4.312 1 92 119 MET B O 1
ATOM 2515 N N . GLY B 1 120 ? 12.508 1.301 5.676 1 89.19 120 GLY B N 1
ATOM 2516 C CA . GLY B 1 120 ? 12.039 2.014 6.855 1 89.19 120 GLY B CA 1
ATOM 2517 C C . GLY B 1 120 ? 12.828 3.273 7.145 1 89.19 120 GLY B C 1
ATOM 2518 O O . GLY B 1 120 ? 12.25 4.324 7.438 1 89.19 120 GLY B O 1
ATOM 2519 N N . LEU B 1 121 ? 14.125 3.121 7.082 1 88.31 121 LEU B N 1
ATOM 2520 C CA . LEU B 1 121 ? 15.031 4.254 7.27 1 88.31 121 LEU B CA 1
ATOM 2521 C C . LEU B 1 121 ? 14.742 5.355 6.258 1 88.31 121 LEU B C 1
ATOM 2523 O O . LEU B 1 121 ? 14.641 6.527 6.621 1 88.31 121 LEU B O 1
ATOM 2527 N N . GLN B 1 122 ? 14.625 4.938 5.066 1 85.5 122 GLN B N 1
ATOM 2528 C CA . GLN B 1 122 ? 14.344 5.871 3.98 1 85.5 122 GLN B CA 1
ATOM 2529 C C . GLN B 1 122 ? 13.031 6.609 4.211 1 85.5 122 GLN B C 1
ATOM 2531 O O . GLN B 1 122 ? 12.961 7.832 4.07 1 85.5 122 GLN B O 1
ATOM 2536 N N . ASN B 1 123 ? 12.008 5.934 4.523 1 82.38 123 ASN B N 1
ATOM 2537 C CA . ASN B 1 123 ? 10.68 6.516 4.688 1 82.38 123 ASN B CA 1
ATOM 2538 C C . ASN B 1 123 ? 10.625 7.469 5.879 1 82.38 123 ASN B C 1
ATOM 2540 O O . ASN B 1 123 ? 10.016 8.539 5.801 1 82.38 123 ASN B O 1
ATOM 2544 N N . ALA B 1 124 ? 11.25 7.098 6.945 1 80.56 124 ALA B N 1
ATOM 2545 C CA . ALA B 1 124 ? 11.281 7.965 8.117 1 80.56 124 ALA B CA 1
ATOM 2546 C C . ALA B 1 124 ? 12.07 9.242 7.836 1 80.56 124 ALA B C 1
ATOM 2548 O O . ALA B 1 124 ? 11.695 10.328 8.281 1 80.56 124 ALA B O 1
ATOM 2549 N N . SER B 1 125 ? 13.148 9.109 7.148 1 79.81 125 SER B N 1
ATOM 2550 C CA . SER B 1 125 ? 13.984 10.258 6.824 1 79.81 125 SER B CA 1
ATOM 2551 C C . SER B 1 125 ? 13.281 11.195 5.855 1 79.81 125 SER B C 1
ATOM 2553 O O . SER B 1 125 ? 13.383 12.422 5.977 1 79.81 125 SER B O 1
ATOM 2555 N N . ALA B 1 126 ? 12.633 10.656 4.855 1 75.12 126 ALA B N 1
ATOM 2556 C CA . ALA B 1 126 ? 11.852 11.461 3.922 1 75.12 126 ALA B CA 1
ATOM 2557 C C . ALA B 1 126 ? 10.758 12.242 4.648 1 75.12 126 ALA B C 1
ATOM 2559 O O . ALA B 1 126 ? 10.516 13.414 4.34 1 75.12 126 ALA B O 1
ATOM 2560 N N . ARG B 1 127 ? 10.148 11.578 5.555 1 70.38 127 ARG B N 1
ATOM 2561 C CA . ARG B 1 127 ? 9.109 12.227 6.352 1 70.38 127 ARG B CA 1
ATOM 2562 C C . ARG B 1 127 ? 9.688 13.359 7.195 1 70.38 127 ARG B C 1
ATOM 2564 O O . ARG B 1 127 ? 9.047 14.398 7.371 1 70.38 127 ARG B O 1
ATOM 2571 N N . ALA B 1 128 ? 10.805 13.094 7.742 1 67.5 128 ALA B N 1
ATOM 2572 C CA . ALA B 1 128 ? 11.438 14.07 8.617 1 67.5 128 ALA B CA 1
ATOM 2573 C C . ALA B 1 128 ? 11.812 15.336 7.848 1 67.5 128 ALA B C 1
ATOM 2575 O O . ALA B 1 128 ? 11.797 16.438 8.406 1 67.5 128 ALA B O 1
ATOM 2576 N N . ILE B 1 129 ? 12.328 15.047 6.633 1 64.69 129 ILE B N 1
ATOM 2577 C CA . ILE B 1 129 ? 12.734 16.203 5.84 1 64.69 129 ILE B CA 1
ATOM 2578 C C . ILE B 1 129 ? 11.5 16.891 5.27 1 64.69 129 ILE B C 1
ATOM 2580 O O . ILE B 1 129 ? 11.531 18.094 4.969 1 64.69 129 ILE B O 1
ATOM 2584 N N . ALA B 1 130 ? 10.445 15.992 4.703 1 56.81 130 ALA B N 1
ATOM 2585 C CA . ALA B 1 130 ? 9.266 16.531 4.035 1 56.81 130 ALA B CA 1
ATOM 2586 C C . ALA B 1 130 ? 8.484 17.469 4.961 1 56.81 130 ALA B C 1
ATOM 2588 O O . ALA B 1 130 ? 8.164 17.094 6.094 1 56.81 130 ALA B O 1
ATOM 2589 N N . VAL B 1 131 ? 8.891 18.562 4.773 1 43.62 131 VAL B N 1
ATOM 2590 C CA . VAL B 1 131 ? 7.895 19.578 5.113 1 43.62 131 VAL B CA 1
ATOM 2591 C C . VAL B 1 131 ? 6.492 19.031 4.867 1 43.62 131 VAL B C 1
ATOM 2593 O O . VAL B 1 131 ? 6.316 18.094 4.082 1 43.62 131 VAL B O 1
ATOM 2596 N N . PRO B 1 132 ? 5.445 19.375 5.242 1 41.03 132 PRO B N 1
ATOM 2597 C CA . PRO B 1 132 ? 4.055 18.922 5.281 1 41.03 132 PRO B CA 1
ATOM 2598 C C . PRO B 1 132 ? 3.701 18.016 4.109 1 41.03 132 PRO B C 1
ATOM 2600 O O . PRO B 1 132 ? 2.961 17.047 4.277 1 41.03 132 PRO B O 1
ATOM 2603 N N . ASP B 1 133 ? 3.846 18.25 2.768 1 37.38 133 ASP B N 1
ATOM 2604 C CA . ASP B 1 133 ? 3.104 17.719 1.627 1 37.38 133 ASP B CA 1
ATOM 2605 C C . ASP B 1 133 ? 3.879 16.609 0.935 1 37.38 133 ASP B C 1
ATOM 2607 O O . ASP B 1 133 ? 3.449 16.094 -0.101 1 37.38 133 ASP B O 1
ATOM 2611 N N . LEU B 1 134 ? 5.145 16.328 1.257 1 37.97 134 LEU B N 1
ATOM 2612 C CA . LEU B 1 134 ? 5.906 15.477 0.359 1 37.97 134 LEU B CA 1
ATOM 2613 C C . LEU B 1 134 ? 5.805 14.016 0.789 1 37.97 134 LEU B C 1
ATOM 2615 O O . LEU B 1 134 ? 6.645 13.523 1.547 1 37.97 134 LEU B O 1
ATOM 2619 N N . THR B 1 135 ? 4.773 13.391 1.031 1 40.81 135 THR B N 1
ATOM 2620 C CA . THR B 1 135 ? 4.707 12.008 1.483 1 40.81 135 THR B CA 1
ATOM 2621 C C . THR B 1 135 ? 5.195 11.055 0.392 1 40.81 135 THR B C 1
ATOM 2623 O O . THR B 1 135 ? 4.48 10.805 -0.582 1 40.81 135 THR B O 1
ATOM 2626 N N . THR B 1 136 ? 6.52 10.906 0.025 1 39.16 136 THR B N 1
ATOM 2627 C CA . THR B 1 136 ? 7.172 10.148 -1.035 1 39.16 136 THR B CA 1
ATOM 2628 C C . THR B 1 136 ? 6.555 8.758 -1.167 1 39.16 136 THR B C 1
ATOM 2630 O O . THR B 1 136 ? 6.457 8.219 -2.271 1 39.16 136 THR B O 1
ATOM 2633 N N . THR B 1 137 ? 6.461 7.863 -0.03 1 43.25 137 THR B N 1
ATOM 2634 C CA . THR B 1 137 ? 6.23 6.438 -0.24 1 43.25 137 THR B CA 1
ATOM 2635 C C . THR B 1 137 ? 4.758 6.094 -0.028 1 43.25 137 THR B C 1
ATOM 2637 O O . THR B 1 137 ? 4.344 4.953 -0.245 1 43.25 137 THR B O 1
ATOM 2640 N N . VAL B 1 138 ? 3.832 7.043 0.417 1 50.56 138 VAL B N 1
ATOM 2641 C CA . VAL B 1 138 ? 2.467 6.621 0.711 1 50.56 138 VAL B CA 1
ATOM 2642 C C . VAL B 1 138 ? 1.507 7.223 -0.313 1 50.56 138 VAL B C 1
ATOM 2644 O O . VAL B 1 138 ? 1.097 8.375 -0.185 1 50.56 138 VAL B O 1
ATOM 2647 N N . LEU B 1 139 ? 1.437 6.43 -1.537 1 53.28 139 LEU B N 1
ATOM 2648 C CA . LEU B 1 139 ? 0.751 6.914 -2.73 1 53.28 139 LEU B CA 1
ATOM 2649 C C . LEU B 1 139 ? -0.757 6.961 -2.508 1 53.28 139 LEU B C 1
ATOM 2651 O O . LEU B 1 139 ? -1.45 7.793 -3.1 1 53.28 139 LEU B O 1
ATOM 2655 N N . THR B 1 140 ? -1.191 6.098 -1.516 1 53.78 140 THR B N 1
ATOM 2656 C CA . THR B 1 140 ? -2.637 6.121 -1.327 1 53.78 140 THR B CA 1
ATOM 2657 C C . THR B 1 140 ? -3.09 7.477 -0.792 1 53.78 140 THR B C 1
ATOM 2659 O O . THR B 1 140 ? -4.055 8.055 -1.293 1 53.78 140 THR B O 1
ATOM 2662 N N . LEU B 1 141 ? -2.346 7.969 0.126 1 53.06 141 LEU B N 1
ATOM 2663 C CA . LEU B 1 141 ? -2.695 9.273 0.672 1 53.06 141 LEU B CA 1
ATOM 2664 C C . LEU B 1 141 ? -2.467 10.375 -0.361 1 53.06 141 LEU B C 1
ATOM 2666 O O . LEU B 1 141 ? -3.238 11.336 -0.433 1 53.06 141 LEU B O 1
ATOM 2670 N N . THR B 1 142 ? -1.475 10.125 -1.111 1 51.44 142 THR B N 1
ATOM 2671 C CA . THR B 1 142 ? -1.178 11.094 -2.162 1 51.44 142 THR B CA 1
ATOM 2672 C C . THR B 1 142 ? -2.295 11.125 -3.201 1 51.44 142 THR B C 1
ATOM 2674 O O . THR B 1 142 ? -2.758 12.195 -3.594 1 51.44 142 THR B O 1
ATOM 2677 N N . ILE B 1 143 ? -2.805 9.969 -3.42 1 48.09 143 ILE B N 1
ATOM 2678 C CA . ILE B 1 143 ? -3.844 9.867 -4.438 1 48.09 143 ILE B CA 1
ATOM 2679 C C . ILE B 1 143 ? -5.164 10.398 -3.885 1 48.09 143 ILE B C 1
ATOM 2681 O O . ILE B 1 143 ? -5.883 11.125 -4.57 1 48.09 143 ILE B O 1
ATOM 2685 N N . THR B 1 144 ? -5.449 10.078 -2.662 1 54.78 144 THR B N 1
ATOM 2686 C CA . THR B 1 144 ? -6.668 10.562 -2.027 1 54.78 144 THR B CA 1
ATOM 2687 C C . THR B 1 144 ? -6.629 12.078 -1.874 1 54.78 144 THR B C 1
ATOM 2689 O O . THR B 1 144 ? -7.637 12.758 -2.078 1 54.78 144 THR B O 1
ATOM 2692 N N . GLY B 1 145 ? -5.496 12.562 -1.488 1 58.06 145 GLY B N 1
ATOM 2693 C CA . GLY B 1 145 ? -5.348 14.008 -1.356 1 58.06 145 GLY B CA 1
ATOM 2694 C C . GLY B 1 145 ? -5.508 14.742 -2.672 1 58.06 145 GLY B C 1
ATOM 2695 O O . GLY B 1 145 ? -6.164 15.789 -2.727 1 58.06 145 GLY B O 1
ATOM 2696 N N . LEU B 1 146 ? -4.98 14.203 -3.689 1 52.56 146 LEU B N 1
ATOM 2697 C CA . LEU B 1 146 ? -5.098 14.781 -5.023 1 52.56 146 LEU B CA 1
ATOM 2698 C C . LEU B 1 146 ? -6.555 14.812 -5.477 1 52.56 146 LEU B C 1
ATOM 2700 O O . LEU B 1 146 ? -6.996 15.773 -6.098 1 52.56 146 LEU B O 1
ATOM 2704 N N . ALA B 1 147 ? -7.234 13.734 -5.18 1 48.38 147 ALA B N 1
ATOM 2705 C CA . ALA B 1 147 ? -8.609 13.594 -5.66 1 48.38 147 ALA B CA 1
ATOM 2706 C C . ALA B 1 147 ? -9.578 14.367 -4.773 1 48.38 147 ALA B C 1
ATOM 2708 O O . ALA B 1 147 ? -10.578 14.898 -5.258 1 48.38 147 ALA B O 1
ATOM 2709 N N . GLY B 1 148 ? -9.281 14.414 -3.518 1 51.78 148 GLY B N 1
ATOM 2710 C CA . GLY B 1 148 ? -10.18 15.047 -2.568 1 51.78 148 GLY B CA 1
ATOM 2711 C C . GLY B 1 148 ? -10.008 16.547 -2.502 1 51.78 148 GLY B C 1
ATOM 2712 O O . GLY B 1 148 ? -10.953 17.281 -2.158 1 51.78 148 GLY B O 1
ATOM 2713 N N . ASP B 1 149 ? -8.703 17.062 -2.557 1 50.06 149 ASP B N 1
ATOM 2714 C CA . ASP B 1 149 ? -8.469 18.484 -2.43 1 50.06 149 ASP B CA 1
ATOM 2715 C C . ASP B 1 149 ? -8.938 19.234 -3.68 1 50.06 149 ASP B C 1
ATOM 2717 O O . ASP B 1 149 ? -8.281 19.188 -4.719 1 50.06 149 ASP B O 1
ATOM 2721 N N . GLY B 1 150 ? -10 19.078 -4.262 1 41.16 150 GLY B N 1
ATOM 2722 C CA . GLY B 1 150 ? -10.547 19.906 -5.316 1 41.16 150 GLY B CA 1
ATOM 2723 C C . GLY B 1 150 ? -10.078 21.359 -5.234 1 41.16 150 GLY B C 1
ATOM 2724 O O . GLY B 1 150 ? -10.555 22.203 -5.988 1 41.16 150 GLY B O 1
ATOM 2725 N N . SER B 1 151 ? -9.75 21.859 -4.137 1 38.03 151 SER B N 1
ATOM 2726 C CA . SER B 1 151 ? -9.602 23.312 -4.203 1 38.03 151 SER B CA 1
ATOM 2727 C C . SER B 1 151 ? -8.375 23.703 -5.02 1 38.03 151 SER B C 1
ATOM 2729 O O . SER B 1 151 ? -7.289 23.156 -4.82 1 38.03 151 SER B O 1
ATOM 2731 N N . PRO B 1 152 ? -8.602 24.359 -6.211 1 35.31 152 PRO B N 1
ATOM 2732 C CA . PRO B 1 152 ? -7.613 25.016 -7.066 1 35.31 152 PRO B CA 1
ATOM 2733 C C . PRO B 1 152 ? -6.594 25.828 -6.273 1 35.31 152 PRO B C 1
ATOM 2735 O O . PRO B 1 152 ? -5.973 26.75 -6.812 1 35.31 152 PRO B O 1
ATOM 2738 N N . VAL B 1 153 ? -6.496 26.047 -5.047 1 36.19 153 VAL B N 1
ATOM 2739 C CA . VAL B 1 153 ? -5.617 27.156 -4.68 1 36.19 153 VAL B CA 1
ATOM 2740 C C . VAL B 1 153 ? -4.215 26.891 -5.227 1 36.19 153 VAL B C 1
ATOM 2742 O O . VAL B 1 153 ? -3.758 25.75 -5.277 1 36.19 153 VAL B O 1
ATOM 2745 N N . GLY B 1 154 ? -3.521 27.844 -5.785 1 38.47 154 GLY B N 1
ATOM 2746 C CA . GLY B 1 154 ? -2.266 28.156 -6.449 1 38.47 154 GLY B CA 1
ATOM 2747 C C . GLY B 1 154 ? -1.127 27.234 -6.023 1 38.47 154 GLY B C 1
ATOM 2748 O O . GLY B 1 154 ? -0.371 26.75 -6.867 1 38.47 154 GLY B O 1
ATOM 2749 N N . GLU B 1 155 ? -0.769 27.25 -4.863 1 40.88 155 GLU B N 1
ATOM 2750 C CA . GLU B 1 155 ? 0.384 26.547 -4.316 1 40.88 155 GLU B CA 1
ATOM 2751 C C . GLU B 1 155 ? 0.183 25.031 -4.383 1 40.88 155 GLU B C 1
ATOM 2753 O O . GLU B 1 155 ? 1.143 24.266 -4.262 1 40.88 155 GLU B O 1
ATOM 2758 N N . LYS B 1 156 ? -1.048 24.547 -4.707 1 46.56 156 LYS B N 1
ATOM 2759 C CA . LYS B 1 156 ? -1.644 23.219 -4.605 1 46.56 156 LYS B CA 1
ATOM 2760 C C . LYS B 1 156 ? -1.403 22.406 -5.875 1 46.56 156 LYS B C 1
ATOM 2762 O O . LYS B 1 156 ? -1.286 21.188 -5.824 1 46.56 156 LYS B O 1
ATOM 2767 N N . GLU B 1 157 ? -1.368 23.141 -7.051 1 45.62 157 GLU B N 1
ATOM 2768 C CA . GLU B 1 157 ? -1.068 22.562 -8.359 1 45.62 157 GLU B CA 1
ATOM 2769 C C . GLU B 1 157 ? 0.308 21.906 -8.359 1 45.62 157 GLU B C 1
ATOM 2771 O O . GLU B 1 157 ? 0.489 20.844 -8.953 1 45.62 157 GLU B O 1
ATOM 2776 N N . HIS B 1 158 ? 1.335 22.719 -7.805 1 49.34 158 HIS B N 1
ATOM 2777 C CA . HIS B 1 158 ? 2.705 22.219 -7.762 1 49.34 158 HIS B CA 1
ATOM 2778 C C . HIS B 1 158 ? 2.789 20.891 -7.012 1 49.34 158 HIS B C 1
ATOM 2780 O O . HIS B 1 158 ? 3.566 20.016 -7.383 1 49.34 158 HIS B O 1
ATOM 2786 N N . ASN B 1 159 ? 1.732 20.625 -6.25 1 59.31 159 ASN B N 1
ATOM 2787 C CA . ASN B 1 159 ? 1.748 19.453 -5.375 1 59.31 159 ASN B CA 1
ATOM 2788 C C . ASN B 1 159 ? 1.202 18.219 -6.086 1 59.31 159 ASN B C 1
ATOM 2790 O O . ASN B 1 159 ? 1.762 17.125 -5.957 1 59.31 159 ASN B O 1
ATOM 2794 N N . VAL B 1 160 ? 0.428 18.516 -7.152 1 61.97 160 VAL B N 1
ATOM 2795 C CA . VAL B 1 160 ? -0.166 17.406 -7.887 1 61.97 160 VAL B CA 1
ATOM 2796 C C . VAL B 1 160 ? 0.869 16.797 -8.828 1 61.97 160 VAL B C 1
ATOM 2798 O O . VAL B 1 160 ? 0.949 15.578 -8.969 1 61.97 160 VAL B O 1
ATOM 2801 N N . GLY B 1 161 ? 1.654 17.688 -9.477 1 66.19 161 GLY B N 1
ATOM 2802 C CA . GLY B 1 161 ? 2.682 17.219 -10.391 1 66.19 161 GLY B CA 1
ATOM 2803 C C . GLY B 1 161 ? 3.732 16.359 -9.719 1 66.19 161 GLY B C 1
ATOM 2804 O O . GLY B 1 161 ? 4.07 15.281 -10.219 1 66.19 161 GLY B O 1
ATOM 2805 N N . ARG B 1 162 ? 4.148 16.75 -8.633 1 70.06 162 ARG B N 1
ATOM 2806 C CA . ARG B 1 162 ? 5.176 16.016 -7.902 1 70.06 162 ARG B CA 1
ATOM 2807 C C . ARG B 1 162 ? 4.652 14.656 -7.43 1 70.06 162 ARG B C 1
ATOM 2809 O O . ARG B 1 162 ? 5.371 13.664 -7.461 1 70.06 162 ARG B O 1
ATOM 2816 N N . ARG B 1 163 ? 3.422 14.648 -7.074 1 71.69 163 ARG B N 1
ATOM 2817 C CA . ARG B 1 163 ? 2.803 13.414 -6.605 1 71.69 163 ARG B CA 1
ATOM 2818 C C . ARG B 1 163 ? 2.656 12.406 -7.742 1 71.69 163 ARG B C 1
ATOM 2820 O O . ARG B 1 163 ? 2.939 11.219 -7.57 1 71.69 163 ARG B O 1
ATOM 2827 N N . LEU B 1 164 ? 2.27 12.922 -8.852 1 77.25 164 LEU B N 1
ATOM 2828 C CA . LEU B 1 164 ? 2.129 12.062 -10.023 1 77.25 164 LEU B CA 1
ATOM 2829 C C . LEU B 1 164 ? 3.482 11.508 -10.453 1 77.25 164 LEU B C 1
ATOM 2831 O O . LEU B 1 164 ? 3.586 10.344 -10.836 1 77.25 164 LEU B O 1
ATOM 2835 N N . VAL B 1 165 ? 4.438 12.32 -10.328 1 78.88 165 VAL B N 1
ATOM 2836 C CA . VAL B 1 165 ? 5.781 11.898 -10.711 1 78.88 165 VAL B CA 1
ATOM 2837 C C . VAL B 1 165 ? 6.262 10.797 -9.773 1 78.88 165 VAL B C 1
ATOM 2839 O O . VAL B 1 165 ? 6.902 9.836 -10.203 1 78.88 165 VAL B O 1
ATOM 2842 N N . SER B 1 166 ? 5.938 10.906 -8.523 1 81.5 166 SER B N 1
ATOM 2843 C CA . SER B 1 166 ? 6.336 9.891 -7.559 1 81.5 166 SER B CA 1
ATOM 2844 C C . SER B 1 166 ? 5.652 8.562 -7.844 1 81.5 166 SER B C 1
ATOM 2846 O O . SER B 1 166 ? 6.285 7.504 -7.762 1 81.5 166 SER B O 1
ATOM 2848 N N . ILE B 1 167 ? 4.426 8.641 -8.234 1 83.81 167 ILE B N 1
ATOM 2849 C CA . ILE B 1 167 ? 3.65 7.445 -8.562 1 83.81 167 ILE B CA 1
ATOM 2850 C C . ILE B 1 167 ? 4.262 6.758 -9.789 1 83.81 167 ILE B C 1
ATOM 2852 O O . ILE B 1 167 ? 4.508 5.551 -9.766 1 83.81 167 ILE B O 1
ATOM 2856 N N . LEU B 1 168 ? 4.566 7.559 -10.734 1 88.94 168 LEU B N 1
ATOM 2857 C CA . LEU B 1 168 ? 5.121 7.035 -11.977 1 88.94 168 LEU B CA 1
ATOM 2858 C C . LEU B 1 168 ? 6.531 6.496 -11.75 1 88.94 168 LEU B C 1
ATOM 2860 O O . LEU B 1 168 ? 6.926 5.504 -12.367 1 88.94 168 LEU B O 1
ATOM 2864 N N . ALA B 1 169 ? 7.27 7.172 -10.922 1 90 169 ALA B N 1
ATOM 2865 C CA . ALA B 1 169 ? 8.625 6.727 -10.609 1 90 169 ALA B CA 1
ATOM 2866 C C . ALA B 1 169 ? 8.609 5.363 -9.922 1 90 169 ALA B C 1
ATOM 2868 O O . ALA B 1 169 ? 9.422 4.492 -10.25 1 90 169 ALA B O 1
ATOM 2869 N N . MET B 1 170 ? 7.699 5.23 -9.016 1 91.06 170 MET B N 1
ATOM 2870 C CA . MET B 1 170 ? 7.578 3.949 -8.328 1 91.06 170 MET B CA 1
ATOM 2871 C C . MET B 1 170 ? 7.176 2.842 -9.297 1 91.06 170 MET B C 1
ATOM 2873 O O . MET B 1 170 ? 7.754 1.753 -9.273 1 91.06 170 MET B O 1
ATOM 2877 N N . ALA B 1 171 ? 6.191 3.143 -10.109 1 94.25 171 ALA B N 1
ATOM 2878 C CA . ALA B 1 171 ? 5.738 2.176 -11.109 1 94.25 171 ALA B CA 1
ATOM 2879 C C . ALA B 1 171 ? 6.867 1.801 -12.062 1 94.25 171 ALA B C 1
ATOM 2881 O O . ALA B 1 171 ? 7 0.637 -12.445 1 94.25 171 ALA B O 1
ATOM 2882 N N . PHE B 1 172 ? 7.602 2.799 -12.438 1 95.25 172 PHE B N 1
ATOM 2883 C CA . PHE B 1 172 ? 8.719 2.572 -13.344 1 95.25 172 PHE B CA 1
ATOM 2884 C C . PHE B 1 172 ? 9.75 1.645 -12.711 1 95.25 172 PHE B C 1
ATOM 2886 O O . PHE B 1 172 ? 10.266 0.74 -13.375 1 95.25 172 PHE B O 1
ATOM 2893 N N . GLY B 1 173 ? 10.133 1.866 -11.477 1 96 173 GLY B N 1
ATOM 2894 C CA . GLY B 1 173 ? 11.016 0.956 -10.766 1 96 173 GLY B CA 1
ATOM 2895 C C . GLY B 1 173 ? 10.5 -0.47 -10.727 1 96 173 GLY B C 1
ATOM 2896 O O . GLY B 1 173 ? 11.258 -1.416 -10.969 1 96 173 GLY B O 1
ATOM 2897 N N . ALA B 1 174 ? 9.242 -0.57 -10.406 1 96.56 174 ALA B N 1
ATOM 2898 C CA . ALA B 1 174 ? 8.617 -1.889 -10.367 1 96.56 174 ALA B CA 1
ATOM 2899 C C . ALA B 1 174 ? 8.633 -2.549 -11.742 1 96.56 174 ALA B C 1
ATOM 2901 O O . ALA B 1 174 ? 8.867 -3.754 -11.852 1 96.56 174 ALA B O 1
ATOM 2902 N N . PHE B 1 175 ? 8.383 -1.782 -12.773 1 96.88 175 PHE B N 1
ATOM 2903 C CA . PHE B 1 175 ? 8.398 -2.248 -14.156 1 96.88 175 PHE B CA 1
ATOM 2904 C C . PHE B 1 175 ? 9.781 -2.789 -14.523 1 96.88 175 PHE B C 1
ATOM 2906 O O . PHE B 1 175 ? 9.898 -3.91 -15.023 1 96.88 175 PHE B O 1
ATOM 2913 N N . VAL B 1 176 ? 10.766 -2.039 -14.273 1 96.88 176 VAL B N 1
ATOM 2914 C CA . VAL B 1 176 ? 12.141 -2.43 -14.578 1 96.88 176 VAL B CA 1
ATOM 2915 C C . VAL B 1 176 ? 12.523 -3.662 -13.766 1 96.88 176 VAL B C 1
ATOM 2917 O O . VAL B 1 176 ? 13.102 -4.609 -14.297 1 96.88 176 VAL B O 1
ATOM 2920 N N . GLY B 1 177 ? 12.258 -3.637 -12.461 1 96.88 177 GLY B N 1
ATOM 2921 C CA . GLY B 1 177 ? 12.547 -4.777 -11.609 1 96.88 177 GLY B CA 1
ATOM 2922 C C . GLY B 1 177 ? 11.891 -6.059 -12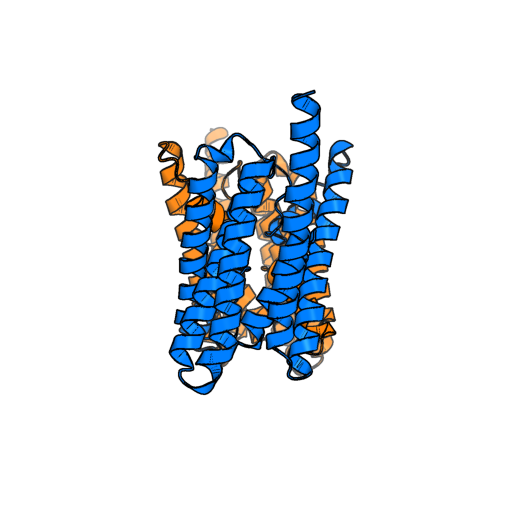.078 1 96.88 177 GLY B C 1
ATOM 2923 O O . GLY B 1 177 ? 12.539 -7.102 -12.18 1 96.88 177 GLY B O 1
ATOM 2924 N N . ALA B 1 178 ? 10.594 -6.004 -12.422 1 96.25 178 ALA B N 1
ATOM 2925 C CA . ALA B 1 178 ? 9.867 -7.168 -12.922 1 96.25 178 ALA B CA 1
ATOM 2926 C C . ALA B 1 178 ? 10.477 -7.668 -14.234 1 96.25 178 ALA B C 1
ATOM 2928 O O . ALA B 1 178 ? 10.562 -8.875 -14.453 1 96.25 178 ALA B O 1
ATOM 2929 N N . GLY B 1 179 ? 10.844 -6.711 -15.07 1 95.94 179 GLY B N 1
ATOM 2930 C CA . GLY B 1 179 ? 11.484 -7.082 -16.312 1 95.94 179 GLY B CA 1
ATOM 2931 C C . GLY B 1 179 ? 12.727 -7.926 -16.125 1 95.94 179 GLY B C 1
ATOM 2932 O O . GLY B 1 179 ? 12.914 -8.938 -16.812 1 95.94 179 GLY B O 1
ATOM 2933 N N . PHE B 1 180 ? 13.594 -7.562 -15.195 1 95.5 180 PHE B N 1
ATOM 2934 C CA . PHE B 1 180 ? 14.812 -8.32 -14.914 1 95.5 180 PHE B CA 1
ATOM 2935 C C . PHE B 1 180 ? 14.469 -9.703 -14.359 1 95.5 180 PHE B C 1
ATOM 2937 O O . PHE B 1 180 ? 15.094 -10.695 -14.727 1 95.5 180 PHE B O 1
ATOM 2944 N N . ILE B 1 181 ? 13.508 -9.766 -13.523 1 93.75 181 ILE B N 1
ATOM 2945 C CA . ILE B 1 181 ? 13.172 -11.008 -12.836 1 93.75 181 ILE B CA 1
ATOM 2946 C C . ILE B 1 181 ? 12.578 -12.008 -13.82 1 93.75 181 ILE B C 1
ATOM 2948 O O . ILE B 1 181 ? 12.906 -13.195 -13.781 1 93.75 181 ILE B O 1
ATOM 2952 N N . VAL B 1 182 ? 11.695 -11.523 -14.727 1 93.88 182 VAL B N 1
ATOM 2953 C CA . VAL B 1 182 ? 11.055 -12.398 -15.703 1 93.88 182 VAL B CA 1
ATOM 2954 C C . VAL B 1 182 ? 12.102 -12.969 -16.656 1 93.88 182 VAL B C 1
ATOM 2956 O O . VAL B 1 182 ? 11.953 -14.078 -17.172 1 93.88 182 VAL B O 1
ATOM 2959 N N . HIS B 1 183 ? 13.164 -12.242 -16.8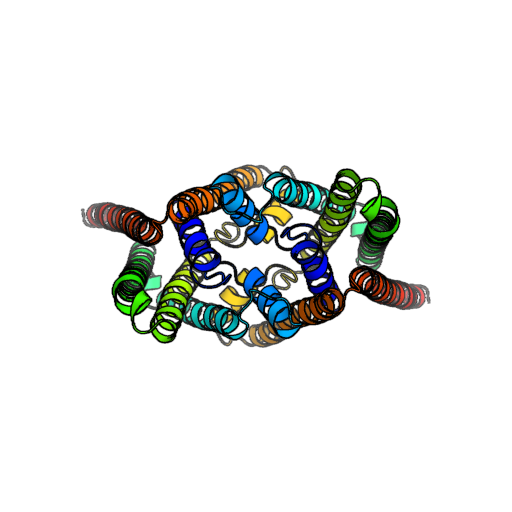44 1 94.69 183 HIS B N 1
ATOM 2960 C CA . HIS B 1 183 ? 14.242 -12.703 -17.703 1 94.69 183 HIS B CA 1
ATOM 2961 C C . HIS B 1 183 ? 15.32 -13.43 -16.906 1 94.69 183 HIS B C 1
ATOM 2963 O O . HIS B 1 183 ? 16.469 -13.531 -17.344 1 94.69 183 HIS B O 1
ATOM 2969 N N . ASP B 1 184 ? 15.047 -13.766 -15.648 1 92.94 184 ASP B N 1
ATOM 2970 C CA . ASP B 1 184 ? 15.844 -14.617 -14.773 1 92.94 184 ASP B CA 1
ATOM 2971 C C . ASP B 1 184 ? 17.125 -13.906 -14.328 1 92.94 184 ASP B C 1
ATOM 2973 O O . ASP B 1 184 ? 18.188 -14.516 -14.273 1 92.94 184 ASP B O 1
ATOM 2977 N N . LEU B 1 185 ? 17.047 -12.586 -14.094 1 93.25 185 LEU B N 1
ATOM 2978 C CA . LEU B 1 185 ? 18.156 -11.797 -13.586 1 93.25 185 LEU B CA 1
ATOM 2979 C C . LEU B 1 185 ? 17.766 -11.031 -12.336 1 93.25 185 LEU B C 1
ATOM 2981 O O . LEU B 1 185 ? 17.844 -9.797 -12.297 1 93.25 185 LEU B O 1
ATOM 2985 N N . PRO B 1 186 ? 17.422 -11.773 -11.344 1 92.5 186 PRO B N 1
ATOM 2986 C CA . PRO B 1 186 ? 16.938 -11.094 -10.141 1 92.5 186 PRO B CA 1
ATOM 2987 C C . PRO B 1 186 ? 18.016 -10.227 -9.484 1 92.5 186 PRO B C 1
ATOM 2989 O O . PRO B 1 186 ? 17.719 -9.172 -8.938 1 92.5 186 PRO B O 1
ATOM 2992 N N . ILE B 1 187 ? 19.266 -10.625 -9.555 1 92.44 187 ILE B N 1
ATOM 2993 C CA . ILE B 1 187 ? 20.344 -9.898 -8.891 1 92.44 187 ILE B CA 1
ATOM 2994 C C . ILE B 1 187 ? 20.531 -8.539 -9.547 1 92.44 187 ILE B C 1
ATOM 2996 O O . ILE B 1 187 ? 20.984 -7.586 -8.906 1 92.44 187 ILE B O 1
ATOM 3000 N N . ALA B 1 188 ? 20.156 -8.422 -10.828 1 95.25 188 ALA B N 1
ATOM 3001 C CA . ALA B 1 188 ? 20.281 -7.164 -11.562 1 95.25 188 ALA B CA 1
ATOM 3002 C C . ALA B 1 188 ? 19.422 -6.07 -10.93 1 95.25 188 ALA B C 1
ATOM 3004 O O . ALA B 1 188 ? 19.766 -4.887 -11 1 95.25 188 ALA B O 1
ATOM 3005 N N . VAL B 1 189 ? 18.328 -6.469 -10.336 1 95.75 189 VAL B N 1
ATOM 3006 C CA . VAL B 1 189 ? 17.453 -5.516 -9.672 1 95.75 189 VAL B CA 1
ATOM 3007 C C . VAL B 1 189 ? 18.188 -4.855 -8.508 1 95.75 189 VAL B C 1
ATOM 3009 O O . VAL B 1 189 ? 18.188 -3.629 -8.383 1 95.75 189 VAL B O 1
ATOM 3012 N N . LEU B 1 190 ? 18.859 -5.66 -7.66 1 95.75 190 LEU B N 1
ATOM 3013 C CA . LEU B 1 190 ? 19.578 -5.148 -6.5 1 95.75 190 LEU B CA 1
ATOM 3014 C C . LEU B 1 190 ? 20.797 -4.332 -6.926 1 95.75 190 LEU B C 1
ATOM 3016 O O . LEU B 1 190 ? 21.094 -3.299 -6.32 1 95.75 190 LEU B O 1
ATOM 3020 N N . ILE B 1 191 ? 21.438 -4.754 -7.977 1 96.31 191 ILE B N 1
ATOM 3021 C CA . ILE B 1 191 ? 22.578 -4.02 -8.508 1 96.31 191 ILE B CA 1
ATOM 3022 C C . ILE B 1 191 ? 22.141 -2.629 -8.953 1 96.31 191 ILE B C 1
ATOM 3024 O O . ILE B 1 191 ? 22.781 -1.631 -8.625 1 96.31 191 ILE B O 1
ATOM 3028 N N . MET B 1 192 ? 21.078 -2.607 -9.688 1 96.56 192 MET B N 1
ATOM 3029 C CA . MET B 1 192 ? 20.562 -1.328 -10.164 1 96.56 192 MET B CA 1
ATOM 3030 C C . MET B 1 192 ? 20.188 -0.423 -8.992 1 96.56 192 MET B C 1
ATOM 3032 O O . MET B 1 192 ? 20.469 0.777 -9.016 1 96.56 192 MET B O 1
ATOM 3036 N N . ALA B 1 193 ? 19.516 -0.989 -8.008 1 95.81 193 ALA B N 1
ATOM 3037 C CA . ALA B 1 193 ? 19.156 -0.214 -6.824 1 95.81 193 ALA B CA 1
ATOM 3038 C C . ALA B 1 193 ? 20.391 0.386 -6.164 1 95.81 193 ALA B C 1
ATOM 3040 O O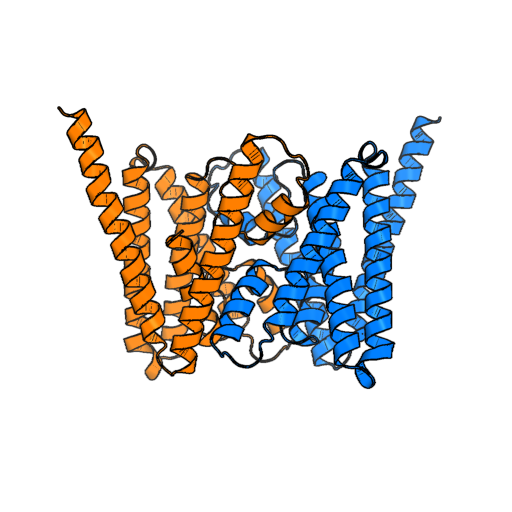 . ALA B 1 193 ? 20.406 1.565 -5.801 1 95.81 193 ALA B O 1
ATOM 3041 N N . VAL B 1 194 ? 21.453 -0.398 -6.008 1 95.88 194 VAL B N 1
ATOM 3042 C CA . VAL B 1 194 ? 22.703 0.038 -5.387 1 95.88 194 VAL B CA 1
ATOM 3043 C C . VAL B 1 194 ? 23.328 1.149 -6.223 1 95.88 194 VAL B C 1
ATOM 3045 O O . VAL B 1 194 ? 23.797 2.154 -5.68 1 95.88 194 VAL B O 1
ATOM 3048 N N . ILE B 1 195 ? 23.328 0.98 -7.539 1 96.19 195 ILE B N 1
ATOM 3049 C CA . ILE B 1 195 ? 23.922 1.97 -8.438 1 96.19 195 ILE B CA 1
ATOM 3050 C C . ILE B 1 195 ? 23.172 3.293 -8.305 1 96.19 195 ILE B C 1
ATOM 3052 O O . ILE B 1 195 ? 23.781 4.352 -8.172 1 96.19 195 ILE B O 1
ATOM 3056 N N . LEU B 1 196 ? 21.844 3.234 -8.352 1 94.31 196 LEU B N 1
ATOM 3057 C CA . LEU B 1 196 ? 21.031 4.445 -8.258 1 94.31 196 LEU B CA 1
ATOM 3058 C C . LEU B 1 196 ? 21.281 5.156 -6.93 1 94.31 196 LEU B C 1
ATOM 3060 O O . LEU B 1 196 ? 21.469 6.375 -6.898 1 94.31 196 LEU B O 1
ATOM 3064 N N . LEU B 1 197 ? 21.297 4.387 -5.867 1 93.19 197 LEU B N 1
ATOM 3065 C CA . LEU B 1 197 ? 21.547 4.973 -4.551 1 93.19 197 LEU B CA 1
ATOM 3066 C C . LEU B 1 197 ? 22.938 5.598 -4.48 1 93.19 197 LEU B C 1
ATOM 3068 O O . LEU B 1 197 ? 23.109 6.648 -3.865 1 93.19 197 LEU B O 1
ATOM 3072 N N . SER B 1 198 ? 23.922 4.949 -5.035 1 94.19 198 SER B N 1
ATOM 3073 C CA . SER B 1 198 ? 25.281 5.48 -5.062 1 94.19 198 SER B CA 1
ATOM 3074 C C . SER B 1 198 ? 25.344 6.812 -5.805 1 94.19 198 SER B C 1
ATOM 3076 O O . SER B 1 198 ? 26.047 7.73 -5.383 1 94.19 198 SER B O 1
ATOM 3078 N N . ILE B 1 199 ? 24.656 6.883 -6.918 1 92.75 199 ILE B N 1
ATOM 3079 C CA . ILE B 1 199 ? 24.625 8.109 -7.707 1 92.75 199 ILE B CA 1
ATOM 3080 C C . ILE B 1 199 ? 24 9.234 -6.879 1 92.75 199 ILE B C 1
ATOM 3082 O O . ILE B 1 199 ? 24.516 10.352 -6.855 1 92.75 199 ILE B O 1
ATOM 3086 N N . ILE B 1 200 ? 22.922 8.945 -6.188 1 87.5 200 ILE B N 1
ATOM 3087 C CA . ILE B 1 200 ? 22.25 9.938 -5.352 1 87.5 200 ILE B CA 1
ATOM 3088 C C . ILE B 1 200 ? 23.188 10.406 -4.246 1 87.5 200 ILE B C 1
ATOM 3090 O O . ILE B 1 200 ? 23.328 11.602 -3.994 1 87.5 200 ILE B O 1
ATOM 3094 N N . LEU B 1 201 ? 23.812 9.461 -3.582 1 89.69 201 LEU B N 1
ATOM 3095 C CA . LEU B 1 201 ? 24.75 9.789 -2.512 1 89.69 201 LEU B CA 1
ATOM 3096 C C . LEU B 1 201 ? 25.906 10.633 -3.037 1 89.69 201 LEU B C 1
ATOM 3098 O O . LEU B 1 201 ? 26.312 11.602 -2.398 1 89.69 201 LEU B O 1
ATOM 3102 N N . TRP B 1 202 ? 26.438 10.242 -4.211 1 90.81 202 TRP B N 1
ATOM 3103 C CA . TRP B 1 202 ? 27.531 10.984 -4.824 1 90.81 202 TRP B CA 1
ATOM 3104 C C . TRP B 1 202 ? 27.125 12.43 -5.102 1 90.81 202 TRP B C 1
ATOM 3106 O O . TRP B 1 202 ? 27.891 13.352 -4.809 1 90.81 202 TRP B O 1
ATOM 3116 N N . ARG B 1 203 ? 26 12.672 -5.645 1 86.06 203 ARG B N 1
ATOM 3117 C CA . ARG B 1 203 ? 25.516 14.008 -5.957 1 86.06 203 ARG B CA 1
ATOM 3118 C C . ARG B 1 203 ? 25.328 14.836 -4.688 1 86.06 203 ARG B C 1
ATOM 3120 O O . ARG B 1 203 ? 25.594 16.047 -4.68 1 86.06 203 ARG B O 1
ATOM 3127 N N . LEU B 1 204 ? 24.859 14.203 -3.674 1 81.75 204 LEU B N 1
ATOM 3128 C CA . LEU B 1 204 ? 24.641 14.891 -2.404 1 81.75 204 LEU B CA 1
ATOM 3129 C C . LEU B 1 204 ? 25.969 15.305 -1.774 1 81.75 204 LEU B C 1
ATOM 3131 O O . LEU B 1 204 ? 26.078 16.406 -1.222 1 81.75 204 LEU B O 1
ATOM 3135 N N . LEU B 1 205 ? 26.953 14.477 -1.815 1 85.44 205 LEU B N 1
ATOM 3136 C CA . LEU B 1 205 ? 28.25 14.75 -1.203 1 85.44 205 LEU B CA 1
ATOM 3137 C C . LEU B 1 205 ? 29 15.828 -1.977 1 85.44 205 LEU B C 1
ATOM 3139 O O . LEU B 1 205 ? 29.703 16.641 -1.383 1 85.44 205 LEU B O 1
ATOM 3143 N N . VAL B 1 206 ? 28.828 15.836 -3.229 1 82.94 206 VAL B N 1
ATOM 3144 C CA . VAL B 1 206 ? 29.531 16.812 -4.062 1 82.94 206 VAL B CA 1
ATOM 3145 C C . VAL B 1 206 ? 28.875 18.188 -3.906 1 82.94 206 VAL B C 1
ATOM 3147 O O . VAL B 1 206 ? 29.562 19.203 -3.83 1 82.94 206 VAL B O 1
ATOM 3150 N N . HIS B 1 207 ? 27.531 18.234 -3.861 1 73.19 207 HIS B N 1
ATOM 3151 C CA . HIS B 1 207 ? 26.828 19.516 -3.746 1 73.19 207 HIS B CA 1
ATOM 3152 C C . HIS B 1 207 ? 26.938 20.078 -2.336 1 73.19 207 HIS B C 1
ATOM 3154 O O . HIS B 1 207 ? 26.922 21.297 -2.152 1 73.19 207 HIS B O 1
ATOM 3160 N N . SER B 1 208 ? 26.859 19.25 -1.342 1 63.41 208 SER B N 1
ATOM 3161 C CA . SER B 1 208 ? 27.078 19.75 0.012 1 63.41 208 SER B CA 1
ATOM 3162 C C . SER B 1 208 ? 28.453 20.406 0.149 1 63.41 208 SER B C 1
ATOM 3164 O O . SER B 1 208 ? 28.625 21.328 0.938 1 63.41 208 SER B O 1
ATOM 3166 N N . ARG B 1 209 ? 29.375 19.891 -0.517 1 56.81 209 ARG B N 1
ATOM 3167 C CA . ARG B 1 209 ? 30.719 20.453 -0.51 1 56.81 209 ARG B CA 1
ATOM 3168 C C . ARG B 1 209 ? 30.719 21.844 -1.164 1 56.81 209 ARG B C 1
ATOM 3170 O O . ARG B 1 209 ? 31.438 22.734 -0.72 1 56.81 209 ARG B O 1
ATOM 3177 N N . ASP B 1 210 ? 29.859 21.891 -2.08 1 52 210 ASP B N 1
ATOM 3178 C CA . ASP B 1 210 ? 29.859 23.188 -2.77 1 52 210 ASP B CA 1
ATOM 3179 C C . ASP B 1 210 ? 29.266 24.281 -1.885 1 52 210 ASP B C 1
ATOM 3181 O O . ASP B 1 210 ? 29.703 25.422 -1.923 1 52 210 ASP B O 1
ATOM 3185 N N . THR B 1 211 ? 28.219 23.859 -1.136 1 50.66 211 THR B N 1
ATOM 3186 C CA . THR B 1 211 ? 27.609 24.891 -0.307 1 50.66 211 THR B CA 1
ATOM 3187 C C . THR B 1 211 ? 28.5 25.234 0.875 1 50.66 211 THR B C 1
ATOM 3189 O O . THR B 1 211 ? 28.5 26.375 1.348 1 50.66 211 THR B O 1
ATOM 3192 N N . GLU B 1 212 ? 29.172 24.297 1.426 1 52.28 212 GLU B N 1
ATOM 3193 C CA . GLU B 1 212 ? 30.078 24.578 2.527 1 52.28 212 GLU B CA 1
ATOM 3194 C C . GLU B 1 212 ? 31.266 25.438 2.061 1 52.28 212 GLU B C 1
ATOM 3196 O O . GLU B 1 212 ? 31.734 26.297 2.793 1 52.28 212 GLU B O 1
ATOM 3201 N N . GLU B 1 213 ? 31.75 25.062 0.936 1 48.94 213 GLU B N 1
ATOM 3202 C CA . GLU B 1 213 ? 32.875 25.844 0.445 1 48.94 213 GLU B CA 1
ATOM 3203 C C . GLU B 1 213 ? 32.5 27.297 0.21 1 48.94 213 GLU B C 1
ATOM 3205 O O . GLU B 1 213 ? 33.281 28.203 0.41 1 48.94 213 GLU B O 1
ATOM 3210 N N . TRP B 1 214 ? 31.266 27.406 -0.164 1 43.88 214 TRP B N 1
ATOM 3211 C CA . TRP B 1 214 ? 30.844 28.781 -0.436 1 43.88 214 TRP B CA 1
ATOM 3212 C C . TRP B 1 214 ? 30.719 29.578 0.858 1 43.88 214 TRP B C 1
ATOM 3214 O O . TRP B 1 214 ? 31.078 30.75 0.91 1 43.88 214 TRP B O 1
ATOM 3224 N N . VAL B 1 215 ? 30.281 28.969 1.867 1 46.91 215 VAL B N 1
ATOM 3225 C CA . VAL B 1 215 ? 30.125 29.703 3.119 1 46.91 215 VAL B CA 1
ATOM 3226 C C . VAL B 1 215 ? 31.5 30.016 3.707 1 46.91 215 VAL B C 1
ATOM 3228 O O . VAL B 1 215 ? 31.672 30.969 4.469 1 46.91 215 VAL B O 1
ATOM 3231 N N . LYS B 1 216 ? 32.438 29.219 3.562 1 51 216 LYS B N 1
ATOM 3232 C CA . LYS B 1 216 ? 33.75 29.469 4.129 1 51 216 LYS B CA 1
ATOM 3233 C C . LYS B 1 216 ? 34.531 30.5 3.309 1 51 216 LYS B C 1
ATOM 3235 O O . LYS B 1 216 ? 35.562 30.984 3.734 1 51 216 LYS B O 1
ATOM 3240 N N . ARG B 1 217 ? 34.062 30.812 2.219 1 38.34 217 ARG B N 1
ATOM 3241 C CA . ARG B 1 217 ? 34.75 31.906 1.558 1 38.34 217 ARG B CA 1
ATOM 3242 C C . ARG B 1 217 ? 34.125 33.25 1.887 1 38.34 217 ARG B C 1
ATOM 3244 O O . ARG B 1 217 ? 32.875 33.344 1.927 1 38.34 217 ARG B O 1
#

Radius of gyration: 21.89 Å; Cα contacts (8 Å, |Δi|>4): 783; chains: 2; bounding box: 70×55×45 Å

Foldseek 3Di:
DLVLLLQLLVQLLCCVPLQHEHLQDLVSLVVLLVCVVVPNPRGDNVLSVLSNVLLQLLLVVLVVLCPDPLVVPLLSSVLVLLVLLLVLLVVLLVLCVPCVPPPVPVNSSSNSNSNSSNSSNVQNNCVSVDDPQCNLRCLVVVVCCLVVCPPPDDVCVVSNVNSVVSVVSSVNSNVVNNVCVVVPNNSVSSVVSSVSSVVVSVVSVVVVVVVVVVVVD/DLVLLLQLLVQLLCCVPLQHEHLQDLVSLVVLLVCVVVPNPRGDNVLSVLSVVLLQLLLVVLVVLCPDPLVVPLLSSVLVLLVLLLVLLVVLLVLCVPCVPPPVPVNSSSNSSSSSSNSSNVQNNCVSVDDPQCNLRCLVVVVCCVVVVPPPDDVCVVSNVNSVVSVVSSVNSNVVNNVCVVVPNNSVSSVVSSVSSVVVSVVSVVVVVVVVVVVVD

Nearest PDB structures (foldseek):
  8dl6-assembly1_A  TM=5.011E-01  e=1.753E+00  Homo sapiens
  5ayn-assembly1_A  TM=5.719E-01  e=7.904E+00  Bdellovibrio bacteriovorus HD100
  5ayo-assembly1_A  TM=5.052E-01  e=5.545E+00  Bdellovibrio bacteriovorus HD100
  5ayo-assembly1_A  TM=5.037E-01  e=7.133E+00  Bdellovibrio bacteriovorus HD100